Protein AF-A0A914Q3A1-F1 (afdb_monomer)

Foldseek 3Di:
DDDDDDDDDPPDPPPPPVVVVVVVLVPDDPVVSVVVVVVVVCVVDPPVVVVVVPDDCVPPDDLVNLLVVQADPDQDPVLVVVLVVDPSSVSNVVVVVPFDQQFWAWALVPLVVVDIDIDGDDPVCVVVCAQHQAFSHPPGGDRPAKDKDFDWDWDADPNDIDIDTGIGIHHPVVVCSNCVVVVVVVVVVVVVVVVVVVVVVVVVVVPPPDDDDDDYDDDDDDDDDDDDDDDDDDPPPPVVVVVVVVVVVVVVVVVVVVVVVVVVVVVVVVVVVVPDDDDDPPDFLFADAPALFFPVVLVVCLVVLVDQLQQAPHSPDPDDSNPGDGDRNRDHDFDDDDDPPDDDDSSGAHGLVNLVVNLVVLVVLCVVDPDLVCLLSSLVVSLRRLNVSVVSCVSRVDALQSLLVNLVSCLLSLLLVVLSCVQSVRPPDDPVVSVVSNCVSLVSNLVSLVVPHDHDLLVVLLSLLLVLVPPCSLVSLCVRPNDDPSSVVSVVLSCCVVVLVLQVLVVVLVPDPDRSSNSSNLQCLLVSLLVVVVVCCVVQVDPPREDALVVVCVSSVHPDSVSVVVSVCLNPDDVDDDDDDDPHPDDDPDDDDDDDDDDPSRND

InterPro domains:
  IPR005062 SAC3/GANP/THP3, conserved domain [PF03399] (292-567)
  IPR019129 Folate-sensitive fragile site protein Fra10Ac1 [PF09725] (62-180)
  IPR045107 SAC3/GANP/THP3 [PTHR12436] (186-569)

Mean predicted aligned error: 20.73 Å

Secondary structure (DSSP, 8-state):
---------------HHHHHHHHHHHTS-HHHHHHHHHHHHHHHSTTHHHHHHTS--TTPPPHHHHHHHH--SS--HHHHHHHTT-HHHHHHHHHHHTS--S-EEEE-TTGGGT--EEEEPPHHHHHHTBTTTB-SBTT----SS-EEEEEEEEEEETTEEEEEEEEEEE-HHHHHHHTHHHHHHHHHHHHHHHHHHHHHHHHHTTSSS-------------------------SSHHHHHHHHHHHHHHHHHHHHHHHHHHHHHHHHHHHHH-S--S------------SSS-HHHHHHHHHTT---GGGSS-TTS---GGG----GGG--PPP----TT----GGGS--HHHHHHHHHHHHHHHHH---HHHHHHHHHHHHHHHHHHHHHHHHHT--HHHHHHHHHHHHHHHHHHHHHHHHTT-TT--HHHHHHHHHHHHHHHHHHHHTT----HHHHHHHHHHTTT-TTHHHHHHHHH-SSHHHHHHHHHHHHHHTT-HHHHHHHHHH--SHHHHHHHHHHHHHHHHHHHHHHHHHS-STT----HHHHHHHTT-S-HHHHHHHHHHHH--SS---PPP-STT-------TT--SSTTS--

Radius of gyration: 36.75 Å; Cα contacts (8 Å, |Δi|>4): 523; chains: 1; bounding box: 149×79×86 Å

Structure (mmCIF, N/CA/C/O backbone):
data_AF-A0A914Q3A1-F1
#
_entry.id   AF-A0A914Q3A1-F1
#
loop_
_atom_site.group_PDB
_atom_site.id
_atom_site.type_symbol
_atom_site.label_atom_id
_atom_site.label_alt_id
_atom_site.label_comp_id
_atom_site.label_asym_id
_atom_site.label_entity_id
_atom_site.label_seq_id
_atom_site.pdbx_PDB_ins_code
_atom_site.Cartn_x
_atom_site.Cartn_y
_atom_site.Cartn_z
_atom_site.occupancy
_atom_site.B_iso_or_equiv
_atom_site.auth_seq_id
_atom_site.auth_comp_id
_atom_site.auth_asym_id
_atom_site.auth_atom_id
_atom_site.pdbx_PDB_model_num
ATOM 1 N N . MET A 1 1 ? -68.293 50.599 39.145 1.00 43.47 1 MET A N 1
ATOM 2 C CA . MET A 1 1 ? -67.361 50.371 40.270 1.00 43.47 1 MET A CA 1
ATOM 3 C C . MET A 1 1 ? -66.972 48.908 40.244 1.00 43.47 1 MET A C 1
ATOM 5 O O . MET A 1 1 ? -67.857 48.069 40.309 1.00 43.47 1 MET A O 1
ATOM 9 N N . GLY A 1 2 ? -65.690 48.624 40.034 1.00 33.44 2 GLY A N 1
ATOM 10 C CA . GLY A 1 2 ? -65.165 47.272 39.862 1.00 33.44 2 GLY A CA 1
ATOM 11 C C . GLY A 1 2 ? -63.733 47.344 39.350 1.00 33.44 2 GLY A C 1
ATOM 12 O O . GLY A 1 2 ? -63.515 47.445 38.147 1.00 33.44 2 GLY A O 1
ATOM 13 N N . ASP A 1 3 ? -62.791 47.368 40.291 1.00 38.88 3 ASP A N 1
ATOM 14 C CA . ASP A 1 3 ? -61.352 47.282 40.061 1.00 38.88 3 ASP A CA 1
ATOM 15 C C . ASP A 1 3 ? -60.973 45.977 39.352 1.00 38.88 3 ASP A C 1
ATOM 17 O O . ASP A 1 3 ? -61.382 44.887 39.752 1.00 38.88 3 ASP A O 1
ATOM 21 N N . GLY A 1 4 ? -60.134 46.094 38.323 1.00 34.41 4 GLY A N 1
ATOM 22 C CA . GLY A 1 4 ? -59.550 44.977 37.588 1.00 34.41 4 GLY A CA 1
ATOM 23 C C . GLY A 1 4 ? -58.063 45.215 37.355 1.00 34.41 4 GLY A C 1
ATOM 24 O O . GLY A 1 4 ? -57.661 45.803 36.356 1.00 34.41 4 GLY A O 1
ATOM 25 N N . HIS A 1 5 ? -57.251 44.760 38.305 1.00 42.06 5 HIS A N 1
ATOM 26 C CA . HIS A 1 5 ? -55.791 44.700 38.258 1.00 42.06 5 HIS A CA 1
ATOM 27 C C . HIS A 1 5 ? -55.273 44.092 36.935 1.00 42.06 5 HIS A C 1
ATOM 29 O O . HIS A 1 5 ? -55.399 42.889 36.714 1.00 42.06 5 HIS A O 1
ATOM 35 N N . LEU A 1 6 ? -54.574 44.876 36.108 1.00 35.66 6 LEU A N 1
ATOM 36 C CA . LEU A 1 6 ? -53.678 44.352 35.070 1.00 35.66 6 LEU A CA 1
ATOM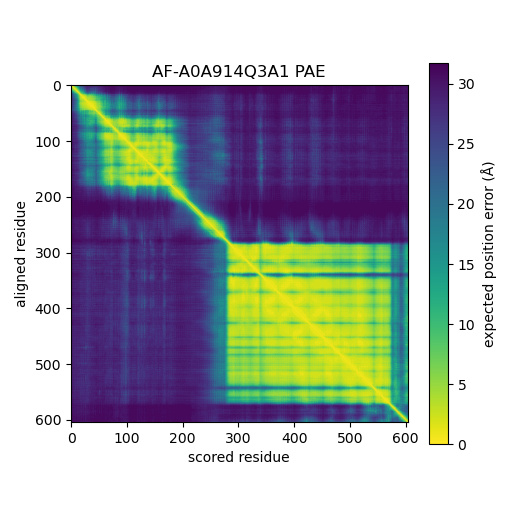 37 C C . LEU A 1 6 ? -52.241 44.769 35.392 1.00 35.66 6 LEU A C 1
ATOM 39 O O . LEU A 1 6 ? -51.850 45.933 35.322 1.00 35.66 6 LEU A O 1
ATOM 43 N N . LYS A 1 7 ? -51.480 43.771 35.847 1.00 38.12 7 LYS A N 1
ATOM 44 C CA . LYS A 1 7 ? -50.073 43.843 36.241 1.00 38.12 7 LYS A CA 1
ATOM 45 C C . LYS A 1 7 ? -49.191 44.300 35.075 1.00 38.12 7 LYS A C 1
ATOM 47 O O . LYS A 1 7 ? -49.320 43.814 33.955 1.00 38.12 7 LYS A O 1
ATOM 52 N N . LYS A 1 8 ? -48.225 45.166 35.396 1.00 38.22 8 LYS A N 1
ATOM 53 C CA . LYS A 1 8 ? -47.042 45.466 34.582 1.00 38.22 8 LYS A CA 1
ATOM 54 C C . LYS A 1 8 ? -46.328 44.166 34.189 1.00 38.22 8 LYS A C 1
ATOM 56 O O . LYS A 1 8 ? -45.854 43.447 35.066 1.00 38.22 8 LYS A O 1
ATOM 61 N N . TYR A 1 9 ? -46.179 43.918 32.892 1.00 32.47 9 TYR A N 1
ATOM 62 C CA . TYR A 1 9 ? -45.092 43.093 32.371 1.00 32.47 9 TYR A CA 1
ATOM 63 C C . TYR A 1 9 ? -44.013 44.030 31.830 1.00 32.47 9 TYR A C 1
ATOM 65 O O . TYR A 1 9 ? -44.089 44.520 30.707 1.00 32.47 9 TYR A O 1
ATOM 73 N N . GLU A 1 10 ? -43.001 44.295 32.653 1.00 38.09 10 GLU A N 1
ATOM 74 C CA . GLU A 1 10 ? -41.722 44.821 32.185 1.00 38.09 10 GLU A CA 1
ATOM 75 C C . GLU A 1 10 ? -41.011 43.725 31.381 1.00 38.09 10 GLU A C 1
ATOM 77 O O . GLU A 1 10 ? -40.329 42.858 31.932 1.00 38.09 10 GLU A O 1
ATOM 82 N N . THR A 1 11 ? -41.148 43.738 30.056 1.00 36.88 11 THR A N 1
ATOM 83 C CA . THR A 1 11 ? -40.244 42.972 29.196 1.00 36.88 11 THR A CA 1
ATOM 84 C C . THR A 1 11 ? -38.930 43.735 29.077 1.00 36.88 11 THR A C 1
ATOM 86 O O . THR A 1 11 ? -38.833 44.733 28.362 1.00 36.88 11 THR A O 1
ATOM 89 N N . LYS A 1 12 ? -37.908 43.266 29.801 1.00 35.94 12 LYS A N 1
ATOM 90 C CA . LYS A 1 12 ? -36.513 43.711 29.664 1.00 35.94 12 LYS A CA 1
ATOM 91 C C . LYS A 1 12 ? -36.110 43.716 28.176 1.00 35.94 12 LYS A C 1
ATOM 93 O O . LYS A 1 12 ? -36.376 42.722 27.497 1.00 35.94 12 LYS A O 1
ATOM 98 N N . PRO A 1 13 ? -35.428 44.755 27.658 1.00 38.06 13 PRO A N 1
ATOM 99 C CA . PRO A 1 13 ? -34.968 44.759 26.275 1.00 38.06 13 PRO A CA 1
ATOM 100 C C . PRO A 1 13 ? -33.954 43.629 26.084 1.00 38.06 13 PRO A C 1
ATOM 102 O O . PRO A 1 13 ? -32.871 43.612 26.676 1.00 38.06 13 PRO A O 1
ATOM 105 N N . THR A 1 14 ? -34.318 42.640 25.273 1.00 42.97 14 THR A N 1
ATOM 106 C CA . THR A 1 14 ? -33.457 41.509 24.937 1.00 42.97 14 THR A CA 1
ATOM 107 C C . THR A 1 14 ? -32.213 42.017 24.208 1.00 42.97 14 THR A C 1
ATOM 109 O O . THR A 1 14 ? -32.287 42.408 23.044 1.00 42.97 14 THR A O 1
ATOM 112 N N . LYS A 1 15 ? -31.043 41.956 24.859 1.00 48.72 15 LYS A N 1
ATOM 113 C CA . LYS A 1 15 ? -29.697 42.225 24.297 1.00 48.72 15 LYS A CA 1
ATOM 114 C C . LYS A 1 15 ? -29.268 41.222 23.195 1.00 48.72 15 LYS A C 1
ATOM 116 O O . LYS A 1 15 ? -28.083 40.956 23.012 1.00 48.72 15 LYS A O 1
ATOM 121 N N . HIS A 1 16 ? -30.211 40.614 22.479 1.00 52.38 16 HIS A N 1
ATOM 122 C CA . HIS A 1 16 ? -30.002 39.413 21.665 1.00 52.38 16 HIS A CA 1
ATOM 123 C C . HIS A 1 16 ? -29.732 39.601 20.150 1.00 52.38 16 HIS A C 1
ATOM 125 O O . HIS A 1 16 ? -29.133 38.686 19.576 1.00 52.38 16 HIS A O 1
ATOM 131 N N . PRO A 1 17 ? -30.073 40.722 19.471 1.00 54.22 17 PRO A N 1
ATOM 132 C CA . PRO A 1 17 ? -29.819 40.853 18.027 1.00 54.22 17 PRO A CA 1
ATOM 133 C C . PRO A 1 17 ? -28.328 41.002 17.684 1.00 54.22 17 PRO A C 1
ATOM 135 O O . PRO A 1 17 ? -27.802 40.293 16.826 1.00 54.22 17 PRO A O 1
ATOM 138 N N . LEU A 1 18 ? -27.614 41.875 18.406 1.00 54.44 18 LEU A N 1
ATOM 139 C CA . LEU A 1 18 ? -26.207 42.195 18.130 1.00 54.44 18 LEU A CA 1
ATOM 140 C C . LEU A 1 18 ? -25.260 41.035 18.463 1.00 54.44 18 LEU A C 1
ATOM 142 O O . LEU A 1 18 ? -24.288 40.805 17.746 1.00 54.44 18 LEU A O 1
ATOM 146 N N . ALA A 1 19 ? -25.560 40.258 19.509 1.00 56.94 19 ALA A N 1
ATOM 147 C CA . ALA A 1 19 ? -24.774 39.080 19.877 1.00 56.94 19 ALA A CA 1
ATOM 148 C C . ALA A 1 19 ? -24.863 37.974 18.810 1.00 56.94 19 ALA A C 1
ATOM 150 O O . ALA A 1 19 ? -23.860 37.334 18.491 1.00 56.94 19 ALA A O 1
ATOM 151 N N . ARG A 1 20 ? -26.048 37.787 18.211 1.00 60.09 20 ARG A N 1
ATOM 152 C CA . ARG A 1 20 ? -26.276 36.810 17.137 1.00 60.09 20 ARG A CA 1
ATOM 153 C C . ARG A 1 20 ? -25.586 37.229 15.839 1.00 60.09 20 ARG A C 1
ATOM 155 O O . ARG A 1 20 ? -24.950 36.395 15.202 1.00 60.09 20 ARG A O 1
ATOM 162 N N . LEU A 1 21 ? -25.637 38.520 15.502 1.00 62.09 21 LEU A N 1
ATOM 163 C CA . LEU A 1 21 ? -24.936 39.081 14.345 1.00 62.09 21 LEU A CA 1
ATOM 164 C C . LEU A 1 21 ? -23.410 38.973 14.505 1.00 62.09 21 LEU A C 1
ATOM 166 O O . LEU A 1 21 ? -22.713 38.547 13.590 1.00 62.09 21 LEU A O 1
ATOM 170 N N . LYS A 1 22 ? -22.890 39.271 15.703 1.00 67.06 22 LYS A N 1
ATOM 171 C CA . LYS A 1 22 ? -21.463 39.132 16.028 1.00 67.06 22 LYS A CA 1
ATOM 172 C C . LYS A 1 22 ? -20.993 37.680 15.919 1.00 67.06 22 LYS A C 1
ATOM 174 O O . LYS A 1 22 ? -19.943 37.437 15.334 1.00 67.06 22 LYS A O 1
ATOM 179 N N . LYS A 1 23 ? -21.783 36.718 16.411 1.00 72.12 23 LYS A N 1
ATOM 180 C CA . LYS A 1 23 ? -21.478 35.283 16.294 1.00 72.12 23 LYS A CA 1
ATOM 181 C C . LYS A 1 23 ? -21.524 34.799 14.837 1.00 72.12 23 LYS A C 1
ATOM 183 O O . LYS A 1 23 ? -20.673 34.013 14.441 1.00 72.12 23 LYS A O 1
ATOM 188 N N . HIS A 1 24 ? -22.459 35.314 14.032 1.00 74.25 24 HIS A N 1
ATOM 189 C CA . HIS A 1 24 ? -22.522 35.046 12.591 1.00 74.25 24 HIS A CA 1
ATOM 190 C C . HIS A 1 24 ? -21.274 35.565 11.860 1.00 74.25 24 HIS A C 1
ATOM 192 O O . HIS A 1 24 ? -20.628 34.802 11.152 1.00 74.25 24 HIS A O 1
ATOM 198 N N . TYR A 1 25 ? -20.863 36.815 12.106 1.00 74.25 25 TYR A N 1
ATOM 199 C CA . TYR A 1 25 ? -19.644 37.371 11.507 1.00 74.25 25 TYR A CA 1
ATOM 200 C C . TYR A 1 25 ? -18.358 36.696 11.995 1.00 74.25 25 TYR A C 1
ATOM 202 O O . TYR A 1 25 ? -17.392 36.613 11.245 1.00 74.25 25 TYR A O 1
ATOM 210 N N . GLN A 1 26 ? -18.312 36.210 13.236 1.00 75.94 26 GLN A N 1
ATOM 211 C CA . GLN A 1 26 ? -17.152 35.481 13.761 1.00 75.94 26 GLN A CA 1
ATOM 212 C C . GLN A 1 26 ? -16.950 34.109 13.102 1.00 75.94 26 GLN A C 1
ATOM 214 O O . GLN A 1 26 ? -15.820 33.637 13.069 1.00 75.94 26 GLN A O 1
ATOM 219 N N . GLY A 1 27 ? -18.011 33.493 12.568 1.00 75.56 27 GLY A N 1
ATOM 220 C CA . GLY A 1 27 ? -17.932 32.223 11.840 1.00 75.56 27 GLY A CA 1
ATOM 221 C C . GLY A 1 27 ? -17.561 32.353 10.359 1.00 75.56 27 GLY A C 1
ATOM 222 O O . GLY A 1 27 ? -17.416 31.337 9.688 1.00 75.56 27 GLY A O 1
ATOM 223 N N . LEU A 1 28 ? -17.428 33.576 9.837 1.00 77.19 28 LEU A N 1
ATOM 224 C CA . LEU A 1 28 ? -17.099 33.838 8.436 1.00 77.19 28 LEU A CA 1
ATOM 225 C C . LEU A 1 28 ? -15.613 34.160 8.268 1.00 77.19 28 LEU A C 1
ATOM 227 O O . LEU A 1 28 ? -15.014 34.836 9.108 1.00 77.19 28 LEU A O 1
ATOM 231 N N . ASP A 1 29 ? -15.045 33.730 7.139 1.00 75.31 29 ASP A N 1
ATOM 232 C CA . ASP A 1 29 ? -13.696 34.125 6.733 1.00 75.31 29 ASP A CA 1
ATOM 233 C C . ASP A 1 29 ? -13.568 35.659 6.643 1.00 75.31 29 ASP A C 1
ATOM 235 O O . ASP A 1 29 ? -14.538 36.364 6.341 1.00 75.31 29 ASP A O 1
ATOM 239 N N . ALA A 1 30 ? -12.365 36.179 6.899 1.00 69.38 30 ALA A N 1
ATOM 240 C CA . ALA A 1 30 ? -12.091 37.609 6.987 1.00 69.38 30 ALA A CA 1
ATOM 241 C C . ALA A 1 30 ? -12.551 38.380 5.739 1.00 69.38 30 ALA A C 1
ATOM 243 O O . ALA A 1 30 ? -13.141 39.456 5.877 1.00 69.38 30 ALA A O 1
ATOM 244 N N . PHE A 1 31 ? -12.351 37.815 4.542 1.00 66.25 31 PHE A N 1
ATOM 245 C CA . PHE A 1 31 ? -12.782 38.432 3.288 1.00 66.25 31 PHE A CA 1
ATOM 246 C C . PHE A 1 31 ? -14.310 38.451 3.163 1.00 66.25 31 PHE A C 1
ATOM 248 O O . PHE A 1 31 ? -14.911 39.479 2.844 1.00 66.25 31 PHE A O 1
ATOM 255 N N . THR A 1 32 ? -14.953 37.327 3.480 1.00 72.06 32 THR A N 1
ATOM 256 C CA . THR A 1 32 ? -16.413 37.176 3.396 1.00 72.06 32 THR A CA 1
ATOM 257 C C . THR A 1 32 ? -17.121 38.093 4.391 1.00 72.06 32 THR A C 1
ATOM 259 O O . THR A 1 32 ? -18.063 38.797 4.026 1.00 72.06 32 THR A O 1
ATOM 262 N N . ARG A 1 33 ? -16.608 38.165 5.624 1.00 81.44 33 ARG A N 1
ATOM 263 C CA . ARG A 1 33 ? -17.071 39.095 6.657 1.00 81.44 33 ARG A CA 1
ATOM 264 C C . ARG A 1 33 ? -16.954 40.545 6.195 1.00 81.44 33 ARG A C 1
ATOM 266 O O . ARG A 1 33 ? -17.921 41.292 6.305 1.00 81.44 33 ARG A O 1
ATOM 273 N N . HIS A 1 34 ? -15.799 40.941 5.658 1.00 77.12 34 HIS A N 1
ATOM 274 C CA . HIS A 1 34 ? -15.568 42.302 5.168 1.00 77.12 34 HIS A CA 1
ATOM 275 C C . HIS A 1 34 ? -16.537 42.680 4.039 1.00 77.12 34 HIS A C 1
ATOM 277 O O . HIS A 1 34 ? -17.195 43.716 4.115 1.00 77.12 34 HIS A O 1
ATOM 283 N N . LYS A 1 35 ? -16.699 41.802 3.042 1.00 78.00 35 LYS A N 1
ATOM 284 C CA . LYS A 1 35 ? -17.627 42.004 1.921 1.00 78.00 35 LYS A CA 1
ATOM 285 C C . LYS A 1 35 ? -19.067 42.202 2.398 1.00 78.00 35 LYS A C 1
ATOM 287 O O . LYS A 1 35 ? -19.763 43.098 1.931 1.00 78.00 35 LYS A O 1
ATOM 292 N N . GLN A 1 36 ? -19.507 41.387 3.351 1.00 78.94 36 GLN A N 1
ATOM 293 C CA . GLN A 1 36 ? -20.863 41.449 3.886 1.00 78.94 36 GLN A CA 1
ATOM 294 C C . GLN A 1 36 ? -21.086 42.711 4.739 1.00 78.94 36 GLN A C 1
ATOM 296 O O . GLN A 1 36 ? -22.148 43.323 4.657 1.00 78.94 36 GLN A O 1
ATOM 301 N N . MET A 1 37 ? -20.074 43.157 5.494 1.00 79.19 37 MET A N 1
ATOM 302 C CA . MET A 1 37 ? -20.122 44.424 6.234 1.00 79.19 37 MET A CA 1
ATOM 303 C C . MET A 1 37 ? -20.173 45.642 5.302 1.00 79.19 37 MET A C 1
ATOM 305 O O . MET A 1 37 ? -20.967 46.544 5.550 1.00 79.19 37 MET A O 1
ATOM 309 N N . ILE A 1 38 ? -19.389 45.651 4.218 1.00 74.81 38 ILE A N 1
ATOM 310 C CA . ILE A 1 38 ? -19.433 46.714 3.203 1.00 74.81 38 ILE A CA 1
ATOM 311 C C . ILE A 1 38 ? -20.793 46.752 2.500 1.00 74.81 38 ILE A C 1
ATOM 313 O O . ILE A 1 38 ? -21.393 47.817 2.387 1.00 74.81 38 ILE A O 1
ATOM 317 N N . ASN A 1 39 ? -21.319 45.596 2.087 1.00 75.94 39 ASN A N 1
ATOM 318 C CA . ASN A 1 39 ? -22.637 45.525 1.455 1.00 75.94 39 ASN A CA 1
ATOM 319 C C . ASN A 1 39 ? -23.739 46.046 2.384 1.00 75.94 39 ASN A C 1
ATOM 321 O O . ASN A 1 39 ? -24.592 46.816 1.955 1.00 75.94 39 ASN A O 1
ATOM 325 N N . ASN A 1 40 ? -23.694 45.681 3.667 1.00 77.06 40 ASN A N 1
ATOM 326 C CA . ASN A 1 40 ? -24.643 46.195 4.649 1.00 77.06 40 ASN A CA 1
ATOM 327 C C . ASN A 1 40 ? -24.485 47.705 4.857 1.00 77.06 40 ASN A C 1
ATOM 329 O O . ASN A 1 40 ? -25.485 48.411 4.928 1.00 77.06 40 ASN A O 1
ATOM 333 N N . TYR A 1 41 ? -23.256 48.222 4.895 1.00 74.81 41 TYR A N 1
ATOM 334 C CA . TYR A 1 41 ? -23.013 49.662 4.985 1.00 74.81 41 TYR A CA 1
ATOM 335 C C . TYR A 1 41 ? -23.638 50.423 3.805 1.00 74.81 41 TYR A C 1
ATOM 337 O O . TYR A 1 41 ? -24.315 51.426 4.022 1.00 74.81 41 TYR A O 1
ATOM 345 N N . PHE A 1 42 ? -23.498 49.910 2.579 1.00 74.94 42 PHE A N 1
ATOM 346 C CA . PHE A 1 42 ? -24.141 50.493 1.398 1.00 74.94 42 PHE A CA 1
ATOM 347 C C . PHE A 1 42 ? -25.671 50.419 1.438 1.00 74.94 42 PHE A C 1
ATOM 349 O O . PHE A 1 42 ? -26.333 51.365 1.021 1.00 74.94 42 PHE A O 1
ATOM 356 N N . LEU A 1 43 ? -26.235 49.327 1.961 1.00 74.38 43 LEU A N 1
ATOM 357 C CA . LEU A 1 43 ? -27.685 49.159 2.093 1.00 74.38 43 LEU A CA 1
ATOM 358 C C . LEU A 1 43 ? -28.302 50.103 3.137 1.00 74.38 43 LEU A C 1
ATOM 360 O O . LEU A 1 43 ? -29.401 50.605 2.922 1.00 74.38 43 LEU A O 1
ATOM 364 N N . TYR A 1 44 ? -27.616 50.347 4.259 1.00 73.50 44 TYR A N 1
ATOM 365 C CA . TYR A 1 44 ? -28.137 51.184 5.349 1.00 73.50 44 TYR A CA 1
ATOM 366 C C . TYR A 1 44 ? -27.899 52.687 5.154 1.00 73.50 44 TYR A C 1
ATOM 368 O O . TYR A 1 44 ? -28.633 53.486 5.734 1.00 73.50 44 TYR A O 1
ATOM 376 N N . TYR A 1 45 ? -26.908 53.083 4.348 1.00 71.31 45 TYR A N 1
ATOM 377 C CA . TYR A 1 45 ? -26.569 54.487 4.096 1.00 71.31 45 TYR A CA 1
ATOM 378 C C . TYR A 1 45 ? -26.605 54.809 2.590 1.00 71.31 45 TYR A C 1
ATOM 380 O O . TYR A 1 45 ? -25.576 54.725 1.909 1.00 71.31 45 TYR A O 1
ATOM 388 N N . PRO A 1 46 ? -27.770 55.214 2.051 1.00 60.62 46 PRO A N 1
ATOM 389 C CA . PRO A 1 46 ? -27.901 55.650 0.661 1.00 60.62 46 PRO A CA 1
ATOM 390 C C . PRO A 1 46 ? -26.953 56.827 0.368 1.00 60.62 46 PRO A C 1
ATOM 392 O O . PRO A 1 46 ? -26.929 57.801 1.116 1.00 60.62 46 PRO A O 1
ATOM 395 N N . GLY A 1 47 ? -26.139 56.727 -0.689 1.00 64.56 47 GLY A N 1
ATOM 396 C CA . GLY A 1 47 ? -25.105 57.720 -1.045 1.00 64.56 47 GLY A CA 1
ATOM 397 C C . GLY A 1 47 ? -23.687 57.398 -0.543 1.00 64.56 47 GLY A C 1
ATOM 398 O O . GLY A 1 47 ? -22.716 58.005 -0.989 1.00 64.56 47 GLY A O 1
ATOM 399 N N . ALA A 1 48 ? -23.513 56.378 0.306 1.00 62.31 48 ALA A N 1
ATOM 400 C CA . ALA A 1 48 ? -22.192 55.936 0.772 1.00 62.31 48 ALA A CA 1
ATOM 401 C C . ALA A 1 48 ? -21.246 55.466 -0.355 1.00 62.31 48 ALA A C 1
ATOM 403 O O . ALA A 1 48 ? -20.030 55.470 -0.175 1.00 62.31 48 ALA A O 1
ATOM 404 N N . HIS A 1 49 ? -21.781 55.084 -1.520 1.00 61.03 49 HIS A N 1
ATOM 405 C CA . HIS A 1 49 ? -20.991 54.698 -2.694 1.00 61.03 49 HIS A CA 1
ATOM 406 C C . HIS A 1 49 ? -20.093 55.821 -3.232 1.00 61.03 49 HIS A C 1
ATOM 408 O O . HIS A 1 49 ? -19.014 55.525 -3.743 1.00 61.03 49 HIS A O 1
ATOM 414 N N . GLU A 1 50 ? -20.507 57.085 -3.120 1.00 61.88 50 GLU A N 1
ATOM 415 C CA . GLU A 1 50 ? -19.740 58.220 -3.655 1.00 61.88 50 GLU A CA 1
ATOM 416 C C . GLU A 1 50 ? -18.474 58.468 -2.828 1.00 61.88 50 GLU A C 1
ATOM 418 O O . GLU A 1 50 ? -17.380 58.545 -3.382 1.00 61.88 50 GLU A O 1
ATOM 423 N N . LYS A 1 51 ? -18.579 58.382 -1.495 1.00 62.34 51 LYS A N 1
ATOM 424 C CA . LYS A 1 51 ? -17.437 58.509 -0.572 1.00 62.34 51 LYS A CA 1
ATOM 425 C C . LYS A 1 51 ? -16.367 57.425 -0.746 1.00 62.34 51 LYS A C 1
ATOM 427 O O . LYS A 1 51 ? -15.203 57.661 -0.446 1.00 62.34 51 LYS A O 1
ATOM 432 N N . PHE A 1 52 ? -16.739 56.230 -1.217 1.00 59.00 52 PHE A N 1
ATOM 433 C CA . PHE A 1 52 ? -15.771 55.167 -1.527 1.00 59.00 52 PHE A CA 1
ATOM 434 C C . PHE A 1 52 ? -15.125 55.327 -2.912 1.00 59.00 52 PHE A C 1
ATOM 436 O O . PHE A 1 52 ? -14.010 54.844 -3.103 1.00 59.00 52 PHE A O 1
ATOM 443 N N . LYS A 1 53 ? -15.788 56.000 -3.865 1.00 58.62 53 LYS A N 1
ATOM 444 C CA . LYS A 1 53 ? -15.215 56.330 -5.184 1.00 58.62 53 LYS A CA 1
ATOM 445 C C . LYS A 1 53 ? -14.185 57.458 -5.112 1.00 58.62 53 LYS A C 1
ATOM 447 O O . LYS A 1 53 ? -13.273 57.482 -5.927 1.00 58.62 53 LYS A O 1
ATOM 452 N N . GLU A 1 54 ? -14.311 58.348 -4.131 1.00 59.16 54 GLU A N 1
ATOM 453 C CA . GLU A 1 54 ? -13.377 59.455 -3.869 1.00 59.16 54 GLU A CA 1
ATOM 454 C C . GLU A 1 54 ? -12.082 59.021 -3.158 1.00 59.16 54 GLU A C 1
ATOM 456 O O . GLU A 1 54 ? -11.225 59.852 -2.855 1.00 59.16 54 GLU A O 1
ATOM 461 N N . ARG A 1 55 ? -11.904 57.721 -2.884 1.00 63.19 55 ARG A N 1
ATOM 462 C CA . ARG A 1 55 ? -10.649 57.206 -2.332 1.00 63.19 55 ARG A CA 1
ATOM 463 C C . ARG A 1 55 ? -9.525 57.387 -3.353 1.00 63.19 55 ARG A C 1
ATOM 465 O O . ARG A 1 55 ? -9.599 56.879 -4.469 1.00 63.19 55 ARG A O 1
ATOM 472 N N . ASP A 1 56 ? -8.448 58.036 -2.922 1.00 65.44 56 ASP A N 1
ATOM 473 C CA . ASP A 1 56 ? -7.205 58.122 -3.681 1.00 65.44 56 ASP A CA 1
ATOM 474 C C . ASP A 1 56 ? -6.596 56.719 -3.867 1.00 65.44 56 ASP A C 1
ATOM 476 O O . ASP A 1 56 ? -6.127 56.092 -2.916 1.00 65.44 56 ASP A O 1
ATOM 480 N N . THR A 1 57 ? -6.648 56.221 -5.103 1.00 67.81 57 THR A N 1
ATOM 481 C CA . THR A 1 57 ? -6.106 54.916 -5.517 1.00 67.81 57 THR A CA 1
ATOM 482 C C . THR A 1 57 ? -4.674 55.022 -6.048 1.00 67.81 57 THR A C 1
ATOM 484 O O . THR A 1 57 ? -4.075 54.011 -6.406 1.00 67.81 57 THR A O 1
ATOM 487 N N . SER A 1 58 ? -4.075 56.221 -6.072 1.00 70.38 58 SER A N 1
ATOM 488 C CA . SER A 1 58 ? -2.741 56.449 -6.653 1.00 70.38 58 SER A CA 1
ATOM 489 C C . SER A 1 58 ? -1.612 55.681 -5.953 1.00 70.38 58 SER A C 1
ATOM 491 O O . SER A 1 58 ? -0.561 55.450 -6.551 1.00 70.38 58 SER A O 1
ATOM 493 N N . LYS A 1 59 ? -1.825 55.267 -4.697 1.00 69.12 59 LYS A N 1
ATOM 494 C CA . LYS A 1 59 ? -0.874 54.491 -3.882 1.00 69.12 59 LYS A CA 1
ATOM 495 C C . LYS A 1 59 ? -1.255 53.018 -3.719 1.00 69.12 59 LYS A C 1
ATOM 497 O O . LYS A 1 59 ? -0.554 52.301 -3.003 1.00 69.12 59 LYS A O 1
ATOM 502 N N . ASP A 1 60 ? -2.344 52.564 -4.336 1.00 75.12 60 ASP A N 1
ATOM 503 C CA . ASP A 1 60 ? -2.767 51.171 -4.224 1.00 75.12 60 ASP A CA 1
ATOM 504 C C . ASP A 1 60 ? -1.798 50.279 -5.015 1.00 75.12 60 ASP A C 1
ATOM 506 O O . ASP A 1 60 ? -1.618 50.430 -6.223 1.00 75.12 60 ASP A O 1
ATOM 510 N N . LYS A 1 61 ? -1.146 49.350 -4.312 1.00 76.56 61 LYS A N 1
ATOM 511 C CA . LYS A 1 61 ? -0.283 48.337 -4.921 1.00 76.56 61 LYS A CA 1
ATOM 512 C C . LYS A 1 61 ? -1.094 47.077 -5.168 1.00 76.56 61 LYS A C 1
ATOM 514 O O . LYS A 1 61 ? -1.671 46.525 -4.232 1.00 76.56 61 LYS A O 1
ATOM 519 N N . ASN A 1 62 ? -1.105 46.601 -6.407 1.00 81.50 62 ASN A N 1
ATOM 520 C CA . ASN A 1 62 ? -1.697 45.308 -6.721 1.00 81.50 62 ASN A CA 1
ATOM 521 C C . ASN A 1 62 ? -0.702 44.179 -6.433 1.00 81.50 62 ASN A C 1
ATOM 523 O O . ASN A 1 62 ? 0.512 44.390 -6.438 1.00 81.50 62 ASN A O 1
ATOM 527 N N . ASP A 1 63 ? -1.203 42.951 -6.287 1.00 78.88 63 ASP A N 1
ATOM 528 C CA . ASP A 1 63 ? -0.369 41.753 -6.103 1.00 78.88 63 ASP A CA 1
ATOM 529 C C . ASP A 1 63 ? 0.736 41.641 -7.170 1.00 78.88 63 ASP A C 1
ATOM 531 O O . ASP A 1 63 ? 1.854 41.222 -6.881 1.00 78.88 63 ASP A O 1
ATOM 535 N N . TYR A 1 64 ? 0.448 42.068 -8.404 1.00 81.31 64 TYR A N 1
ATOM 536 C CA . TYR A 1 64 ? 1.430 42.120 -9.487 1.00 81.31 64 TYR A CA 1
ATOM 537 C C . TYR A 1 64 ? 2.586 43.091 -9.204 1.00 81.31 64 TYR A C 1
ATOM 539 O O . TYR A 1 64 ? 3.740 42.751 -9.463 1.00 81.31 64 TYR A O 1
ATOM 547 N N . ASP A 1 65 ? 2.301 44.275 -8.659 1.00 83.06 65 ASP A N 1
ATOM 548 C CA . ASP A 1 65 ? 3.319 45.278 -8.335 1.00 83.06 65 ASP A CA 1
ATOM 549 C C . ASP A 1 65 ? 4.201 44.800 -7.182 1.00 83.06 65 ASP A C 1
ATOM 551 O O . ASP A 1 65 ? 5.424 44.899 -7.259 1.00 83.06 65 ASP A O 1
ATOM 555 N N . ILE A 1 66 ? 3.589 44.172 -6.176 1.00 83.69 66 ILE A N 1
ATOM 556 C CA . ILE A 1 66 ? 4.280 43.576 -5.026 1.00 83.69 66 ILE A CA 1
ATOM 557 C C . ILE A 1 66 ? 5.219 42.454 -5.478 1.00 83.69 66 ILE A C 1
ATOM 559 O O . ILE A 1 66 ? 6.386 42.412 -5.075 1.00 83.69 66 ILE A O 1
ATOM 563 N N . ILE A 1 67 ? 4.740 41.568 -6.360 1.00 84.69 67 ILE A N 1
ATOM 564 C CA . ILE A 1 67 ? 5.560 40.504 -6.947 1.00 84.69 67 ILE A CA 1
ATOM 565 C C . ILE A 1 67 ? 6.683 41.111 -7.788 1.00 84.69 67 ILE A C 1
ATOM 567 O O . ILE A 1 67 ? 7.817 40.665 -7.673 1.00 84.69 67 ILE A O 1
ATOM 571 N N . ARG A 1 68 ? 6.417 42.135 -8.606 1.00 81.94 68 ARG A N 1
ATOM 572 C CA . ARG A 1 68 ? 7.439 42.775 -9.448 1.00 81.94 68 ARG A CA 1
ATOM 573 C C . ARG A 1 68 ? 8.538 43.444 -8.620 1.00 81.94 68 ARG A C 1
ATOM 575 O O . ARG A 1 68 ? 9.701 43.360 -9.004 1.00 81.94 68 ARG A O 1
ATOM 582 N N . GLU A 1 69 ? 8.193 44.083 -7.508 1.00 83.56 69 GLU A N 1
ATOM 583 C CA . GLU A 1 69 ? 9.155 44.737 -6.611 1.00 83.56 69 GLU A CA 1
ATOM 584 C C . GLU A 1 69 ? 10.034 43.727 -5.858 1.00 83.56 69 GLU A C 1
ATOM 586 O O . GLU A 1 69 ? 11.235 43.951 -5.719 1.00 83.56 69 GLU A O 1
ATOM 591 N N . ASN A 1 70 ? 9.457 42.600 -5.427 1.00 84.06 70 ASN A N 1
ATOM 592 C CA . ASN A 1 70 ? 10.124 41.611 -4.571 1.00 84.06 70 ASN A CA 1
ATOM 593 C C . ASN A 1 70 ? 10.568 40.337 -5.310 1.00 84.06 70 ASN A C 1
ATOM 595 O O . ASN A 1 70 ? 11.007 39.376 -4.672 1.00 84.06 70 ASN A O 1
ATOM 599 N N . HIS A 1 71 ? 10.423 40.272 -6.639 1.00 82.25 71 HIS A N 1
ATOM 600 C CA . HIS A 1 71 ? 10.853 39.093 -7.384 1.00 82.25 71 HIS A CA 1
ATOM 601 C C . HIS A 1 71 ? 12.375 38.952 -7.322 1.00 82.25 71 HIS A C 1
ATOM 603 O O . HIS A 1 71 ? 13.119 39.884 -7.617 1.00 82.25 71 HIS A O 1
ATOM 609 N N . LYS A 1 72 ? 12.822 37.737 -7.011 1.00 83.00 72 LYS A N 1
ATOM 610 C CA . LYS A 1 72 ? 14.211 37.310 -7.156 1.00 83.00 72 LYS A CA 1
ATOM 611 C C . LYS A 1 72 ? 14.275 36.193 -8.196 1.00 83.00 72 LYS A C 1
ATOM 613 O O . LYS A 1 72 ? 13.406 35.316 -8.233 1.00 83.00 72 LYS A O 1
ATOM 618 N N . PHE A 1 73 ? 15.272 36.246 -9.075 1.00 79.69 73 PHE A N 1
ATOM 619 C CA . PHE A 1 73 ? 15.510 35.262 -10.131 1.00 79.69 73 PHE A CA 1
ATOM 620 C C . PHE A 1 73 ? 15.882 33.895 -9.549 1.00 79.69 73 PHE A C 1
ATOM 622 O O . PHE A 1 73 ? 15.448 32.877 -10.086 1.00 79.69 73 PHE A O 1
ATOM 629 N N . LEU A 1 74 ? 16.637 33.880 -8.445 1.00 80.81 74 LEU A N 1
ATOM 630 C CA . LEU A 1 74 ? 16.907 32.717 -7.598 1.00 80.81 74 LEU A CA 1
ATOM 631 C C . LEU A 1 74 ? 16.789 33.137 -6.129 1.00 80.81 74 LEU A C 1
ATOM 633 O O . LEU A 1 74 ? 17.219 34.229 -5.772 1.00 80.81 74 LEU A O 1
ATOM 637 N N . TRP A 1 75 ? 16.215 32.269 -5.296 1.00 80.25 75 TRP A N 1
ATOM 638 C CA . TRP A 1 75 ? 16.104 32.477 -3.850 1.00 80.25 75 TRP A CA 1
ATOM 639 C C . TRP A 1 75 ? 17.164 31.633 -3.139 1.00 80.25 75 TRP A C 1
ATOM 641 O O . TRP A 1 75 ? 17.130 30.406 -3.261 1.00 80.25 75 TRP A O 1
ATOM 651 N N . ASN A 1 76 ? 18.083 32.269 -2.413 1.00 74.88 76 ASN A N 1
ATOM 652 C CA . ASN A 1 76 ? 19.099 31.586 -1.608 1.00 74.88 76 ASN A CA 1
ATOM 653 C C . ASN A 1 76 ? 18.607 31.342 -0.167 1.00 74.88 76 ASN A C 1
ATOM 655 O O . ASN A 1 76 ? 17.550 31.834 0.229 1.00 74.88 76 ASN A O 1
ATOM 659 N N . SER A 1 77 ? 19.372 30.586 0.631 1.00 65.31 77 SER A N 1
ATOM 660 C CA . SER A 1 77 ? 19.063 30.290 2.044 1.00 65.31 77 SER A CA 1
ATOM 661 C C . SER A 1 77 ? 18.771 31.545 2.866 1.00 65.31 77 SER A C 1
ATOM 663 O O . SER A 1 77 ? 17.820 31.572 3.641 1.00 65.31 77 SER A O 1
ATOM 665 N N . ASP A 1 78 ? 19.535 32.607 2.637 1.00 65.88 78 ASP A N 1
ATOM 666 C CA . ASP A 1 78 ? 19.432 33.842 3.413 1.00 65.88 78 ASP A CA 1
ATOM 667 C C . ASP A 1 78 ? 18.173 34.627 3.008 1.00 65.88 78 ASP A C 1
ATOM 669 O O . ASP A 1 78 ? 17.419 35.096 3.862 1.00 65.88 78 ASP A O 1
ATOM 673 N N . ASP A 1 79 ? 17.842 34.629 1.712 1.00 64.62 79 ASP A N 1
ATOM 674 C CA . ASP A 1 79 ? 16.617 35.232 1.173 1.00 64.62 79 ASP A CA 1
ATOM 675 C C . ASP A 1 79 ? 15.348 34.531 1.684 1.00 64.62 79 ASP A C 1
ATOM 677 O O . ASP A 1 79 ? 14.288 35.149 1.799 1.00 64.62 79 ASP A O 1
ATOM 681 N N . ILE A 1 80 ? 15.437 33.232 1.993 1.00 62.31 80 ILE A N 1
ATOM 682 C CA . ILE A 1 80 ? 14.337 32.456 2.577 1.00 62.31 80 ILE A CA 1
ATOM 683 C C . ILE A 1 80 ? 14.027 32.946 3.996 1.00 62.31 80 ILE A C 1
ATOM 685 O O . ILE A 1 80 ? 12.850 33.085 4.332 1.00 62.31 80 ILE A O 1
ATOM 689 N N . THR A 1 81 ? 15.050 33.272 4.790 1.00 64.56 81 THR A N 1
ATOM 690 C CA . THR A 1 81 ? 14.864 33.807 6.150 1.00 64.56 81 THR A CA 1
ATOM 691 C C . THR A 1 81 ? 14.294 35.229 6.148 1.00 64.56 81 THR A C 1
ATOM 693 O O . THR A 1 81 ? 13.507 35.592 7.022 1.00 64.56 81 THR A O 1
ATOM 696 N N . GLU A 1 82 ? 14.620 36.043 5.139 1.00 60.72 82 GLU A N 1
ATOM 697 C CA . GLU A 1 82 ? 14.002 37.360 4.940 1.00 60.72 82 GLU A CA 1
ATOM 698 C C . GLU A 1 82 ? 12.556 37.253 4.444 1.00 60.72 82 GLU A C 1
ATOM 700 O O . GLU A 1 82 ? 11.689 38.012 4.887 1.00 60.72 82 GLU A O 1
ATOM 705 N N . ALA A 1 83 ? 12.263 36.266 3.588 1.00 59.53 83 ALA A N 1
ATOM 706 C CA . ALA A 1 83 ? 10.901 35.977 3.149 1.00 59.53 83 ALA A CA 1
ATOM 707 C C . ALA A 1 83 ? 9.980 35.667 4.331 1.00 59.53 83 ALA A C 1
ATOM 709 O O . ALA A 1 83 ? 8.804 36.007 4.306 1.00 59.53 83 ALA A O 1
ATOM 710 N N . GLU A 1 84 ? 10.487 35.051 5.396 1.00 62.72 84 GLU A N 1
ATOM 711 C CA . GLU A 1 84 ? 9.688 34.759 6.587 1.00 62.72 84 GLU A CA 1
ATOM 712 C C . GLU A 1 84 ? 9.281 36.016 7.369 1.00 62.72 84 GLU A C 1
ATOM 714 O O . GLU A 1 84 ? 8.263 35.991 8.072 1.00 62.72 84 GLU A O 1
ATOM 719 N N . LYS A 1 85 ? 9.993 37.133 7.174 1.00 67.12 85 LYS A N 1
ATOM 720 C CA . LYS A 1 85 ? 9.781 38.397 7.889 1.00 67.12 85 LYS A CA 1
ATOM 721 C C . LYS A 1 85 ? 8.742 39.312 7.227 1.00 67.12 85 LYS A C 1
ATOM 723 O O . LYS A 1 85 ? 7.995 39.960 7.953 1.00 67.12 85 LYS A O 1
ATOM 728 N N . SER A 1 86 ? 8.630 39.344 5.891 1.00 81.12 86 SER A N 1
ATOM 729 C CA . SER A 1 86 ? 7.695 40.240 5.172 1.00 81.12 86 SER A CA 1
ATOM 730 C C . SER A 1 86 ? 6.630 39.491 4.364 1.00 81.12 86 SER A C 1
ATOM 732 O O . SER A 1 86 ? 6.933 38.539 3.649 1.00 81.12 86 SER A O 1
ATOM 734 N N . TRP A 1 87 ? 5.369 39.935 4.440 1.00 81.69 87 TRP A N 1
ATOM 735 C CA . TRP A 1 87 ? 4.261 39.346 3.673 1.00 81.69 87 TRP A CA 1
ATOM 736 C C . TRP A 1 87 ? 4.474 39.459 2.153 1.00 81.69 87 TRP A C 1
ATOM 738 O O . TRP A 1 87 ? 4.254 38.479 1.439 1.00 81.69 87 TRP A O 1
ATOM 748 N N . ASP A 1 88 ? 4.999 40.592 1.680 1.00 81.50 88 ASP A N 1
ATOM 749 C CA . ASP A 1 88 ? 5.289 40.851 0.262 1.00 81.50 88 ASP A CA 1
ATOM 750 C C . ASP A 1 88 ? 6.288 39.833 -0.310 1.00 81.50 88 ASP A C 1
ATOM 752 O O . ASP A 1 88 ? 6.095 39.254 -1.384 1.00 81.50 88 ASP A O 1
ATOM 756 N N . ALA A 1 89 ? 7.333 39.538 0.467 1.00 80.25 89 ALA A N 1
ATOM 757 C CA . ALA A 1 89 ? 8.345 38.553 0.114 1.00 80.25 89 ALA A CA 1
ATOM 758 C C . ALA A 1 89 ? 7.789 37.114 0.153 1.00 80.25 89 ALA A C 1
ATOM 760 O O . ALA A 1 89 ? 8.133 36.302 -0.709 1.00 80.25 89 ALA A O 1
ATOM 761 N N . LYS A 1 90 ? 6.861 36.793 1.074 1.00 83.44 90 LYS A N 1
ATOM 762 C CA . LYS A 1 90 ? 6.140 35.498 1.072 1.00 83.44 90 LYS A CA 1
ATOM 763 C C . LYS A 1 90 ? 5.300 35.321 -0.185 1.00 83.44 90 LYS A C 1
ATOM 765 O O . LYS A 1 90 ? 5.267 34.220 -0.737 1.00 83.44 90 LYS A O 1
ATOM 770 N N . LEU A 1 91 ? 4.611 36.374 -0.627 1.00 83.69 91 LEU A N 1
ATOM 771 C CA . LEU A 1 91 ? 3.795 36.338 -1.838 1.00 83.69 91 LEU A CA 1
ATOM 772 C C . LEU A 1 91 ? 4.666 36.092 -3.078 1.00 83.69 91 LEU A C 1
ATOM 774 O O . LEU A 1 91 ? 4.374 35.183 -3.860 1.00 83.69 91 LEU A O 1
ATOM 778 N N . ALA A 1 92 ? 5.775 36.826 -3.209 1.00 83.56 92 ALA A N 1
ATOM 779 C CA . ALA A 1 92 ? 6.733 36.648 -4.298 1.00 83.56 92 ALA A CA 1
ATOM 780 C C . ALA A 1 92 ? 7.360 35.240 -4.303 1.00 83.56 92 ALA A C 1
ATOM 782 O O . ALA A 1 92 ? 7.440 34.609 -5.360 1.00 83.56 92 ALA A O 1
ATOM 783 N N . LYS A 1 93 ? 7.722 34.696 -3.132 1.00 84.38 93 LYS A N 1
ATOM 784 C CA . LYS A 1 93 ? 8.245 33.326 -2.993 1.00 84.38 93 LYS A CA 1
ATOM 785 C C . LYS A 1 93 ? 7.217 32.271 -3.406 1.00 84.38 93 LYS A C 1
ATOM 787 O O . LYS A 1 93 ? 7.519 31.399 -4.215 1.00 84.38 93 LYS A O 1
ATOM 792 N N . ARG A 1 94 ? 5.969 32.386 -2.940 1.00 84.06 94 ARG A N 1
ATOM 793 C CA . ARG A 1 94 ? 4.880 31.475 -3.343 1.00 84.06 94 ARG A CA 1
ATOM 794 C C . ARG A 1 94 ? 4.639 31.488 -4.850 1.00 84.06 94 ARG A C 1
ATOM 796 O O . ARG A 1 94 ? 4.307 30.452 -5.419 1.00 84.06 94 ARG A O 1
ATOM 803 N N . TYR A 1 95 ? 4.768 32.648 -5.492 1.00 81.06 95 TYR A N 1
ATOM 804 C CA . TYR A 1 95 ? 4.688 32.740 -6.947 1.00 81.06 95 TYR A CA 1
ATOM 805 C C . TYR A 1 95 ? 5.900 32.076 -7.615 1.00 81.06 95 TYR A C 1
ATOM 807 O O . TYR A 1 95 ? 5.731 31.284 -8.540 1.00 81.06 95 TYR A O 1
ATOM 815 N N . TYR A 1 96 ? 7.107 32.328 -7.104 1.00 83.38 96 TYR A N 1
ATOM 816 C CA . TYR A 1 96 ? 8.342 31.707 -7.581 1.00 83.38 96 TYR A CA 1
ATOM 817 C C . TYR A 1 96 ? 8.301 30.173 -7.513 1.00 83.38 96 TYR A C 1
ATOM 819 O O . TYR A 1 96 ? 8.705 29.513 -8.473 1.00 83.38 96 TYR A O 1
ATOM 827 N N . ASP A 1 97 ? 7.781 29.591 -6.432 1.00 82.31 97 ASP A N 1
ATOM 828 C CA . ASP A 1 97 ? 7.688 28.135 -6.238 1.00 82.31 97 ASP A CA 1
ATOM 829 C C . ASP A 1 97 ? 6.743 27.456 -7.242 1.00 82.31 97 ASP A C 1
ATOM 831 O O . ASP A 1 97 ? 6.941 26.295 -7.591 1.00 82.31 97 ASP A O 1
ATOM 835 N N . LYS A 1 98 ? 5.764 28.194 -7.782 1.00 83.12 98 LYS A N 1
ATOM 836 C CA . LYS A 1 98 ? 4.860 27.710 -8.840 1.00 83.12 98 LYS A CA 1
ATOM 837 C C . LYS A 1 98 ? 5.486 27.727 -10.241 1.00 83.12 98 LYS A C 1
ATOM 839 O O . LYS A 1 98 ? 4.902 27.169 -11.169 1.00 83.12 98 LYS A O 1
ATOM 844 N N . LEU A 1 99 ? 6.633 28.387 -10.435 1.00 81.56 99 LEU A N 1
ATOM 845 C CA . LEU A 1 99 ? 7.286 28.487 -11.744 1.00 81.56 99 LEU A CA 1
ATOM 846 C C . LEU A 1 99 ? 8.081 27.219 -12.083 1.00 81.56 99 LEU A C 1
ATOM 848 O O . LEU A 1 99 ? 8.901 26.743 -11.297 1.00 81.56 99 LEU A O 1
ATOM 852 N N . PHE A 1 100 ? 7.924 26.738 -13.317 1.00 79.56 100 PHE A N 1
ATOM 853 C CA . PHE A 1 100 ? 8.701 25.626 -13.868 1.00 79.56 100 PHE A CA 1
ATOM 854 C C . PHE A 1 100 ? 10.072 26.107 -14.372 1.00 79.56 100 PHE A C 1
ATOM 856 O O . PHE A 1 100 ? 10.187 26.648 -15.474 1.00 79.56 100 PHE A O 1
ATOM 863 N N . LYS A 1 101 ? 11.121 25.881 -13.571 1.00 84.12 101 LYS A N 1
ATOM 864 C CA . LYS A 1 101 ? 12.480 26.437 -13.771 1.00 84.12 101 LYS A CA 1
ATOM 865 C C . LYS A 1 101 ? 13.517 25.427 -14.288 1.00 84.12 101 LYS A C 1
ATOM 867 O O . LYS A 1 101 ? 14.712 25.683 -14.242 1.00 84.12 101 LYS A O 1
ATOM 872 N N . GLU A 1 102 ? 13.086 24.266 -14.776 1.00 83.00 102 GLU A N 1
ATOM 873 C CA . GLU A 1 102 ? 14.018 23.220 -15.230 1.00 83.00 102 GLU A CA 1
ATOM 874 C C . GLU A 1 102 ? 14.723 23.561 -16.546 1.00 83.00 102 GLU A C 1
ATOM 876 O O . GLU A 1 102 ? 15.907 23.283 -16.689 1.00 83.00 102 GLU A O 1
ATOM 881 N N . TYR A 1 103 ? 14.006 24.171 -17.495 1.00 88.75 103 TYR A N 1
ATOM 882 C CA . TYR A 1 103 ? 14.515 24.513 -18.824 1.00 88.75 103 TYR A CA 1
ATOM 883 C C . TYR A 1 103 ? 14.127 25.947 -19.184 1.00 88.75 103 TYR A C 1
ATOM 885 O O . TYR A 1 103 ? 12.977 26.351 -18.968 1.00 88.75 103 TYR A O 1
ATOM 893 N N . CYS A 1 104 ? 15.066 26.701 -19.757 1.00 90.19 104 CYS A N 1
ATOM 894 C CA . CYS A 1 104 ? 14.829 28.041 -20.288 1.00 90.19 104 CYS A CA 1
ATOM 895 C C . CYS A 1 104 ? 14.545 28.014 -21.800 1.00 90.19 104 CYS A C 1
ATOM 897 O O . CYS A 1 104 ? 14.759 27.012 -22.485 1.00 90.19 104 CYS A O 1
ATOM 899 N N . ILE A 1 105 ? 14.034 29.130 -22.318 1.00 92.56 105 ILE A N 1
ATOM 900 C CA . ILE A 1 105 ? 13.958 29.405 -23.754 1.00 92.56 105 ILE A CA 1
ATOM 901 C C . ILE A 1 105 ? 14.991 30.466 -24.090 1.00 92.56 105 ILE A C 1
ATOM 903 O O . ILE A 1 105 ? 15.116 31.466 -23.379 1.00 92.56 105 ILE A O 1
ATOM 907 N N . ALA A 1 106 ? 15.700 30.241 -25.188 1.00 93.12 106 ALA A N 1
ATOM 908 C CA . ALA A 1 106 ? 16.650 31.171 -25.758 1.00 93.12 106 ALA A CA 1
ATOM 909 C C . ALA A 1 106 ? 16.078 31.853 -27.004 1.00 93.12 106 ALA A C 1
ATOM 911 O O . ALA A 1 106 ? 15.256 31.294 -27.730 1.00 93.12 106 ALA A O 1
ATOM 912 N N . ASP A 1 107 ? 16.529 33.079 -27.226 1.00 92.75 107 ASP A N 1
ATOM 913 C CA . ASP A 1 107 ? 16.426 33.787 -28.492 1.00 92.75 107 ASP A CA 1
ATOM 914 C C . ASP A 1 107 ? 17.844 33.911 -29.055 1.00 92.75 107 ASP A C 1
ATOM 916 O O . ASP A 1 107 ? 18.677 34.690 -28.571 1.00 92.75 107 ASP A O 1
ATOM 920 N N . LEU A 1 108 ? 18.133 33.070 -30.044 1.00 90.50 108 LEU A N 1
ATOM 921 C CA . LEU A 1 108 ? 19.418 33.001 -30.723 1.00 90.50 108 LEU A CA 1
ATOM 922 C C . LEU A 1 108 ? 19.459 33.916 -31.948 1.00 90.50 108 LEU A C 1
ATOM 924 O O . LEU A 1 108 ? 20.404 33.805 -32.712 1.00 90.50 108 LEU A O 1
ATOM 928 N N . THR A 1 109 ? 18.510 34.833 -32.166 1.00 88.56 109 THR A N 1
ATOM 929 C CA . THR A 1 109 ? 18.474 35.682 -33.378 1.00 88.56 109 THR A CA 1
ATOM 930 C C . THR A 1 109 ? 19.771 36.479 -33.592 1.00 88.56 109 THR A C 1
ATOM 932 O O . THR A 1 109 ? 20.237 36.619 -34.720 1.00 88.56 109 THR A O 1
ATOM 935 N N . PHE A 1 110 ? 20.418 36.937 -32.514 1.00 87.12 110 PHE A N 1
ATOM 936 C CA . PHE A 1 110 ? 21.659 37.726 -32.565 1.00 87.12 110 PHE A CA 1
ATOM 937 C C . PHE A 1 110 ? 22.924 36.936 -32.184 1.00 87.12 110 PHE A C 1
ATOM 939 O O . PHE A 1 110 ? 23.922 37.527 -31.750 1.00 87.12 110 PHE A O 1
ATOM 946 N N . TYR A 1 111 ? 22.919 35.613 -32.388 1.00 85.50 111 TYR A N 1
ATOM 947 C CA . TYR A 1 111 ? 24.047 34.733 -32.051 1.00 85.50 111 TYR A CA 1
ATOM 948 C C . TYR A 1 111 ? 25.379 35.170 -32.691 1.00 85.50 111 TYR A C 1
ATOM 950 O O . TYR A 1 111 ? 26.440 35.063 -32.073 1.00 85.50 111 TYR A O 1
ATOM 958 N N . GLU A 1 112 ? 25.343 35.754 -33.892 1.00 82.56 112 GLU A N 1
ATOM 959 C CA . GLU A 1 112 ? 26.537 36.249 -34.590 1.00 82.56 112 GLU A CA 1
ATOM 960 C C . GLU A 1 112 ? 27.225 37.409 -33.863 1.00 82.56 112 GLU A C 1
ATOM 962 O O . GLU A 1 112 ? 28.451 37.524 -33.893 1.00 82.56 112 GLU A O 1
ATOM 967 N N . LYS A 1 113 ? 26.455 38.227 -33.138 1.00 83.56 113 LYS A N 1
ATOM 968 C CA . LYS A 1 113 ? 26.964 39.316 -32.291 1.00 83.56 113 LYS A CA 1
ATOM 969 C C . LYS A 1 113 ? 27.305 38.840 -30.873 1.00 83.56 113 LYS A C 1
ATOM 971 O O . LYS A 1 113 ? 27.569 39.669 -30.007 1.00 83.56 113 LYS A O 1
ATOM 976 N N . ASN A 1 114 ? 27.296 37.522 -30.635 1.00 81.31 114 ASN A N 1
ATOM 977 C CA . ASN A 1 114 ? 27.479 36.889 -29.327 1.00 81.31 114 ASN A CA 1
ATOM 978 C C . ASN A 1 114 ? 26.468 37.378 -28.272 1.00 81.31 114 ASN A C 1
ATOM 980 O O . ASN A 1 114 ? 26.788 37.466 -27.087 1.00 81.31 114 ASN A O 1
ATOM 984 N N . LYS A 1 115 ? 25.257 37.740 -28.712 1.00 85.06 115 LYS A N 1
ATOM 985 C CA . LYS A 1 115 ? 24.160 38.170 -27.844 1.00 85.06 115 LYS A CA 1
ATOM 986 C C . LYS A 1 115 ? 23.072 37.106 -27.883 1.00 85.06 115 LYS A C 1
ATOM 988 O O . LYS A 1 115 ? 22.466 36.888 -28.928 1.00 85.06 115 LYS A O 1
ATOM 993 N N . VAL A 1 116 ? 22.848 36.458 -26.745 1.00 88.06 116 VAL A N 1
ATOM 994 C CA . VAL A 1 116 ? 21.800 35.452 -26.555 1.00 88.06 116 VAL A CA 1
ATOM 995 C C . VAL A 1 116 ? 20.916 35.929 -25.416 1.00 88.06 116 VAL A C 1
ATOM 997 O O . VAL A 1 116 ? 21.421 36.222 -24.332 1.00 88.06 116 VAL A O 1
ATOM 1000 N N . ALA A 1 117 ? 19.614 36.038 -25.666 1.00 89.00 117 ALA A N 1
ATOM 1001 C CA . ALA A 1 117 ? 18.646 36.343 -24.621 1.00 89.00 117 ALA A CA 1
ATOM 1002 C C . ALA A 1 117 ? 18.016 35.041 -24.132 1.00 89.00 117 ALA A C 1
ATOM 1004 O O . ALA A 1 117 ? 17.742 34.149 -24.930 1.00 89.00 117 ALA A O 1
ATOM 1005 N N . MET A 1 118 ? 17.797 34.927 -22.827 1.00 89.31 118 MET A N 1
ATOM 1006 C CA . MET A 1 118 ? 17.191 33.749 -22.214 1.00 89.31 118 MET A CA 1
ATOM 1007 C C . MET A 1 118 ? 16.105 34.184 -21.238 1.00 89.31 118 MET A C 1
ATOM 1009 O O . MET A 1 118 ? 16.233 35.218 -20.582 1.00 89.31 118 MET A O 1
ATOM 1013 N N . ARG A 1 119 ? 15.036 33.394 -21.146 1.00 89.38 119 ARG A N 1
ATOM 1014 C CA . ARG A 1 119 ? 13.986 33.561 -20.136 1.00 89.38 119 ARG A CA 1
ATOM 1015 C C . ARG A 1 119 ? 13.401 32.221 -19.716 1.00 89.38 119 ARG A C 1
ATOM 1017 O O . ARG A 1 119 ? 13.489 31.237 -20.451 1.00 89.38 119 ARG A O 1
ATOM 1024 N N . TRP A 1 120 ? 12.742 32.200 -18.561 1.00 89.06 120 TRP A N 1
ATOM 1025 C CA . TRP A 1 120 ? 11.909 31.067 -18.175 1.00 89.06 120 TRP A CA 1
ATOM 1026 C C . TRP A 1 120 ? 10.707 30.905 -19.113 1.00 89.06 120 TRP A C 1
ATOM 1028 O O . TRP A 1 120 ? 10.252 31.852 -19.771 1.00 89.06 120 TRP A O 1
ATOM 1038 N N . ARG A 1 121 ? 10.221 29.666 -19.196 1.00 89.19 121 ARG A N 1
ATOM 1039 C CA . ARG A 1 121 ? 9.082 29.287 -20.034 1.00 89.19 121 ARG A CA 1
ATOM 1040 C C . ARG A 1 121 ? 7.793 29.881 -19.472 1.00 89.19 121 ARG A C 1
ATOM 1042 O O . ARG A 1 121 ? 7.597 29.898 -18.260 1.00 89.19 121 ARG A O 1
ATOM 1049 N N . ILE A 1 122 ? 6.906 30.333 -20.354 1.00 87.38 122 ILE A N 1
ATOM 1050 C CA . ILE A 1 122 ? 5.539 30.710 -19.964 1.00 87.38 122 ILE A CA 1
ATOM 1051 C C . ILE A 1 122 ? 4.621 29.486 -19.970 1.00 87.38 122 ILE A C 1
ATOM 1053 O O . ILE A 1 122 ? 4.915 28.473 -20.600 1.00 87.38 122 ILE A O 1
ATOM 1057 N N . GLU A 1 123 ? 3.461 29.591 -19.324 1.00 84.81 123 GLU A N 1
ATOM 1058 C CA . GLU A 1 123 ? 2.502 28.488 -19.171 1.00 84.81 123 GLU A CA 1
ATOM 1059 C C . GLU A 1 123 ? 2.160 27.778 -20.496 1.00 84.81 123 GLU A C 1
ATOM 1061 O O . GLU A 1 123 ? 2.174 26.549 -20.569 1.00 84.81 123 GLU A O 1
ATOM 1066 N N . ARG A 1 124 ? 1.910 28.536 -21.575 1.00 89.19 124 ARG A N 1
ATOM 1067 C CA . ARG A 1 124 ? 1.606 27.975 -22.907 1.00 89.19 124 ARG A CA 1
ATOM 1068 C C . ARG A 1 124 ? 2.769 27.149 -23.475 1.00 89.19 124 ARG A C 1
ATOM 1070 O O . ARG A 1 124 ? 2.547 26.135 -24.135 1.00 89.19 124 ARG A O 1
ATOM 1077 N N . GLU A 1 125 ? 4.006 27.562 -23.210 1.00 90.31 125 GLU A N 1
ATOM 1078 C CA . GLU A 1 125 ? 5.228 26.880 -23.657 1.00 90.31 125 GLU A CA 1
ATOM 1079 C C . GLU A 1 125 ? 5.488 25.612 -22.839 1.00 90.31 125 GLU A C 1
ATOM 1081 O O . GLU A 1 125 ? 5.872 24.590 -23.400 1.00 90.31 125 GLU A O 1
ATOM 1086 N N . VAL A 1 126 ? 5.211 25.649 -21.531 1.00 86.31 126 VAL A N 1
ATOM 1087 C CA . VAL A 1 126 ? 5.291 24.465 -20.663 1.00 86.31 126 VAL A CA 1
ATOM 1088 C C . VAL A 1 126 ? 4.257 23.422 -21.093 1.00 86.31 126 VAL A C 1
ATOM 1090 O O . VAL A 1 126 ? 4.617 22.269 -21.309 1.00 86.31 126 VAL A O 1
ATOM 1093 N N . LYS A 1 127 ? 2.998 23.828 -21.318 1.00 83.75 127 LYS A N 1
ATOM 1094 C CA . LYS A 1 127 ? 1.922 22.922 -21.766 1.00 83.75 127 LYS A CA 1
ATOM 1095 C C . LYS A 1 127 ? 2.189 22.291 -23.135 1.00 83.75 127 LYS A C 1
ATOM 1097 O O . LYS A 1 127 ? 1.792 21.154 -23.357 1.00 83.75 127 LYS A O 1
ATOM 1102 N N . SER A 1 128 ? 2.841 23.015 -24.043 1.00 85.44 128 SER A N 1
ATOM 1103 C CA . SER A 1 128 ? 3.208 22.505 -25.375 1.00 85.44 128 SER A CA 1
ATOM 1104 C C . SER A 1 128 ? 4.521 21.715 -25.393 1.00 85.44 128 SER A C 1
ATOM 1106 O O . SER A 1 128 ? 4.846 21.108 -26.408 1.00 85.44 128 SER A O 1
ATOM 1108 N N . GLY A 1 129 ? 5.289 21.706 -24.297 1.00 86.44 129 GLY A N 1
ATOM 1109 C CA . GLY A 1 129 ? 6.583 21.024 -24.229 1.00 86.44 129 GLY A CA 1
ATOM 1110 C C . GLY A 1 129 ? 7.739 21.779 -24.897 1.00 86.44 129 GLY A C 1
ATOM 1111 O O . GLY A 1 129 ? 8.798 21.191 -25.141 1.00 86.44 129 GLY A O 1
ATOM 1112 N N . LYS A 1 130 ? 7.590 23.077 -25.188 1.00 88.06 130 LYS A N 1
ATOM 1113 C CA . LYS A 1 130 ? 8.657 23.900 -25.778 1.00 88.06 130 LYS A CA 1
ATOM 1114 C C . LYS A 1 130 ? 9.828 24.062 -24.809 1.00 88.06 130 LYS A C 1
ATOM 1116 O O . LYS A 1 130 ? 9.633 24.282 -23.616 1.00 88.06 130 LYS A O 1
ATOM 1121 N N . GLY A 1 131 ? 11.052 23.892 -25.306 1.00 85.81 131 GLY A N 1
ATOM 1122 C CA . GLY A 1 131 ? 12.275 23.853 -24.499 1.00 85.81 131 GLY A CA 1
ATOM 1123 C C . GLY A 1 131 ? 12.569 22.520 -23.805 1.00 85.81 131 GLY A C 1
ATOM 1124 O O . GLY A 1 131 ? 13.639 22.397 -23.222 1.00 85.81 131 GLY A O 1
ATOM 1125 N N . GLN A 1 132 ? 11.676 21.523 -23.887 1.00 85.75 132 GLN A N 1
ATOM 1126 C CA . GLN A 1 132 ? 11.882 20.187 -23.307 1.00 85.75 132 GLN A CA 1
ATOM 1127 C C . GLN A 1 132 ? 11.700 19.066 -24.334 1.00 85.75 132 GLN A C 1
ATOM 1129 O O . GLN A 1 132 ? 12.602 18.254 -24.488 1.00 85.75 132 GLN A O 1
ATOM 1134 N N . PHE A 1 133 ? 10.578 19.023 -25.050 1.00 86.75 133 PHE A N 1
ATOM 1135 C CA . PHE A 1 133 ? 10.327 18.070 -26.144 1.00 86.75 133 PHE A CA 1
ATOM 1136 C C . PHE A 1 133 ? 10.446 18.719 -27.526 1.00 86.75 133 PHE A C 1
ATOM 1138 O O . PHE A 1 133 ? 10.655 18.033 -28.518 1.00 86.75 133 PHE A O 1
ATOM 1145 N N . ILE A 1 134 ? 10.354 20.048 -27.577 1.00 89.44 134 ILE A N 1
ATOM 1146 C CA . ILE A 1 134 ? 10.577 20.872 -28.767 1.00 89.44 134 ILE A CA 1
ATOM 1147 C C . ILE A 1 134 ? 11.764 21.794 -28.478 1.00 89.44 134 ILE A C 1
ATOM 1149 O O . ILE A 1 134 ? 11.971 22.200 -27.332 1.00 89.44 134 ILE A O 1
ATOM 1153 N N . CYS A 1 135 ? 12.551 22.127 -29.500 1.00 93.25 135 CYS A N 1
ATOM 1154 C CA . CYS A 1 135 ? 13.716 23.003 -29.399 1.00 93.25 135 CYS A CA 1
ATOM 1155 C C . CYS A 1 135 ? 13.402 24.276 -28.594 1.00 93.25 135 CYS A C 1
ATOM 1157 O O . CYS A 1 135 ? 12.450 24.996 -28.879 1.00 93.25 135 CYS A O 1
ATOM 1159 N N . GLY A 1 136 ? 14.246 24.586 -27.613 1.00 90.38 136 GLY A N 1
ATOM 1160 C CA . GLY A 1 136 ? 14.140 25.758 -26.743 1.00 90.38 136 GLY A CA 1
ATOM 1161 C C . GLY A 1 136 ? 14.537 27.073 -27.397 1.00 90.38 136 GLY A C 1
ATOM 1162 O O . GLY A 1 136 ? 14.746 28.050 -26.693 1.00 90.38 136 GLY A O 1
ATOM 1163 N N . GLU A 1 137 ? 14.639 27.109 -28.725 1.00 93.56 137 GLU A N 1
ATOM 1164 C CA . GLU A 1 137 ? 14.825 28.354 -29.461 1.00 93.56 137 GLU A CA 1
ATOM 1165 C C . GLU A 1 137 ? 13.449 28.954 -29.753 1.00 93.56 137 GLU A C 1
ATOM 1167 O O . GLU A 1 137 ? 12.559 28.267 -30.260 1.00 93.56 137 GLU A O 1
ATOM 1172 N N . LYS A 1 138 ? 13.271 30.243 -29.459 1.00 90.50 138 LYS A N 1
ATOM 1173 C CA . LYS A 1 138 ? 11.985 30.946 -29.550 1.00 90.50 138 LYS A CA 1
ATOM 1174 C C . LYS A 1 138 ? 11.290 30.757 -30.902 1.00 90.50 138 LYS A C 1
ATOM 1176 O O . LYS A 1 138 ? 10.072 30.583 -30.927 1.00 90.50 138 LYS A O 1
ATOM 1181 N N . HIS A 1 139 ? 12.048 30.724 -31.996 1.00 88.88 139 HIS A N 1
ATOM 1182 C CA . HIS A 1 139 ? 11.535 30.606 -33.367 1.00 88.88 139 HIS A CA 1
ATOM 1183 C C . HIS A 1 139 ? 11.717 29.212 -34.000 1.00 88.88 139 HIS A C 1
ATOM 1185 O O . HIS A 1 139 ? 11.595 29.074 -35.213 1.00 88.88 139 HIS A O 1
ATOM 1191 N N . CYS A 1 140 ? 12.032 28.175 -33.214 1.00 89.88 140 CYS A N 1
ATOM 1192 C CA . CYS A 1 140 ? 12.254 26.819 -33.722 1.00 89.88 140 CYS A CA 1
ATOM 1193 C C . CYS A 1 140 ? 11.186 25.841 -33.218 1.00 89.88 140 CYS A C 1
ATOM 1195 O O . CYS A 1 140 ? 10.811 25.872 -32.048 1.00 89.88 140 CYS A O 1
ATOM 1197 N N . GLU A 1 141 ? 10.756 24.930 -34.094 1.00 90.31 141 GLU A N 1
ATOM 1198 C CA . GLU A 1 141 ? 9.722 23.921 -33.805 1.00 90.31 141 GLU A CA 1
ATOM 1199 C C . GLU A 1 141 ? 10.219 22.478 -33.998 1.00 90.31 141 GLU A C 1
ATOM 1201 O O . GLU A 1 141 ? 9.438 21.534 -34.001 1.00 90.31 141 GLU A O 1
ATOM 1206 N N . LYS A 1 142 ? 11.535 22.275 -34.144 1.00 90.12 142 LYS A N 1
ATOM 1207 C CA . LYS A 1 142 ? 12.118 20.930 -34.281 1.00 90.12 142 LYS A CA 1
ATOM 1208 C C . LYS A 1 142 ? 12.024 20.151 -32.967 1.00 90.12 142 LYS A C 1
ATOM 1210 O O . LYS A 1 142 ? 12.378 20.679 -31.915 1.00 90.12 142 LYS A O 1
ATOM 1215 N N . ASP A 1 143 ? 11.650 18.883 -33.056 1.00 88.00 143 ASP A N 1
ATOM 1216 C CA . ASP A 1 143 ? 11.412 17.959 -31.937 1.00 88.00 143 ASP A CA 1
ATOM 1217 C C . ASP A 1 143 ? 12.399 16.770 -31.892 1.00 88.00 143 ASP A C 1
ATOM 1219 O O . ASP A 1 143 ? 12.558 16.114 -30.864 1.00 88.00 143 ASP A O 1
ATOM 1223 N N . LYS A 1 144 ? 13.124 16.501 -32.986 1.00 84.94 144 LYS A N 1
ATOM 1224 C CA . LYS A 1 144 ? 14.087 15.388 -33.087 1.00 84.94 144 LYS A CA 1
ATOM 1225 C C . LYS A 1 144 ? 15.526 15.801 -32.758 1.00 84.94 144 LYS A C 1
ATOM 1227 O O . LYS A 1 144 ? 15.998 16.854 -33.189 1.00 84.94 144 LYS A O 1
ATOM 1232 N N . GLY A 1 145 ? 16.248 14.915 -32.061 1.00 82.50 145 GLY A N 1
ATOM 1233 C CA . GLY A 1 145 ? 17.696 15.033 -31.821 1.00 82.50 145 GLY A CA 1
ATOM 1234 C C . GLY A 1 145 ? 18.094 16.186 -30.896 1.00 82.50 145 GLY A C 1
ATOM 1235 O O . GLY A 1 145 ? 19.099 16.844 -31.142 1.00 82.50 145 GLY A O 1
ATOM 1236 N N . LEU A 1 146 ? 17.277 16.482 -29.882 1.00 91.19 146 LEU A N 1
ATOM 1237 C CA . LEU A 1 146 ? 17.510 17.587 -28.953 1.00 91.19 146 LEU A CA 1
ATOM 1238 C C . LEU A 1 146 ? 18.596 17.255 -27.919 1.00 91.19 146 LEU A C 1
ATOM 1240 O O . LEU A 1 146 ? 18.492 16.255 -27.207 1.00 91.19 146 LEU A O 1
ATOM 1244 N N . GLU A 1 147 ? 19.566 18.149 -27.769 1.00 86.75 147 GLU A N 1
ATOM 1245 C CA . GLU A 1 147 ? 20.655 18.081 -26.792 1.00 86.75 147 GLU A CA 1
ATOM 1246 C C . GLU A 1 147 ? 20.455 19.115 -25.682 1.00 86.75 147 GLU A C 1
ATOM 1248 O O . GLU A 1 147 ? 19.936 20.207 -25.928 1.00 86.75 147 GLU A O 1
ATOM 1253 N N . SER A 1 148 ? 20.883 18.781 -24.466 1.00 90.31 148 SER A N 1
ATOM 1254 C CA . SER A 1 148 ? 20.820 19.675 -23.307 1.00 90.31 148 SER A CA 1
ATOM 1255 C C . SER A 1 148 ? 22.160 20.376 -23.095 1.00 90.31 148 SER A C 1
ATOM 1257 O O . SER A 1 148 ? 23.207 19.733 -23.075 1.00 90.31 148 SER A O 1
ATOM 1259 N N . TRP A 1 149 ? 22.111 21.690 -22.900 1.00 87.69 149 TRP A N 1
ATOM 1260 C CA . TRP A 1 149 ? 23.256 22.559 -22.657 1.00 87.69 149 TRP A CA 1
ATOM 1261 C C . TRP A 1 149 ? 23.103 23.258 -21.315 1.00 87.69 149 TRP A C 1
ATOM 1263 O O . TRP A 1 149 ? 22.027 23.762 -20.994 1.00 87.69 149 TRP A O 1
ATOM 1273 N N . GLU A 1 150 ? 24.193 23.343 -20.566 1.00 89.44 150 GLU A N 1
ATOM 1274 C CA . GLU A 1 150 ? 24.286 24.188 -19.381 1.00 89.44 150 GLU A CA 1
ATOM 1275 C C . GLU A 1 150 ? 24.985 25.489 -19.770 1.00 89.44 150 GLU A C 1
ATOM 1277 O O . GLU A 1 150 ? 26.144 25.497 -20.189 1.00 89.44 150 GLU A O 1
ATOM 1282 N N . VAL A 1 151 ? 24.243 26.593 -19.707 1.00 86.19 151 VAL A N 1
ATOM 1283 C CA . VAL A 1 151 ? 24.699 27.906 -20.163 1.00 86.19 151 VAL A CA 1
ATOM 1284 C C . VAL A 1 151 ? 24.789 28.838 -18.966 1.00 86.19 151 VAL A C 1
ATOM 1286 O O . VAL A 1 151 ? 23.874 28.911 -18.149 1.00 86.19 151 VAL A O 1
ATOM 1289 N N . ASN A 1 152 ? 25.894 29.575 -18.867 1.00 87.44 152 ASN A N 1
ATOM 1290 C CA . ASN A 1 152 ? 26.028 30.615 -17.857 1.00 87.44 152 ASN A CA 1
ATOM 1291 C C . ASN A 1 152 ? 25.143 31.815 -18.227 1.00 87.44 152 ASN A C 1
ATOM 1293 O O . ASN A 1 152 ? 25.343 32.447 -19.267 1.00 87.44 152 ASN A O 1
ATOM 1297 N N . PHE A 1 153 ? 24.173 32.128 -17.376 1.00 87.38 153 PHE A N 1
ATOM 1298 C CA . PHE A 1 153 ? 23.261 33.250 -17.523 1.00 87.38 153 PHE A CA 1
ATOM 1299 C C . PHE A 1 153 ? 23.635 34.351 -16.536 1.00 87.38 153 PHE A C 1
ATOM 1301 O O . PHE A 1 153 ? 23.475 34.209 -15.326 1.00 87.38 153 PHE A O 1
ATOM 1308 N N . THR A 1 154 ? 24.145 35.462 -17.062 1.00 85.62 154 THR A N 1
ATOM 1309 C CA . THR A 1 154 ? 24.453 36.656 -16.271 1.00 85.62 154 THR A CA 1
ATOM 1310 C C . THR A 1 154 ? 23.270 37.613 -16.306 1.00 85.62 154 THR A C 1
ATOM 1312 O O . THR A 1 154 ? 22.829 38.012 -17.384 1.00 85.62 154 THR A O 1
ATOM 1315 N N . TYR A 1 155 ? 22.786 38.018 -15.136 1.00 84.75 155 TYR A N 1
ATOM 1316 C CA . TYR A 1 155 ? 21.655 38.927 -14.981 1.00 84.75 155 TYR A CA 1
ATOM 1317 C C . TYR A 1 155 ? 21.969 40.026 -13.966 1.00 84.75 155 TYR A C 1
ATOM 1319 O O . TYR A 1 155 ? 22.923 39.931 -13.193 1.00 84.75 155 TYR A O 1
ATOM 1327 N N . LYS A 1 156 ? 21.196 41.114 -14.015 1.00 84.06 156 LYS A N 1
ATOM 1328 C CA . LYS A 1 156 ? 21.249 42.177 -13.012 1.00 84.06 156 LYS A CA 1
ATOM 1329 C C . LYS A 1 156 ? 20.008 42.092 -12.142 1.00 84.06 156 LYS A C 1
ATOM 1331 O O . LYS A 1 156 ? 18.904 42.092 -12.676 1.00 84.06 156 LYS A O 1
ATOM 1336 N N . GLU A 1 157 ? 20.198 42.060 -10.837 1.00 83.81 157 GLU A N 1
ATOM 1337 C CA . GLU A 1 157 ? 19.127 42.002 -9.848 1.00 83.81 157 GLU A CA 1
ATOM 1338 C C . GLU A 1 157 ? 19.446 43.016 -8.753 1.00 83.81 157 GLU A C 1
ATOM 1340 O O . GLU A 1 157 ? 20.565 43.037 -8.250 1.00 83.81 157 GLU A O 1
ATOM 1345 N N . HIS A 1 158 ? 18.507 43.921 -8.464 1.00 77.81 158 HIS A N 1
ATOM 1346 C CA . HIS A 1 158 ? 18.692 45.030 -7.514 1.00 77.81 158 HIS A CA 1
ATOM 1347 C C . HIS A 1 158 ? 20.005 45.830 -7.696 1.00 77.81 158 HIS A C 1
ATOM 1349 O O . HIS A 1 158 ? 20.594 46.312 -6.740 1.00 77.81 158 HIS A O 1
ATOM 1355 N N . GLY A 1 159 ? 20.471 45.989 -8.942 1.00 77.94 159 GLY A N 1
ATOM 1356 C CA . GLY A 1 159 ? 21.697 46.733 -9.272 1.00 77.94 159 GLY A CA 1
ATOM 1357 C C . GLY A 1 159 ? 22.985 45.900 -9.266 1.00 77.94 159 GLY A C 1
ATOM 1358 O O . GLY A 1 159 ? 23.977 46.319 -9.867 1.00 77.94 159 GLY A O 1
ATOM 1359 N N . GLU A 1 160 ? 22.958 44.689 -8.712 1.00 82.12 160 GLU A N 1
ATOM 1360 C CA . GLU A 1 160 ? 24.102 43.779 -8.651 1.00 82.12 160 GLU A CA 1
ATOM 1361 C C . GLU A 1 160 ? 24.132 42.821 -9.845 1.00 82.12 160 GLU A C 1
ATOM 1363 O O . GLU A 1 160 ? 23.097 42.373 -10.340 1.00 82.12 160 GLU A O 1
ATOM 1368 N N . LYS A 1 161 ? 25.334 42.488 -10.332 1.00 85.81 161 LYS A N 1
ATOM 1369 C CA . LYS A 1 161 ? 25.514 41.483 -11.390 1.00 85.81 161 LYS A CA 1
ATOM 1370 C C . LYS A 1 161 ? 25.632 40.101 -10.756 1.00 85.81 161 LYS A C 1
ATOM 1372 O O . LYS A 1 161 ? 26.620 39.827 -10.083 1.00 85.81 161 LYS A O 1
ATOM 1377 N N . LYS A 1 162 ? 24.674 39.224 -11.040 1.00 85.75 162 LYS A N 1
ATOM 1378 C CA . LYS A 1 162 ? 24.661 37.824 -10.602 1.00 85.75 162 LYS A CA 1
ATOM 1379 C C . LYS A 1 162 ? 24.785 36.890 -11.806 1.00 85.75 162 LYS A C 1
ATOM 1381 O O . LYS A 1 162 ? 24.510 37.274 -12.946 1.00 85.75 162 LYS A O 1
ATOM 1386 N N . SER A 1 163 ? 25.228 35.661 -11.569 1.00 86.88 163 SER A N 1
ATOM 1387 C CA . SER A 1 163 ? 25.338 34.630 -12.603 1.00 86.88 163 SER A CA 1
ATOM 1388 C C . SER A 1 163 ? 24.785 33.305 -12.108 1.00 86.88 163 SER A C 1
ATOM 1390 O O . SER A 1 163 ? 25.080 32.903 -10.987 1.00 86.88 163 SER A O 1
ATOM 1392 N N . ALA A 1 164 ? 24.025 32.624 -12.958 1.00 86.38 164 ALA A N 1
ATOM 1393 C CA . ALA A 1 164 ? 23.442 31.325 -12.668 1.00 86.38 164 ALA A CA 1
ATOM 1394 C C . ALA A 1 164 ? 23.602 30.384 -13.861 1.00 86.38 164 ALA A C 1
ATOM 1396 O O . ALA A 1 164 ? 23.509 30.803 -15.015 1.00 86.38 164 ALA A O 1
ATOM 1397 N N . LEU A 1 165 ? 23.804 29.100 -13.587 1.00 88.56 165 LEU A N 1
ATOM 1398 C CA . LEU A 1 165 ? 23.820 28.075 -14.621 1.00 88.56 165 LEU A CA 1
ATOM 1399 C C . LEU A 1 165 ? 22.376 27.681 -14.956 1.00 88.56 165 LEU A C 1
ATOM 1401 O O . LEU A 1 165 ? 21.640 27.221 -14.085 1.00 88.56 165 LEU A O 1
ATOM 1405 N N . VAL A 1 166 ? 21.962 27.867 -16.209 1.00 88.75 166 VAL A N 1
ATOM 1406 C CA . VAL A 1 166 ? 20.616 27.512 -16.685 1.00 88.75 166 VAL A CA 1
ATOM 1407 C C . VAL A 1 166 ? 20.691 26.415 -17.738 1.00 88.75 166 VAL A C 1
ATOM 1409 O O . VAL A 1 166 ? 21.634 26.357 -18.529 1.00 88.75 166 VAL A O 1
ATOM 1412 N N . LYS A 1 167 ? 19.681 25.544 -17.767 1.00 91.75 167 LYS A N 1
ATOM 1413 C CA . LYS A 1 167 ? 19.600 24.445 -18.733 1.00 91.75 167 LYS A CA 1
ATOM 1414 C C . LYS A 1 167 ? 18.780 24.860 -19.952 1.00 91.75 167 LYS A C 1
ATOM 1416 O O . LYS A 1 167 ? 17.653 25.337 -19.819 1.00 91.75 167 LYS A O 1
ATOM 1421 N N . LEU A 1 168 ? 19.327 24.634 -21.141 1.00 90.88 168 LEU A N 1
ATOM 1422 C CA . LEU A 1 168 ? 18.711 24.949 -22.427 1.00 90.88 168 LEU A CA 1
ATOM 1423 C C . LEU A 1 168 ? 18.758 23.721 -23.337 1.00 90.88 168 LEU A C 1
ATOM 1425 O O . LEU A 1 168 ? 19.823 23.142 -23.537 1.00 90.88 168 LEU A O 1
ATOM 1429 N N . ARG A 1 169 ? 17.626 23.334 -23.930 1.00 92.38 169 ARG A N 1
ATOM 1430 C CA . ARG A 1 169 ? 17.559 22.167 -24.820 1.00 92.38 169 ARG A CA 1
ATOM 1431 C C . ARG A 1 169 ? 17.412 22.591 -26.278 1.00 92.38 169 ARG A C 1
ATOM 1433 O O . ARG A 1 169 ? 16.443 23.265 -26.616 1.00 92.38 169 ARG A O 1
ATOM 1440 N N . LEU A 1 170 ? 18.339 22.216 -27.157 1.00 92.25 170 LEU A N 1
ATOM 1441 C CA . LEU A 1 170 ? 18.387 22.687 -28.549 1.00 92.25 170 LEU A CA 1
ATOM 1442 C C . LEU A 1 170 ? 18.545 21.540 -29.548 1.00 92.25 170 LEU A C 1
ATOM 1444 O O . LEU A 1 170 ? 19.176 20.529 -29.268 1.00 92.25 170 LEU A O 1
ATOM 1448 N N . CYS A 1 171 ? 17.993 21.718 -30.748 1.00 92.06 171 CYS A N 1
ATOM 1449 C CA . CYS A 1 171 ? 18.270 20.838 -31.885 1.00 92.06 171 CYS A CA 1
ATOM 1450 C C . CYS A 1 171 ? 19.688 21.078 -32.440 1.00 92.06 171 CYS A C 1
ATOM 1452 O O . CYS A 1 171 ? 20.231 22.168 -32.234 1.00 92.06 171 CYS A O 1
ATOM 1454 N N . PRO A 1 172 ? 20.256 20.162 -33.248 1.00 89.00 172 PRO A N 1
ATOM 1455 C CA . PRO A 1 172 ? 21.647 20.260 -33.701 1.00 89.00 172 PRO A CA 1
ATOM 1456 C C . PRO A 1 172 ? 21.957 21.566 -34.451 1.00 89.00 172 PRO A C 1
ATOM 1458 O O . PRO A 1 172 ? 23.023 22.159 -34.286 1.00 89.00 172 PRO A O 1
ATOM 1461 N N . THR A 1 173 ? 20.991 22.087 -35.220 1.00 88.69 173 THR A N 1
ATOM 1462 C CA . THR A 1 173 ? 21.145 23.371 -35.922 1.00 88.69 173 THR A CA 1
ATOM 1463 C C . THR A 1 173 ? 21.203 24.570 -34.976 1.00 88.69 173 THR A C 1
ATOM 1465 O O . THR A 1 173 ? 21.921 25.527 -35.250 1.00 88.69 173 THR A O 1
ATOM 1468 N N . CYS A 1 174 ? 20.465 24.540 -33.864 1.00 90.25 174 CYS A N 1
ATOM 1469 C CA . CYS A 1 174 ? 20.495 25.612 -32.867 1.00 90.25 174 CYS A CA 1
ATOM 1470 C C . CYS A 1 174 ? 21.671 25.447 -31.892 1.00 90.25 174 CYS A C 1
ATOM 1472 O O . CYS A 1 174 ? 22.268 26.451 -31.511 1.00 90.25 174 CYS A O 1
ATOM 1474 N N . SER A 1 175 ? 22.081 24.213 -31.576 1.00 89.19 175 SER A N 1
ATOM 1475 C CA . SER A 1 175 ? 23.315 23.916 -30.833 1.00 89.19 175 SER A CA 1
ATOM 1476 C C . SER A 1 175 ? 24.549 24.520 -31.520 1.00 89.19 175 SER A C 1
ATOM 1478 O O . SER A 1 175 ? 25.418 25.096 -30.861 1.00 89.19 175 SER A O 1
ATOM 1480 N N . ALA A 1 176 ? 24.609 24.458 -32.857 1.00 85.38 176 ALA A N 1
ATOM 1481 C CA . ALA A 1 176 ? 25.676 25.085 -33.639 1.00 85.38 176 ALA A CA 1
ATOM 1482 C C . ALA A 1 176 ? 25.658 26.624 -33.545 1.00 85.38 176 ALA A C 1
ATOM 1484 O O . ALA A 1 176 ? 26.715 27.246 -33.447 1.00 85.38 176 ALA A O 1
ATOM 1485 N N . LYS A 1 177 ? 24.468 27.244 -33.521 1.00 86.75 177 LYS A N 1
ATOM 1486 C CA . LYS A 1 177 ? 24.311 28.701 -33.344 1.00 86.75 177 LYS A CA 1
ATOM 1487 C C . LYS A 1 177 ? 24.750 29.157 -31.954 1.00 86.75 177 LYS A C 1
ATOM 1489 O O . LYS A 1 177 ? 25.463 30.150 -31.843 1.00 86.75 177 LYS A O 1
ATOM 1494 N N . LEU A 1 178 ? 24.397 28.400 -30.912 1.00 86.19 178 LEU A N 1
ATOM 1495 C CA . LEU A 1 178 ? 24.836 28.664 -29.539 1.00 86.19 178 LEU A CA 1
ATOM 1496 C C . LEU A 1 178 ? 26.374 28.630 -29.421 1.00 86.19 178 LEU A C 1
ATOM 1498 O O . LEU A 1 178 ? 26.971 29.477 -28.763 1.00 86.19 178 LEU A O 1
ATOM 1502 N N . ASN A 1 179 ? 27.029 27.699 -30.124 1.00 82.25 179 ASN A N 1
ATOM 1503 C CA . ASN A 1 179 ? 28.485 27.510 -30.111 1.00 82.25 179 ASN A CA 1
ATOM 1504 C C . ASN A 1 179 ? 29.247 28.246 -31.233 1.00 82.25 179 ASN A C 1
ATOM 1506 O O . ASN A 1 179 ? 30.442 28.019 -31.440 1.00 82.25 179 ASN A O 1
ATOM 1510 N N . TYR A 1 180 ? 28.600 29.163 -31.951 1.00 79.69 180 TYR A N 1
ATOM 1511 C CA . TYR A 1 180 ? 29.161 29.803 -33.146 1.00 79.69 180 TYR A CA 1
ATOM 1512 C C . TYR A 1 180 ? 30.539 30.460 -32.911 1.00 79.69 180 TYR A C 1
ATOM 1514 O O . TYR A 1 180 ? 31.492 30.251 -33.669 1.00 79.69 180 TYR A O 1
ATOM 1522 N N . HIS A 1 181 ? 30.698 31.203 -31.812 1.00 71.00 181 HIS A N 1
ATOM 1523 C CA . HIS A 1 181 ? 31.962 31.877 -31.478 1.00 71.00 181 HIS A CA 1
ATOM 1524 C C . HIS A 1 181 ? 33.014 30.952 -30.854 1.00 71.00 181 HIS A C 1
ATOM 1526 O O . HIS A 1 181 ? 34.212 31.169 -31.061 1.00 71.00 181 HIS A O 1
ATOM 1532 N N . SER A 1 182 ? 32.609 29.911 -30.117 1.00 63.44 182 SER A N 1
ATOM 1533 C CA . SER A 1 182 ? 33.542 28.940 -29.527 1.00 63.44 182 SER A CA 1
ATOM 1534 C C . SER A 1 182 ? 34.195 28.084 -30.618 1.00 63.44 182 SER A C 1
ATOM 1536 O O . SER A 1 182 ? 35.415 27.890 -30.602 1.00 63.44 182 SER A O 1
ATOM 1538 N N . MET A 1 183 ? 33.428 27.695 -31.642 1.00 56.38 183 MET A N 1
ATOM 1539 C CA . MET A 1 183 ? 33.940 27.016 -32.835 1.00 56.38 183 MET A CA 1
ATOM 1540 C C . MET A 1 183 ? 34.848 27.934 -33.672 1.00 56.38 183 MET A C 1
ATOM 1542 O O . MET A 1 183 ? 35.959 27.533 -34.019 1.00 56.38 183 MET A O 1
ATOM 1546 N N . LYS A 1 184 ? 34.480 29.207 -33.897 1.00 59.19 184 LYS A N 1
ATOM 1547 C CA . LYS A 1 184 ? 35.329 30.188 -34.615 1.00 59.19 184 LYS A CA 1
ATOM 1548 C C . LYS A 1 184 ? 36.654 30.486 -33.885 1.00 59.19 184 LYS A C 1
ATOM 1550 O O . LYS A 1 184 ? 37.707 30.635 -34.518 1.00 59.19 184 LYS A O 1
ATOM 1555 N N . LYS A 1 185 ? 36.651 30.510 -32.544 1.00 57.22 185 LYS A N 1
ATOM 1556 C CA . LYS A 1 185 ? 37.870 30.618 -31.713 1.00 57.22 185 LYS A CA 1
ATOM 1557 C C . LYS A 1 185 ? 38.737 29.352 -31.758 1.00 57.22 185 LYS A C 1
ATOM 1559 O O . LYS A 1 185 ? 39.961 29.473 -31.735 1.00 57.22 185 LYS A O 1
ATOM 1564 N N . ARG A 1 186 ? 38.149 28.151 -31.843 1.00 58.25 186 ARG A N 1
ATOM 1565 C CA . ARG A 1 186 ? 38.900 26.887 -32.005 1.00 58.25 186 ARG A CA 1
ATOM 1566 C C . ARG A 1 186 ? 39.560 26.797 -33.381 1.00 58.25 186 ARG A C 1
ATOM 1568 O O . ARG A 1 186 ? 40.773 26.624 -33.439 1.00 58.25 186 ARG A O 1
ATOM 1575 N N . VAL A 1 187 ? 38.817 27.074 -34.453 1.00 57.56 187 VAL A N 1
ATOM 1576 C CA . VAL A 1 187 ? 39.333 27.068 -35.835 1.00 57.56 187 VAL A CA 1
ATOM 1577 C C . VAL A 1 187 ? 40.432 28.122 -36.041 1.00 57.56 187 VAL A C 1
ATOM 1579 O O . VAL A 1 187 ? 41.438 27.859 -36.697 1.00 57.56 187 VAL A O 1
ATOM 1582 N N . SER A 1 188 ? 40.312 29.312 -35.440 1.00 53.88 188 SER A N 1
ATOM 1583 C CA . SER A 1 188 ? 41.383 30.327 -35.500 1.00 53.88 188 SER A CA 1
ATOM 1584 C C . SER A 1 188 ? 42.624 29.956 -34.673 1.00 53.88 188 SER A C 1
ATOM 1586 O O . SER A 1 188 ? 43.745 30.246 -35.099 1.00 53.88 188 SER A O 1
ATOM 1588 N N . LYS A 1 189 ? 42.466 29.280 -33.524 1.00 58.00 189 LYS A N 1
ATOM 1589 C CA . LYS A 1 189 ? 43.589 28.727 -32.742 1.00 58.00 189 LYS A CA 1
ATOM 1590 C C . LYS A 1 189 ? 44.285 27.570 -33.464 1.00 58.00 189 LYS A C 1
ATOM 1592 O O . LYS A 1 189 ? 45.509 27.489 -33.397 1.00 58.00 189 LYS A O 1
ATOM 1597 N N . GLU A 1 190 ? 43.546 26.718 -34.172 1.00 61.53 190 GLU A N 1
ATOM 1598 C CA . GLU A 1 190 ? 44.104 25.640 -35.000 1.00 61.53 190 GLU A CA 1
ATOM 1599 C C . GLU A 1 190 ? 44.872 26.192 -36.199 1.00 61.53 190 GLU A C 1
ATOM 1601 O O . GLU A 1 190 ? 46.041 25.848 -36.357 1.00 61.53 190 GLU A O 1
ATOM 1606 N N . LYS A 1 191 ? 44.315 27.166 -36.934 1.00 62.31 191 LYS A N 1
ATOM 1607 C CA . LYS A 1 191 ? 45.045 27.871 -38.006 1.00 62.31 191 LYS A CA 1
ATOM 1608 C C . LYS A 1 191 ? 46.319 28.565 -37.497 1.00 62.31 191 LYS A C 1
ATOM 1610 O O . LYS A 1 191 ? 47.346 28.519 -38.170 1.00 62.31 191 LYS A O 1
ATOM 1615 N N . LYS A 1 192 ? 46.304 29.151 -36.287 1.00 60.22 192 LYS A N 1
ATOM 1616 C CA . LYS A 1 192 ? 47.509 29.717 -35.634 1.00 60.22 192 LYS A CA 1
ATOM 1617 C C . LYS A 1 192 ? 48.517 28.652 -35.179 1.00 60.22 192 LYS A C 1
ATOM 1619 O O . LYS A 1 192 ? 49.719 28.907 -35.197 1.00 60.22 192 LYS A O 1
ATOM 1624 N N . LYS A 1 193 ? 48.070 27.469 -34.743 1.00 60.97 193 LYS A N 1
ATOM 1625 C CA . LYS A 1 193 ? 48.962 26.339 -34.420 1.00 60.97 193 LYS A CA 1
ATOM 1626 C C . LYS A 1 193 ? 49.587 25.750 -35.683 1.00 60.97 193 LYS A C 1
ATOM 1628 O O . LYS A 1 193 ? 50.762 25.388 -35.663 1.00 60.97 193 LYS A O 1
ATOM 1633 N N . GLU A 1 194 ? 48.834 25.695 -36.773 1.00 62.00 194 GLU A N 1
ATOM 1634 C CA . GLU A 1 194 ? 49.301 25.188 -38.058 1.00 62.00 194 GLU A CA 1
ATOM 1635 C C . GLU A 1 194 ? 50.289 26.152 -38.731 1.00 62.00 194 GLU A C 1
ATOM 1637 O O . GLU A 1 194 ? 51.343 25.715 -39.196 1.00 62.00 194 GLU A O 1
ATOM 1642 N N . SER A 1 195 ? 50.050 27.469 -38.666 1.00 58.00 195 SER A N 1
ATOM 1643 C CA . SER A 1 195 ? 51.023 28.471 -39.123 1.00 58.00 195 SER A CA 1
ATOM 1644 C C . SER A 1 195 ? 52.317 28.459 -38.294 1.00 58.00 195 SER A C 1
ATOM 1646 O O . SER A 1 195 ? 53.407 28.506 -38.862 1.00 58.00 195 SER A O 1
ATOM 1648 N N . ARG A 1 196 ? 52.229 28.276 -36.965 1.00 64.06 196 ARG A N 1
ATOM 1649 C CA . ARG A 1 196 ? 53.400 28.096 -36.079 1.00 64.06 196 ARG A CA 1
ATOM 1650 C C . ARG A 1 196 ? 54.166 26.795 -36.353 1.00 64.06 196 ARG A C 1
ATOM 1652 O O . ARG A 1 196 ? 55.392 26.794 -36.277 1.00 64.06 196 ARG A O 1
ATOM 1659 N N . LYS A 1 197 ? 53.481 25.699 -36.710 1.00 61.19 197 LYS A N 1
ATOM 1660 C CA . LYS A 1 197 ? 54.125 24.444 -37.152 1.00 61.19 197 LYS A CA 1
ATOM 1661 C C . LYS A 1 197 ? 54.839 24.610 -38.498 1.00 61.19 197 LYS A C 1
ATOM 1663 O O . LYS A 1 197 ? 55.936 24.079 -38.656 1.00 61.19 197 LYS A O 1
ATOM 1668 N N . ARG A 1 198 ? 54.272 25.377 -39.438 1.00 63.78 198 ARG A N 1
ATOM 1669 C CA . ARG A 1 198 ? 54.930 25.708 -40.717 1.00 63.78 198 ARG A CA 1
ATOM 1670 C C . ARG A 1 198 ? 56.168 26.596 -40.516 1.00 63.78 198 ARG A C 1
ATOM 1672 O O . ARG A 1 198 ? 57.194 26.319 -41.126 1.00 63.78 198 ARG A O 1
ATOM 1679 N N . GLN A 1 199 ? 56.120 27.562 -39.592 1.00 58.47 199 GLN A N 1
ATOM 1680 C CA . GLN A 1 199 ? 57.278 28.398 -39.226 1.00 58.47 199 GLN A CA 1
ATOM 1681 C C . GLN A 1 199 ? 58.374 27.652 -38.436 1.00 58.47 199 GLN A C 1
ATOM 1683 O O . GLN A 1 199 ? 59.552 27.974 -38.571 1.00 58.47 199 GLN A O 1
ATOM 1688 N N . LYS A 1 200 ? 58.029 26.637 -37.626 1.00 56.41 200 LYS A N 1
ATOM 1689 C CA . LYS A 1 200 ? 59.032 25.761 -36.986 1.00 56.41 200 LYS A CA 1
ATOM 1690 C C . LYS A 1 200 ? 59.727 24.845 -37.999 1.00 56.41 200 LYS A C 1
ATOM 1692 O O . LYS A 1 200 ? 60.947 24.744 -37.964 1.00 56.41 200 LYS A O 1
ATOM 1697 N N . LYS A 1 201 ? 58.989 24.287 -38.970 1.00 53.41 201 LYS A N 1
ATOM 1698 C CA . LYS A 1 201 ? 59.571 23.489 -40.067 1.00 53.41 201 LYS A CA 1
ATOM 1699 C C . LYS A 1 201 ? 60.481 24.295 -41.002 1.00 53.41 201 LYS A C 1
ATOM 1701 O O . LYS A 1 201 ? 61.406 23.721 -41.569 1.00 53.41 201 LYS A O 1
ATOM 1706 N N . SER A 1 202 ? 60.254 25.603 -41.166 1.00 51.16 202 SER A N 1
ATOM 1707 C CA . SER A 1 202 ? 61.172 26.466 -41.922 1.00 51.16 202 SER A CA 1
ATOM 1708 C C . SER A 1 202 ? 62.432 26.836 -41.127 1.00 51.16 202 SER A C 1
ATOM 1710 O O . SER A 1 202 ? 63.490 26.957 -41.731 1.00 51.16 202 SER A O 1
ATOM 1712 N N . LYS A 1 203 ? 62.355 26.946 -39.787 1.00 49.38 203 LYS A N 1
ATOM 1713 C CA . LYS A 1 203 ? 63.520 27.205 -38.912 1.00 49.38 203 LYS A CA 1
ATOM 1714 C C . LYS A 1 203 ? 64.397 25.970 -38.650 1.00 49.38 203 LYS A C 1
ATOM 1716 O O . LYS A 1 203 ? 65.605 26.117 -38.516 1.00 49.38 203 LYS A O 1
ATOM 1721 N N . GLU A 1 204 ? 63.834 24.760 -38.650 1.00 47.62 204 GLU A N 1
ATOM 1722 C CA . GLU A 1 204 ? 64.610 23.505 -38.547 1.00 47.62 204 GLU A CA 1
ATOM 1723 C C . GLU A 1 204 ? 65.364 23.145 -39.839 1.00 47.62 204 GLU A C 1
ATOM 1725 O O . GLU A 1 204 ? 66.357 22.422 -39.792 1.00 47.62 204 GLU A O 1
ATOM 1730 N N . LYS A 1 205 ? 64.944 23.675 -40.999 1.00 43.25 205 LYS A N 1
ATOM 1731 C CA . LYS A 1 205 ? 65.716 23.554 -42.249 1.00 43.25 205 LYS A CA 1
ATOM 1732 C C . LYS A 1 205 ? 66.893 24.534 -42.332 1.00 43.25 205 LYS A C 1
ATOM 1734 O O . LYS A 1 205 ? 67.808 24.275 -43.104 1.00 43.25 205 LYS A O 1
ATOM 1739 N N . SER A 1 206 ? 66.908 25.607 -41.534 1.00 42.97 206 SER A N 1
ATOM 1740 C CA . SER A 1 206 ? 68.020 26.571 -41.485 1.00 42.97 206 SER A CA 1
ATOM 1741 C C . SER A 1 206 ? 69.055 26.289 -40.387 1.00 42.97 206 SER A C 1
ATOM 1743 O O . SER A 1 206 ? 70.151 26.828 -40.459 1.00 42.97 206 SER A O 1
ATOM 1745 N N . SER A 1 207 ? 68.760 25.443 -39.391 1.00 42.00 207 SER A N 1
ATOM 1746 C CA . SER A 1 207 ? 69.669 25.150 -38.263 1.00 42.00 207 SER A CA 1
ATOM 1747 C C . SER A 1 207 ? 70.468 23.842 -38.393 1.00 42.00 207 SER A C 1
ATOM 1749 O O . SER A 1 207 ? 71.130 23.424 -37.448 1.00 42.00 207 SER A O 1
ATOM 1751 N N . LYS A 1 208 ? 70.465 23.204 -39.573 1.00 38.22 208 LYS A N 1
ATOM 1752 C CA . LYS A 1 208 ? 71.281 22.012 -39.892 1.00 38.22 208 LYS A CA 1
ATOM 1753 C C . LYS A 1 208 ? 72.649 22.358 -40.510 1.00 38.22 208 LYS A C 1
ATOM 1755 O O . LYS A 1 208 ? 73.182 21.589 -41.304 1.00 38.22 208 LYS A O 1
ATOM 1760 N N . LYS A 1 209 ? 73.208 23.525 -40.165 1.00 35.09 209 LYS A N 1
ATOM 1761 C CA . LYS A 1 209 ? 74.536 23.985 -40.609 1.00 35.09 209 LYS A CA 1
ATOM 1762 C C . LYS A 1 209 ? 75.290 24.735 -39.501 1.00 35.09 209 LYS A C 1
ATOM 1764 O O . LYS A 1 209 ? 75.778 25.826 -39.744 1.00 35.09 209 LYS A O 1
ATOM 1769 N N . SER A 1 210 ? 75.350 24.169 -38.295 1.00 35.03 210 SER A N 1
ATOM 1770 C CA . SER A 1 210 ? 76.357 24.512 -37.270 1.00 35.03 210 SER A CA 1
ATOM 1771 C C . SER A 1 210 ? 76.113 23.722 -35.979 1.00 35.03 210 SER A C 1
ATOM 1773 O O . SER A 1 210 ? 75.364 24.143 -35.104 1.00 35.03 210 SER A O 1
ATOM 1775 N N . LYS A 1 211 ? 76.743 22.552 -35.857 1.00 31.05 211 LYS A N 1
ATOM 1776 C CA . LYS A 1 211 ? 77.031 21.914 -34.566 1.00 31.05 211 LYS A CA 1
ATOM 1777 C C . LYS A 1 211 ? 78.362 21.175 -34.682 1.00 31.05 211 LYS A C 1
ATOM 1779 O O . LYS A 1 211 ? 78.446 20.185 -35.404 1.00 31.05 211 LYS A O 1
ATOM 1784 N N . LYS A 1 212 ? 79.361 21.690 -33.974 1.00 27.06 212 LYS A N 1
ATOM 1785 C CA . LYS A 1 212 ? 80.531 20.985 -33.453 1.00 27.06 212 LYS A CA 1
ATOM 1786 C C . LYS A 1 212 ? 80.728 21.489 -32.016 1.00 27.06 212 LYS A C 1
ATOM 1788 O O . LYS A 1 212 ? 80.546 22.688 -31.812 1.00 27.06 212 LYS A O 1
ATOM 1793 N N . GLU A 1 213 ? 81.064 20.545 -31.132 1.00 26.19 213 GLU A N 1
ATOM 1794 C CA . GLU A 1 213 ? 81.657 20.707 -29.785 1.00 26.19 213 GLU A CA 1
ATOM 1795 C C . GLU A 1 213 ? 80.687 21.181 -28.664 1.00 26.19 213 GLU A C 1
ATOM 1797 O O . GLU A 1 213 ? 79.869 22.067 -28.898 1.00 26.19 213 GLU A O 1
ATOM 1802 N N . ASP A 1 214 ? 80.621 20.639 -27.435 1.00 26.47 214 ASP A N 1
ATOM 1803 C CA . ASP A 1 214 ? 81.297 19.527 -26.732 1.00 26.47 214 ASP A CA 1
ATOM 1804 C C . ASP A 1 214 ? 80.477 19.090 -25.477 1.00 26.47 214 ASP A C 1
ATOM 1806 O O . ASP A 1 214 ? 79.448 19.688 -25.149 1.00 26.47 214 ASP A O 1
ATOM 1810 N N . GLU A 1 215 ? 80.945 18.002 -24.854 1.00 25.88 215 GLU A N 1
ATOM 1811 C CA . GLU A 1 215 ? 80.496 17.156 -23.722 1.00 25.88 215 GLU A CA 1
ATOM 1812 C C . GLU A 1 215 ? 80.333 17.838 -22.329 1.00 25.88 215 GLU A C 1
ATOM 1814 O O . GLU A 1 215 ? 80.963 18.851 -22.057 1.00 25.88 215 GLU A O 1
ATOM 1819 N N . GLU A 1 216 ? 79.397 17.362 -21.474 1.00 25.39 216 GLU A N 1
ATOM 1820 C CA . GLU A 1 216 ? 79.603 16.777 -20.103 1.00 25.39 216 GLU A CA 1
ATOM 1821 C C . GLU A 1 216 ? 79.518 17.838 -18.968 1.00 25.39 216 GLU A C 1
ATOM 1823 O O . GLU A 1 216 ? 79.761 19.004 -19.226 1.00 25.39 216 GLU A O 1
ATOM 1828 N N . SER A 1 217 ? 79.146 17.643 -17.691 1.00 25.59 217 SER A N 1
ATOM 1829 C CA . SER A 1 217 ? 78.681 16.563 -16.798 1.00 25.59 217 SER A CA 1
ATOM 1830 C C . SER A 1 217 ? 78.089 17.225 -15.499 1.00 25.59 217 SER A C 1
ATOM 1832 O O . SER A 1 217 ? 77.908 18.438 -15.461 1.00 25.59 217 SER A O 1
ATOM 1834 N N . SER A 1 218 ? 77.725 16.417 -14.486 1.00 26.28 218 SER A N 1
ATOM 1835 C CA . SER A 1 218 ? 77.118 16.633 -13.130 1.00 26.28 218 SER A CA 1
ATOM 1836 C C . SER A 1 218 ? 77.633 17.814 -12.248 1.00 26.28 218 SER A C 1
ATOM 1838 O O . SER A 1 218 ? 78.663 18.375 -12.576 1.00 26.28 218 SER A O 1
ATOM 1840 N N . SER A 1 219 ? 77.048 18.267 -11.112 1.00 27.05 219 SER A N 1
ATOM 1841 C CA . SER A 1 219 ? 76.543 17.581 -9.891 1.00 27.05 219 SER A CA 1
ATOM 1842 C C . SER A 1 219 ? 75.967 18.572 -8.823 1.00 27.05 219 SER A C 1
ATOM 1844 O O . SER A 1 219 ? 76.374 19.728 -8.830 1.00 27.05 219 SER A O 1
ATOM 1846 N N . SER A 1 220 ? 75.127 18.057 -7.886 1.00 26.78 220 SER A N 1
ATOM 1847 C CA . SER A 1 220 ? 75.003 18.316 -6.402 1.00 26.78 220 SER A CA 1
ATOM 1848 C C . SER A 1 220 ? 74.818 19.745 -5.823 1.00 26.78 220 SER A C 1
ATOM 1850 O O . SER A 1 220 ? 75.402 20.675 -6.351 1.00 26.78 220 SER A O 1
ATOM 1852 N N . ASP A 1 221 ? 74.215 20.041 -4.657 1.00 25.66 221 ASP A N 1
ATOM 1853 C CA . ASP A 1 221 ? 73.325 19.437 -3.629 1.00 25.66 221 ASP A CA 1
ATOM 1854 C C . ASP A 1 221 ? 73.118 20.524 -2.510 1.00 25.66 221 ASP A C 1
ATOM 1856 O O . ASP A 1 221 ? 73.820 21.534 -2.559 1.00 25.66 221 ASP A O 1
ATOM 1860 N N . SER A 1 222 ? 72.254 20.254 -1.509 1.00 27.61 222 SER A N 1
ATOM 1861 C CA . SER A 1 222 ? 72.047 20.884 -0.166 1.00 27.61 222 SER A CA 1
ATOM 1862 C C . SER A 1 222 ? 70.948 21.957 0.015 1.00 27.61 222 SER A C 1
ATOM 1864 O O . SER A 1 222 ? 70.705 22.771 -0.871 1.00 27.61 222 SER A O 1
ATOM 1866 N N . SER A 1 223 ? 70.306 22.135 1.182 1.00 26.48 223 SER A N 1
ATOM 1867 C CA . SER A 1 223 ? 69.615 21.291 2.191 1.00 26.48 223 SER A CA 1
ATOM 1868 C C . SER A 1 223 ? 68.984 22.263 3.229 1.00 26.48 223 SER A C 1
ATOM 1870 O O . SER A 1 223 ? 69.505 23.364 3.381 1.00 26.48 223 SER A O 1
ATOM 1872 N N . ASP A 1 224 ? 67.860 21.903 3.877 1.00 25.69 224 ASP A N 1
ATOM 1873 C CA . ASP A 1 224 ? 67.584 22.045 5.339 1.00 25.69 224 ASP A CA 1
ATOM 1874 C C . ASP A 1 224 ? 66.117 22.366 5.746 1.00 25.69 224 ASP A C 1
ATOM 1876 O O . ASP A 1 224 ? 65.529 23.379 5.373 1.00 25.69 224 ASP A O 1
ATOM 1880 N N . GLU A 1 225 ? 65.556 21.377 6.463 1.00 25.41 225 GLU A N 1
ATOM 1881 C CA . GLU A 1 225 ? 64.734 21.325 7.700 1.00 25.41 225 GLU A CA 1
ATOM 1882 C C . GLU A 1 225 ? 63.766 22.468 8.106 1.00 25.41 225 GLU A C 1
ATOM 1884 O O . GLU A 1 225 ? 64.162 23.621 8.210 1.00 25.41 225 GLU A O 1
ATOM 1889 N N . ASP A 1 226 ? 62.496 22.135 8.435 1.00 23.98 226 ASP A N 1
ATOM 1890 C CA . ASP A 1 226 ? 62.042 21.927 9.838 1.00 23.98 226 ASP A CA 1
ATOM 1891 C C . ASP A 1 226 ? 60.583 21.375 9.953 1.00 23.98 226 ASP A C 1
ATOM 1893 O O . ASP A 1 226 ? 59.731 21.626 9.097 1.00 23.98 226 ASP A O 1
ATOM 1897 N N . LYS A 1 227 ? 60.292 20.606 11.018 1.00 26.14 227 LYS A N 1
ATOM 1898 C CA . LYS A 1 227 ? 58.966 20.109 11.486 1.00 26.14 227 LYS A CA 1
ATOM 1899 C C . LY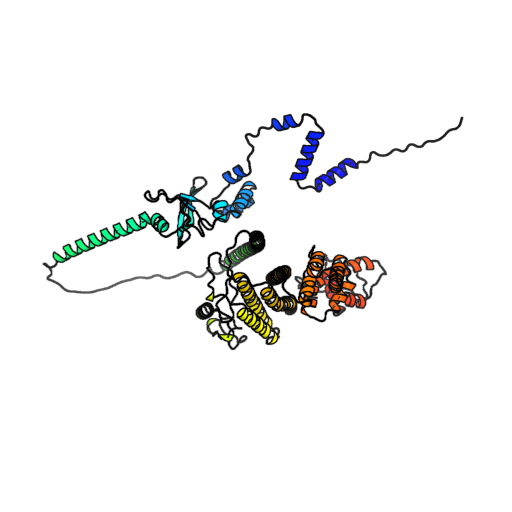S A 1 227 ? 58.817 20.582 12.948 1.00 26.14 227 LYS A C 1
ATOM 1901 O O . LYS A 1 227 ? 59.794 20.514 13.667 1.00 26.14 227 LYS A O 1
ATOM 1906 N N . THR A 1 228 ? 57.689 21.059 13.478 1.00 24.55 228 THR A N 1
ATOM 1907 C CA . THR A 1 228 ? 56.491 20.321 13.953 1.00 24.55 228 THR A CA 1
ATOM 1908 C C . THR A 1 228 ? 55.626 21.296 14.770 1.00 24.55 228 THR A C 1
ATOM 1910 O O . THR A 1 228 ? 56.215 22.074 15.507 1.00 24.55 228 THR A O 1
ATOM 1913 N N . GLU A 1 229 ? 54.287 21.187 14.726 1.00 24.06 229 GLU A N 1
ATOM 1914 C CA . GLU A 1 229 ? 53.347 21.247 15.880 1.00 24.06 229 GLU A CA 1
ATOM 1915 C C . GLU A 1 229 ? 51.883 21.303 15.381 1.00 24.06 229 GLU A C 1
ATOM 1917 O O . GLU A 1 229 ? 51.377 22.365 15.049 1.00 24.06 229 GLU A O 1
ATOM 1922 N N . GLU A 1 230 ? 51.185 20.159 15.324 1.00 26.17 230 GLU A N 1
ATOM 1923 C CA . GLU A 1 230 ? 49.715 20.094 15.185 1.00 26.17 230 GLU A CA 1
ATOM 1924 C C . GLU A 1 230 ? 49.183 18.847 15.912 1.00 26.17 230 GLU A C 1
ATOM 1926 O O . GLU A 1 230 ? 49.230 17.738 15.377 1.00 26.17 230 GLU A O 1
ATOM 1931 N N . LYS A 1 231 ? 48.692 19.026 17.143 1.00 29.66 231 LYS A N 1
ATOM 1932 C CA . LYS A 1 231 ? 47.733 18.139 17.822 1.00 29.66 231 LYS A CA 1
ATOM 1933 C C . LYS A 1 231 ? 47.003 18.945 18.892 1.00 29.66 231 LYS A C 1
ATOM 1935 O O . LYS A 1 231 ? 47.581 19.154 19.946 1.00 29.66 231 LYS A O 1
ATOM 1940 N N . GLU A 1 232 ? 45.780 19.377 18.586 1.00 30.00 232 GLU A N 1
ATOM 1941 C CA . GLU A 1 232 ? 44.650 19.646 19.500 1.00 30.00 232 GLU A CA 1
ATOM 1942 C C . GLU A 1 232 ? 43.600 20.481 18.743 1.00 30.00 232 GLU A C 1
ATOM 1944 O O . GLU A 1 232 ? 43.607 21.696 18.843 1.00 30.00 232 GLU A O 1
ATOM 1949 N N . ASP A 1 233 ? 42.740 19.843 17.933 1.00 27.86 233 ASP A N 1
ATOM 1950 C CA . ASP A 1 233 ? 41.454 20.413 17.470 1.00 27.86 233 ASP A CA 1
ATOM 1951 C C . ASP A 1 233 ? 40.660 19.368 16.648 1.00 27.86 233 ASP A C 1
ATOM 1953 O O . ASP A 1 233 ? 40.474 19.499 15.440 1.00 27.86 233 ASP A O 1
ATOM 1957 N N . GLU A 1 234 ? 40.184 18.286 17.282 1.00 29.80 234 GLU A N 1
ATOM 1958 C CA . GLU A 1 234 ? 39.306 17.301 16.606 1.00 29.80 234 GLU A CA 1
ATOM 1959 C C . GLU A 1 234 ? 37.907 17.115 17.226 1.00 29.80 234 GLU A C 1
ATOM 1961 O O . GLU A 1 234 ? 37.057 16.504 16.589 1.00 29.80 234 GLU A O 1
ATOM 1966 N N . ASP A 1 235 ? 37.559 17.744 18.356 1.00 30.36 235 ASP A N 1
ATOM 1967 C CA . ASP A 1 235 ? 36.290 17.437 19.059 1.00 30.36 235 ASP A CA 1
ATOM 1968 C C . ASP A 1 235 ? 35.152 18.478 18.941 1.00 30.36 235 ASP A C 1
ATOM 1970 O O . ASP A 1 235 ? 34.158 18.418 19.665 1.00 30.36 235 ASP A O 1
ATOM 1974 N N . LYS A 1 236 ? 35.218 19.431 17.998 1.00 30.81 236 LYS A N 1
ATOM 1975 C CA . LYS A 1 236 ? 34.109 20.394 17.760 1.00 30.81 236 LYS A CA 1
ATOM 1976 C C . LYS A 1 236 ? 33.375 20.236 16.427 1.00 30.81 236 LYS A C 1
ATOM 1978 O O . LYS A 1 236 ? 32.256 20.731 16.297 1.00 30.81 236 LYS A O 1
ATOM 1983 N N . ASN A 1 237 ? 33.931 19.498 15.466 1.00 34.25 237 ASN A N 1
ATOM 1984 C CA . ASN A 1 237 ? 33.424 19.474 14.088 1.00 34.25 237 ASN A CA 1
ATOM 1985 C C . ASN A 1 237 ? 32.348 18.397 13.812 1.00 34.25 237 ASN A C 1
ATOM 1987 O O . ASN A 1 237 ? 31.656 18.455 12.799 1.00 34.25 237 ASN A O 1
ATOM 1991 N N . GLU A 1 238 ? 32.134 17.436 14.719 1.00 31.64 238 GLU A N 1
ATOM 1992 C CA . GLU A 1 238 ? 31.108 16.388 14.543 1.00 31.64 238 GLU A CA 1
ATOM 1993 C C . GLU A 1 238 ? 29.679 16.850 14.888 1.00 31.64 238 GLU A C 1
ATOM 1995 O O . GLU A 1 238 ? 28.690 16.314 14.373 1.00 31.64 238 GLU A O 1
ATOM 2000 N N . SER A 1 239 ? 29.539 17.887 15.720 1.00 35.94 239 SER A N 1
ATOM 2001 C CA . SER A 1 239 ? 28.229 18.357 16.193 1.00 35.94 239 SER A CA 1
ATOM 2002 C C . SER A 1 239 ? 27.487 19.244 15.177 1.00 35.94 239 SER A C 1
ATOM 2004 O O . SER A 1 239 ? 26.259 19.157 15.072 1.00 35.94 239 SER A O 1
ATOM 2006 N N . GLU A 1 240 ? 28.205 20.014 14.351 1.00 37.00 240 GLU A N 1
ATOM 2007 C CA . GLU A 1 240 ? 27.619 20.884 13.316 1.00 37.00 240 GLU A CA 1
ATOM 2008 C C . GLU A 1 240 ? 27.210 20.117 12.044 1.00 37.00 240 GLU A C 1
ATOM 2010 O O . GLU A 1 240 ? 26.189 20.428 11.421 1.00 37.00 240 GLU A O 1
ATOM 2015 N N . ILE A 1 241 ? 27.942 19.054 11.689 1.00 36.94 241 ILE A N 1
ATOM 2016 C CA . ILE A 1 241 ? 27.642 18.196 10.526 1.00 36.94 241 ILE A CA 1
ATOM 2017 C C . ILE A 1 241 ? 26.346 17.394 10.760 1.00 36.94 241 ILE A C 1
ATOM 2019 O O . ILE A 1 241 ? 25.529 17.227 9.851 1.00 36.94 241 ILE A O 1
ATOM 2023 N N . SER A 1 242 ? 26.097 16.970 12.003 1.00 39.25 242 SER A N 1
ATOM 2024 C CA . SER A 1 242 ? 24.887 16.234 12.402 1.00 39.25 242 SER A CA 1
ATOM 2025 C C . SER A 1 242 ? 23.624 17.113 12.433 1.00 39.25 242 SER A C 1
ATOM 2027 O O . SER A 1 242 ? 22.520 16.645 12.133 1.00 39.25 242 SER A O 1
ATOM 2029 N N . GLN A 1 243 ? 23.766 18.408 12.741 1.00 42.41 243 GLN A N 1
ATOM 2030 C CA . GLN A 1 243 ? 22.651 19.361 12.745 1.00 42.41 243 GLN A CA 1
ATOM 2031 C C . GLN A 1 243 ? 22.245 19.781 11.324 1.00 42.41 243 GLN A C 1
ATOM 2033 O O . GLN A 1 243 ? 21.057 19.726 11.002 1.00 42.41 243 GLN A O 1
ATOM 2038 N N . LYS A 1 244 ? 23.209 20.067 10.434 1.00 39.06 244 LYS A N 1
ATOM 2039 C CA . LYS A 1 244 ? 22.935 20.334 9.006 1.00 39.06 244 LYS A CA 1
ATOM 2040 C C . LYS A 1 244 ? 22.263 19.151 8.301 1.00 39.06 244 LYS A C 1
ATOM 2042 O O . LYS A 1 244 ? 21.277 19.347 7.593 1.00 39.06 244 LYS A O 1
ATOM 2047 N N . ALA A 1 245 ? 22.700 17.919 8.575 1.00 40.09 245 ALA A N 1
ATOM 2048 C CA . ALA A 1 245 ? 22.085 16.715 8.009 1.00 40.09 245 ALA A CA 1
ATOM 2049 C C . ALA A 1 245 ? 20.630 16.489 8.481 1.00 40.09 245 ALA A C 1
ATOM 2051 O O . ALA A 1 245 ? 19.800 15.959 7.737 1.00 40.09 245 ALA A O 1
ATOM 2052 N N . ARG A 1 246 ? 20.283 16.905 9.710 1.00 42.28 246 ARG A N 1
ATOM 2053 C CA . ARG A 1 246 ? 18.909 16.825 10.247 1.00 42.28 246 ARG A CA 1
ATOM 2054 C C . ARG A 1 246 ? 17.983 17.898 9.667 1.00 42.28 246 ARG A C 1
ATOM 2056 O O . ARG A 1 246 ? 16.800 17.611 9.470 1.00 42.28 246 ARG A O 1
ATOM 2063 N N . GLU A 1 247 ? 18.505 19.086 9.375 1.00 42.25 247 GLU A N 1
ATOM 2064 C CA . GLU A 1 247 ? 17.772 20.179 8.721 1.00 42.25 247 GLU A CA 1
ATOM 2065 C C . GLU A 1 247 ? 17.456 19.822 7.253 1.00 42.25 247 GLU A C 1
ATOM 2067 O O . GLU A 1 247 ? 16.304 19.889 6.819 1.00 42.25 247 GLU A O 1
ATOM 2072 N N . GLU A 1 248 ? 18.445 19.298 6.517 1.00 41.94 248 GLU A N 1
ATOM 2073 C CA . GLU A 1 248 ? 18.290 18.820 5.133 1.00 41.94 248 GLU A CA 1
ATOM 2074 C C . GLU A 1 248 ? 17.315 17.632 5.029 1.00 41.94 248 GLU A C 1
ATOM 2076 O O . GLU A 1 248 ? 16.496 17.562 4.106 1.00 41.94 248 GLU A O 1
ATOM 2081 N N . ALA A 1 249 ? 17.313 16.732 6.019 1.00 42.34 249 ALA A N 1
ATOM 2082 C CA . ALA A 1 249 ? 16.363 15.623 6.092 1.00 42.34 249 ALA A CA 1
ATOM 2083 C C . ALA A 1 249 ? 14.917 16.077 6.367 1.00 42.34 249 ALA A C 1
ATOM 2085 O O . ALA A 1 249 ? 13.979 15.431 5.893 1.00 42.34 249 ALA A O 1
ATOM 2086 N N . LYS A 1 250 ? 14.704 17.180 7.102 1.00 42.97 250 LYS A N 1
ATOM 2087 C CA . LYS A 1 250 ? 13.368 17.771 7.312 1.00 42.97 250 LYS A CA 1
ATOM 2088 C C . LYS A 1 250 ? 12.841 18.422 6.032 1.00 42.97 250 LYS A C 1
ATOM 2090 O O . LYS A 1 250 ? 11.709 18.134 5.643 1.00 42.97 250 LYS A O 1
ATOM 2095 N N . ILE A 1 251 ? 13.684 19.185 5.334 1.00 44.47 251 ILE A N 1
ATOM 2096 C CA . ILE A 1 251 ? 13.355 19.832 4.052 1.00 44.47 251 ILE A CA 1
ATOM 2097 C C . ILE A 1 251 ? 13.019 18.779 2.978 1.00 44.47 251 ILE A C 1
ATOM 2099 O O . ILE A 1 251 ? 12.021 18.905 2.266 1.00 44.47 251 ILE A O 1
ATOM 2103 N N . ALA A 1 252 ? 13.766 17.670 2.921 1.00 39.38 252 ALA A N 1
ATOM 2104 C CA . ALA A 1 252 ? 13.478 16.549 2.020 1.00 39.38 252 ALA A CA 1
ATOM 2105 C C . ALA A 1 252 ? 12.150 15.828 2.343 1.00 39.38 252 ALA A C 1
ATOM 2107 O O . ALA A 1 252 ? 11.452 15.347 1.445 1.00 39.38 252 ALA A O 1
ATOM 2108 N N . LYS A 1 253 ? 11.765 15.771 3.625 1.00 39.53 253 LYS A N 1
ATOM 2109 C CA . LYS A 1 253 ? 10.517 15.141 4.092 1.00 39.53 253 LYS A CA 1
ATOM 2110 C C . LYS A 1 253 ? 9.285 15.980 3.748 1.00 39.53 253 LYS A C 1
ATOM 2112 O O . LYS A 1 253 ? 8.232 15.423 3.439 1.00 39.53 253 LYS A O 1
ATOM 2117 N N . GLU A 1 254 ? 9.429 17.301 3.759 1.00 38.66 254 GLU A N 1
ATOM 2118 C CA . GLU A 1 254 ? 8.381 18.261 3.402 1.00 38.66 254 GLU A CA 1
ATOM 2119 C C . GLU A 1 254 ? 8.200 18.355 1.875 1.00 38.66 254 GLU A C 1
ATOM 2121 O O . GLU A 1 254 ? 7.070 18.294 1.380 1.00 38.66 254 GLU A O 1
ATOM 2126 N N . ALA A 1 255 ? 9.303 18.304 1.118 1.00 36.56 255 ALA A N 1
ATOM 2127 C CA . ALA A 1 255 ? 9.297 18.164 -0.341 1.00 36.56 255 ALA A CA 1
ATOM 2128 C C . ALA A 1 255 ? 8.641 16.845 -0.811 1.00 36.56 255 ALA A C 1
ATOM 2130 O O . ALA A 1 255 ? 7.872 16.832 -1.772 1.00 36.56 255 ALA A O 1
ATOM 2131 N N . SER A 1 256 ? 8.850 15.732 -0.093 1.00 36.41 256 SER A N 1
ATOM 2132 C CA . SER A 1 256 ? 8.202 14.441 -0.392 1.00 36.41 256 SER A CA 1
ATOM 2133 C C . SER A 1 256 ? 6.687 14.431 -0.120 1.00 36.41 256 SER A C 1
ATOM 2135 O O . SER A 1 256 ? 5.965 13.614 -0.699 1.00 36.41 256 SER A O 1
ATOM 2137 N N . LYS A 1 257 ? 6.194 15.329 0.744 1.00 43.84 257 LYS A N 1
ATOM 2138 C CA . LYS A 1 257 ? 4.769 15.482 1.084 1.00 43.84 257 LYS A CA 1
ATOM 2139 C C . LYS A 1 257 ? 4.026 16.354 0.062 1.00 43.84 257 LYS A C 1
ATOM 2141 O O . LYS A 1 257 ? 2.871 16.083 -0.243 1.00 43.84 257 LYS A O 1
ATOM 2146 N N . GLN A 1 258 ? 4.699 17.350 -0.521 1.00 38.81 258 GLN A N 1
ATOM 2147 C CA . GLN A 1 258 ? 4.170 18.122 -1.655 1.00 38.81 258 GLN A CA 1
ATOM 2148 C C . GLN A 1 258 ? 4.199 17.317 -2.966 1.00 38.81 258 GLN A C 1
ATOM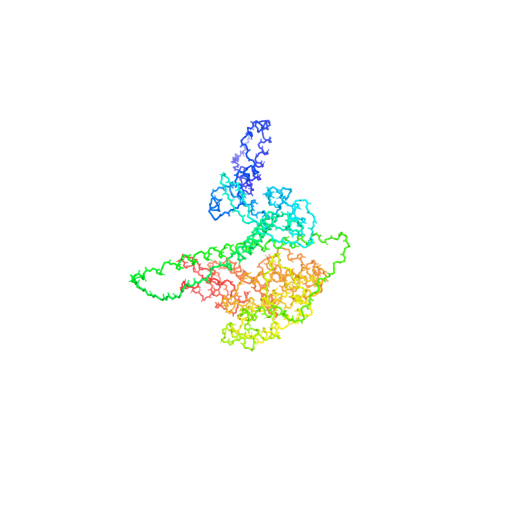 2150 O O . GLN A 1 258 ? 3.252 17.376 -3.746 1.00 38.81 258 GLN A O 1
ATOM 2155 N N . MET A 1 259 ? 5.231 16.495 -3.185 1.00 33.72 259 MET A N 1
ATOM 2156 C CA . MET A 1 259 ? 5.393 15.709 -4.417 1.00 33.72 259 MET A CA 1
ATOM 2157 C C . MET A 1 259 ? 4.343 14.593 -4.588 1.00 33.72 259 MET A C 1
ATOM 2159 O O . MET A 1 259 ? 3.961 14.283 -5.712 1.00 33.72 259 MET A O 1
ATOM 2163 N N . THR A 1 260 ? 3.823 14.033 -3.492 1.00 41.34 260 THR A N 1
ATOM 2164 C CA . THR A 1 260 ? 2.759 13.006 -3.505 1.00 41.34 260 THR A CA 1
ATOM 2165 C C . THR A 1 260 ? 1.375 13.593 -3.811 1.00 41.34 260 THR A C 1
ATOM 2167 O O . THR A 1 260 ? 0.616 12.995 -4.570 1.00 41.34 260 THR A O 1
ATOM 2170 N N . SER A 1 261 ? 1.080 14.806 -3.329 1.00 40.28 261 SER A N 1
ATOM 2171 C CA . SER A 1 261 ? -0.145 15.545 -3.682 1.00 40.28 261 SER A CA 1
ATOM 2172 C C . SER A 1 261 ? -0.156 15.982 -5.155 1.00 40.28 261 SER A C 1
ATOM 2174 O O . SER A 1 261 ? -1.183 15.889 -5.823 1.00 40.28 261 SER A O 1
ATOM 2176 N N . ILE A 1 262 ? 1.001 16.397 -5.685 1.00 41.44 262 ILE A N 1
ATOM 2177 C CA . ILE A 1 262 ? 1.160 16.824 -7.086 1.00 41.44 262 ILE A CA 1
ATOM 2178 C C . ILE A 1 262 ? 1.117 15.624 -8.046 1.00 41.44 262 ILE A C 1
ATOM 2180 O O . ILE A 1 262 ? 0.583 15.739 -9.145 1.00 41.44 262 ILE A O 1
ATOM 2184 N N . GLN A 1 263 ? 1.625 14.452 -7.643 1.00 39.94 263 GLN A N 1
ATOM 2185 C CA . GLN A 1 263 ? 1.495 13.222 -8.434 1.00 39.94 263 GLN A CA 1
ATOM 2186 C C . GLN A 1 263 ? 0.035 12.769 -8.567 1.00 39.94 263 GLN A C 1
ATOM 2188 O O . GLN A 1 263 ? -0.361 12.350 -9.652 1.00 39.94 263 GLN A O 1
ATOM 2193 N N . HIS A 1 264 ? -0.772 12.908 -7.513 1.00 42.16 264 HIS A N 1
ATOM 2194 C CA . HIS A 1 264 ? -2.196 12.570 -7.549 1.00 42.16 264 HIS A CA 1
ATOM 2195 C C . HIS A 1 264 ? -3.000 13.533 -8.450 1.00 42.16 264 HIS A C 1
ATOM 2197 O O . HIS A 1 264 ? -3.771 13.084 -9.295 1.00 42.16 264 HIS A O 1
ATOM 2203 N N . GLU A 1 265 ? -2.750 14.849 -8.373 1.00 42.91 265 GLU A N 1
ATOM 2204 C CA . GLU A 1 265 ? -3.359 15.833 -9.290 1.00 42.91 265 GLU A CA 1
ATOM 2205 C C . GLU A 1 265 ? -2.901 15.654 -10.749 1.00 42.91 265 GLU A C 1
ATOM 2207 O O . GLU A 1 265 ? -3.687 15.826 -11.680 1.00 42.91 265 GLU A O 1
ATOM 2212 N N . PHE A 1 266 ? -1.644 15.265 -10.978 1.00 41.91 266 PHE A N 1
ATOM 2213 C CA . PHE A 1 266 ? -1.118 15.005 -12.319 1.00 41.91 266 PHE A CA 1
ATOM 2214 C C . PHE A 1 266 ? -1.762 13.766 -12.969 1.00 41.91 266 PHE A C 1
ATOM 2216 O O . PHE A 1 266 ? -2.065 13.796 -14.164 1.00 41.91 266 PHE A O 1
ATOM 2223 N N . TYR A 1 267 ? -2.033 12.709 -12.194 1.00 44.72 267 TYR A N 1
ATOM 2224 C CA . TYR A 1 267 ? -2.741 11.512 -12.671 1.00 44.72 267 TYR A CA 1
ATOM 2225 C C . TYR A 1 267 ? -4.227 11.777 -12.961 1.00 44.72 267 TYR A C 1
ATOM 2227 O O . TYR A 1 267 ? -4.721 11.374 -14.015 1.00 44.72 267 TYR A O 1
ATOM 2235 N N . GLU A 1 268 ? -4.914 12.544 -12.110 1.00 45.66 268 GLU A N 1
ATOM 2236 C CA . GLU A 1 268 ? -6.293 13.016 -12.339 1.00 45.66 268 GLU A CA 1
ATOM 2237 C C . GLU A 1 268 ? -6.425 13.839 -13.637 1.00 45.66 268 GLU A C 1
ATOM 2239 O O . GLU A 1 268 ? -7.359 13.651 -14.421 1.00 45.66 268 GLU A O 1
ATOM 2244 N N . ILE A 1 269 ? -5.465 14.732 -13.912 1.00 46.00 269 ILE A N 1
ATOM 2245 C CA . ILE A 1 269 ? -5.468 15.593 -15.107 1.00 46.00 269 ILE A CA 1
ATOM 2246 C C . ILE A 1 269 ? -5.191 14.797 -16.392 1.00 46.00 269 ILE A C 1
ATOM 2248 O O . ILE A 1 269 ? -5.751 15.124 -17.443 1.00 46.00 269 ILE A O 1
ATOM 2252 N N . ILE A 1 270 ? -4.350 13.761 -16.331 1.00 42.53 270 ILE A N 1
ATOM 2253 C CA . ILE A 1 270 ? -4.105 12.854 -17.462 1.00 42.53 270 ILE A CA 1
ATOM 2254 C C . ILE A 1 270 ? -5.358 12.022 -17.756 1.00 42.53 270 ILE A C 1
ATOM 2256 O O . ILE A 1 270 ? -5.784 11.961 -18.910 1.00 42.53 270 ILE A O 1
ATOM 2260 N N . ASN A 1 271 ? -5.999 11.473 -16.722 1.00 43.94 271 ASN A N 1
ATOM 2261 C CA . ASN A 1 271 ? -7.205 10.659 -16.872 1.00 43.94 271 ASN A CA 1
ATOM 2262 C C . ASN A 1 271 ? -8.402 11.481 -17.395 1.00 43.94 271 ASN A C 1
ATOM 2264 O O . ASN A 1 271 ? -9.146 10.998 -18.246 1.00 43.94 271 ASN A O 1
ATOM 2268 N N . LYS A 1 272 ? -8.540 12.761 -17.006 1.00 42.78 272 LYS A N 1
ATOM 2269 C CA . LYS A 1 272 ? -9.572 13.673 -17.551 1.00 42.78 272 LYS A CA 1
ATOM 2270 C C . LYS A 1 272 ? -9.322 14.145 -18.990 1.00 42.78 272 LYS A C 1
ATOM 2272 O O . LYS A 1 272 ? -10.274 14.521 -19.669 1.00 42.78 272 LYS A O 1
ATOM 2277 N N . LYS A 1 273 ? -8.075 14.146 -19.479 1.00 42.72 273 LYS A N 1
ATOM 2278 C CA . LYS A 1 273 ? -7.721 14.591 -20.847 1.00 42.72 273 LYS A CA 1
ATOM 2279 C C . LYS A 1 273 ? -7.701 13.474 -21.895 1.00 42.72 273 LYS A C 1
ATOM 2281 O O . LYS A 1 273 ? -7.491 13.769 -23.069 1.00 42.72 273 LYS A O 1
ATOM 2286 N N . LEU A 1 274 ? -7.925 12.224 -21.489 1.00 37.72 274 LEU A N 1
ATOM 2287 C CA . LEU A 1 274 ? -7.978 11.050 -22.370 1.00 37.72 274 LEU A CA 1
ATOM 2288 C C . LEU A 1 274 ? -9.410 10.582 -22.700 1.00 37.72 274 LEU A C 1
ATOM 2290 O O . LEU A 1 274 ? -9.576 9.525 -23.306 1.00 37.72 274 LEU A O 1
ATOM 2294 N N . ALA A 1 275 ? -10.442 11.378 -22.394 1.00 33.25 275 ALA A N 1
ATOM 2295 C CA . ALA A 1 275 ? -11.750 11.201 -23.029 1.00 33.25 275 ALA A CA 1
ATOM 2296 C C . ALA A 1 275 ? -11.635 11.497 -24.544 1.00 33.25 275 ALA A C 1
ATOM 2298 O O . ALA A 1 275 ? -10.935 12.436 -24.937 1.00 33.25 275 ALA A O 1
ATOM 2299 N N . PRO A 1 276 ? -12.242 10.679 -25.420 1.00 40.91 276 PRO A N 1
ATOM 2300 C CA . PRO A 1 276 ? -11.720 10.463 -26.759 1.00 40.91 276 PRO A CA 1
ATOM 2301 C C . PRO A 1 276 ? -12.119 11.582 -27.723 1.00 40.91 276 PRO A C 1
ATOM 2303 O O . PRO A 1 276 ? -13.287 11.751 -28.060 1.00 40.91 276 PRO A O 1
ATOM 2306 N N . SER A 1 277 ? -11.122 12.261 -28.283 1.00 35.81 277 SER A N 1
ATOM 2307 C CA . SER A 1 277 ? -11.254 12.891 -29.595 1.00 35.81 277 SER A CA 1
ATOM 2308 C C . SER A 1 277 ? -10.020 12.568 -30.439 1.00 35.81 277 SER A C 1
ATOM 2310 O O . SER A 1 277 ? -8.923 13.051 -30.163 1.00 35.81 277 SER A O 1
ATOM 2312 N N . ASN A 1 278 ? -10.250 11.759 -31.477 1.00 35.31 278 ASN A N 1
ATOM 2313 C CA . ASN A 1 278 ? -9.363 11.373 -32.581 1.00 35.31 278 ASN A CA 1
ATOM 2314 C C . ASN A 1 278 ? -8.316 10.266 -32.347 1.00 35.31 278 ASN A C 1
ATOM 2316 O O . ASN A 1 278 ? -7.143 10.489 -32.063 1.00 35.31 278 ASN A O 1
ATOM 2320 N N . SER A 1 279 ? -8.785 9.043 -32.615 1.00 42.31 279 SER A N 1
ATOM 2321 C CA . SER A 1 279 ? -8.122 7.940 -33.330 1.00 42.31 279 SER A CA 1
ATOM 2322 C C . SER A 1 279 ? -6.659 8.145 -33.774 1.00 42.31 279 SER A C 1
ATOM 2324 O O . SER A 1 279 ? -6.355 8.352 -34.950 1.00 42.31 279 SER A O 1
ATOM 2326 N N . ARG A 1 280 ? -5.722 7.921 -32.855 1.00 38.78 280 ARG A N 1
ATOM 2327 C CA . ARG A 1 280 ? -4.486 7.187 -33.154 1.00 38.78 280 ARG A CA 1
ATOM 2328 C C . ARG A 1 280 ? -4.478 5.988 -32.222 1.00 38.78 280 ARG A C 1
ATOM 2330 O O . ARG A 1 280 ? -4.585 6.160 -31.014 1.00 38.78 280 ARG A O 1
ATOM 2337 N N . LYS A 1 281 ? -4.428 4.777 -32.779 1.00 39.53 281 LYS A N 1
ATOM 2338 C CA . LYS A 1 281 ? -4.339 3.532 -32.006 1.00 39.53 281 LYS A CA 1
ATOM 2339 C C . LYS A 1 281 ? -3.096 3.619 -31.107 1.00 39.53 281 LYS A C 1
ATOM 2341 O O . LYS A 1 281 ? -1.985 3.446 -31.599 1.00 39.53 281 LYS A O 1
ATOM 2346 N N . ASN A 1 282 ? -3.274 3.941 -29.825 1.00 44.28 282 ASN A N 1
ATOM 2347 C CA . ASN A 1 282 ? -2.221 3.836 -28.820 1.00 44.28 282 ASN A CA 1
ATOM 2348 C C . ASN A 1 282 ? -1.931 2.345 -28.653 1.00 44.28 282 ASN A C 1
ATOM 2350 O O . ASN A 1 282 ? -2.707 1.619 -28.038 1.00 44.28 282 ASN A O 1
ATOM 2354 N N . ILE A 1 283 ? -0.856 1.869 -29.277 1.00 53.50 283 ILE A N 1
ATOM 2355 C CA . ILE A 1 283 ? -0.388 0.500 -29.077 1.00 53.50 283 ILE A CA 1
ATOM 2356 C C . ILE A 1 283 ? 0.164 0.448 -27.644 1.00 53.50 283 ILE A C 1
ATOM 2358 O O . ILE A 1 283 ? 1.069 1.230 -27.339 1.00 53.50 283 ILE A O 1
ATOM 2362 N N . PRO A 1 284 ? -0.362 -0.419 -26.761 1.00 61.56 284 PRO A N 1
ATOM 2363 C CA . PRO A 1 284 ? 0.115 -0.510 -25.387 1.00 61.56 284 PRO A 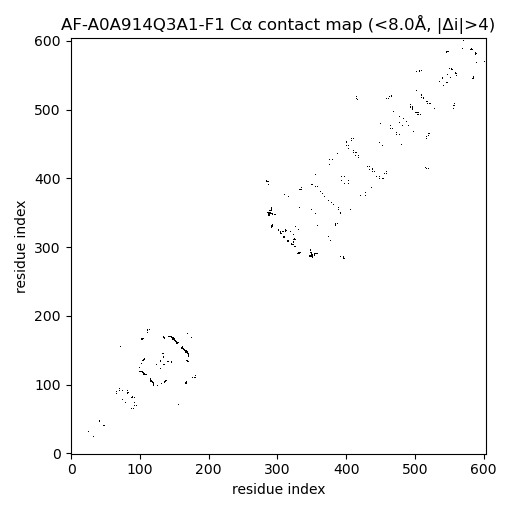CA 1
ATOM 2364 C C . PRO A 1 284 ? 1.606 -0.865 -25.376 1.00 61.56 284 PRO A C 1
ATOM 2366 O O . PRO A 1 284 ? 2.053 -1.774 -26.085 1.00 61.56 284 PRO A O 1
ATOM 2369 N N . LEU A 1 285 ? 2.393 -0.119 -24.598 1.00 77.12 285 LEU A N 1
ATOM 2370 C CA . LEU A 1 285 ? 3.827 -0.357 -24.453 1.00 77.12 285 LEU A CA 1
ATOM 2371 C C . LEU A 1 285 ? 4.023 -1.706 -23.759 1.00 77.12 285 LEU A C 1
ATOM 2373 O O . LEU A 1 285 ? 3.753 -1.838 -22.572 1.00 77.12 285 LEU A O 1
ATOM 2377 N N . LYS A 1 286 ? 4.502 -2.716 -24.489 1.00 86.19 286 LYS A N 1
ATOM 2378 C CA . LYS A 1 286 ? 4.788 -4.040 -23.925 1.00 86.19 286 LYS A CA 1
ATOM 2379 C C . LYS A 1 286 ? 6.257 -4.140 -23.519 1.00 86.19 286 LYS A C 1
ATOM 2381 O O . LYS A 1 286 ? 7.149 -3.956 -24.351 1.00 86.19 286 LYS A O 1
ATOM 2386 N N . GLY A 1 287 ? 6.502 -4.452 -22.248 1.00 90.00 287 GLY A N 1
ATOM 2387 C CA . GLY A 1 287 ? 7.832 -4.738 -21.721 1.00 90.00 287 GLY A CA 1
ATOM 2388 C C . GLY A 1 287 ? 8.491 -5.922 -22.434 1.00 90.00 287 GLY A C 1
ATOM 2389 O O . GLY A 1 287 ? 7.822 -6.829 -22.931 1.00 90.00 287 GLY A O 1
ATOM 2390 N N . LYS A 1 288 ? 9.822 -5.911 -22.512 1.00 93.56 288 LYS A N 1
ATOM 2391 C CA . LYS A 1 288 ? 10.633 -6.930 -23.203 1.00 93.56 288 LYS A CA 1
ATOM 2392 C C . LYS A 1 288 ? 11.586 -7.680 -22.268 1.00 93.56 288 LYS A C 1
ATOM 2394 O O . LYS A 1 288 ? 12.313 -8.564 -22.725 1.00 93.56 288 LYS A O 1
ATOM 2399 N N . CYS A 1 289 ? 11.613 -7.352 -20.975 1.00 94.75 289 CYS A N 1
ATOM 2400 C CA . CYS A 1 289 ? 12.459 -8.039 -20.003 1.00 94.75 289 CYS A CA 1
ATOM 2401 C C . CYS A 1 289 ? 11.915 -9.442 -19.699 1.00 94.75 289 CYS A C 1
ATOM 2403 O O . CYS A 1 289 ? 10.953 -9.583 -18.956 1.00 94.75 289 CYS A O 1
ATOM 2405 N N . LYS A 1 290 ? 12.547 -10.488 -20.243 1.00 93.81 290 LYS A N 1
ATOM 2406 C CA . LYS A 1 290 ? 12.112 -11.889 -20.066 1.00 93.81 290 LYS A CA 1
ATOM 2407 C C . LYS A 1 290 ? 12.403 -12.490 -18.680 1.00 93.81 290 LYS A C 1
ATOM 2409 O O . LYS A 1 290 ? 11.951 -13.591 -18.403 1.00 93.81 290 LYS A O 1
ATOM 2414 N N . GLY A 1 291 ? 13.203 -11.822 -17.849 1.00 94.62 291 GLY A N 1
ATOM 2415 C CA . GLY A 1 291 ? 13.532 -12.272 -16.491 1.00 94.62 291 GLY A CA 1
ATOM 2416 C C . GLY A 1 291 ? 12.936 -11.355 -15.425 1.00 94.62 291 GLY A C 1
ATOM 2417 O O . GLY A 1 291 ? 12.570 -10.219 -15.726 1.00 94.62 291 GLY A O 1
ATOM 2418 N N . MET A 1 292 ? 12.909 -11.808 -14.167 1.00 97.00 292 MET A N 1
ATOM 2419 C CA . MET A 1 292 ? 12.438 -10.996 -13.031 1.00 97.00 292 MET A CA 1
ATOM 2420 C C . MET A 1 292 ? 13.290 -9.731 -12.791 1.00 97.00 292 MET A C 1
ATOM 2422 O O . MET A 1 292 ? 12.851 -8.811 -12.101 1.00 97.00 292 MET A O 1
ATOM 2426 N N . CYS A 1 293 ? 14.485 -9.655 -13.386 1.00 96.88 293 CYS A N 1
ATOM 2427 C CA . CYS A 1 293 ? 15.364 -8.487 -13.423 1.00 96.88 293 CYS A CA 1
ATOM 2428 C C . CYS A 1 293 ? 16.059 -8.394 -14.794 1.00 96.88 293 CYS A C 1
ATOM 2430 O O . CYS A 1 293 ? 16.364 -9.420 -15.414 1.00 96.88 293 CYS A O 1
ATOM 2432 N N . SER A 1 294 ? 16.325 -7.177 -15.280 1.00 95.00 294 SER A N 1
ATOM 2433 C CA . SER A 1 294 ? 16.983 -6.991 -16.577 1.00 95.00 294 SER A CA 1
ATOM 2434 C C . SER A 1 294 ? 18.476 -7.307 -16.489 1.00 95.00 294 SER A C 1
ATOM 2436 O O . SER A 1 294 ? 19.133 -7.056 -15.479 1.00 95.00 294 SER A O 1
ATOM 2438 N N . LYS A 1 295 ? 19.069 -7.811 -17.580 1.00 94.38 295 LYS A N 1
ATOM 2439 C CA . LYS A 1 295 ? 20.521 -8.081 -17.628 1.00 94.38 295 LYS A CA 1
ATOM 2440 C C . LYS A 1 295 ? 21.350 -6.824 -17.344 1.00 94.38 295 LYS A C 1
ATOM 2442 O O . LYS A 1 295 ? 22.425 -6.916 -16.755 1.00 94.38 295 LYS A O 1
ATOM 2447 N N . ARG A 1 296 ? 20.860 -5.652 -17.768 1.00 91.88 296 ARG A N 1
ATOM 2448 C CA . ARG A 1 296 ? 21.533 -4.367 -17.533 1.00 91.88 296 ARG A CA 1
ATOM 2449 C C . ARG A 1 296 ? 21.562 -4.044 -16.045 1.00 91.88 296 ARG A C 1
ATOM 2451 O O . ARG A 1 296 ? 22.619 -3.691 -15.530 1.00 91.88 296 ARG A O 1
ATOM 2458 N N . GLU A 1 297 ? 20.433 -4.218 -15.366 1.00 93.56 297 GLU A N 1
ATOM 2459 C CA . GLU A 1 297 ? 20.324 -3.992 -13.930 1.00 93.56 297 GLU A CA 1
ATOM 2460 C C . GLU A 1 297 ? 21.151 -5.001 -13.125 1.00 93.56 297 GLU A C 1
ATOM 2462 O O . GLU A 1 297 ? 21.909 -4.588 -12.251 1.00 93.56 297 GLU A O 1
ATOM 2467 N N . ILE A 1 298 ? 21.107 -6.295 -13.469 1.00 93.94 298 ILE A N 1
ATOM 2468 C CA . ILE A 1 298 ? 21.937 -7.324 -12.819 1.00 93.94 298 ILE A CA 1
ATOM 2469 C C . ILE A 1 298 ? 23.420 -6.949 -12.908 1.00 93.94 298 ILE A C 1
ATOM 2471 O O . ILE A 1 298 ? 24.126 -6.950 -11.898 1.00 93.94 298 ILE A O 1
ATOM 2475 N N . ASN A 1 299 ? 23.892 -6.570 -14.098 1.00 94.00 299 ASN A N 1
ATOM 2476 C CA . ASN A 1 299 ? 25.279 -6.158 -14.304 1.00 94.00 299 ASN A CA 1
ATOM 2477 C C . ASN A 1 299 ? 25.625 -4.892 -13.511 1.00 94.00 299 ASN A C 1
ATOM 2479 O O . ASN A 1 299 ? 26.701 -4.813 -12.921 1.00 94.00 299 ASN A O 1
ATOM 2483 N N . PHE A 1 300 ? 24.723 -3.908 -13.479 1.00 92.12 300 PHE A N 1
ATOM 2484 C CA . PHE A 1 300 ? 24.913 -2.676 -12.719 1.00 92.12 300 PHE A CA 1
ATOM 2485 C C . PHE A 1 300 ? 25.013 -2.953 -11.214 1.00 92.12 300 PHE A C 1
ATOM 2487 O O . PHE A 1 300 ? 25.967 -2.511 -10.574 1.00 92.12 300 PHE A O 1
ATOM 2494 N N . ARG A 1 301 ? 24.080 -3.725 -10.649 1.00 93.81 301 ARG A N 1
ATOM 2495 C CA . ARG A 1 301 ? 24.044 -4.023 -9.210 1.00 93.81 301 ARG A CA 1
ATOM 2496 C C . ARG A 1 301 ? 25.208 -4.922 -8.787 1.00 93.81 301 ARG A C 1
ATOM 2498 O O . ARG A 1 301 ? 25.763 -4.716 -7.712 1.00 93.81 301 ARG A O 1
ATOM 2505 N N . SER A 1 302 ? 25.654 -5.829 -9.659 1.00 93.31 302 SER A N 1
ATOM 2506 C CA . SER A 1 302 ? 26.845 -6.661 -9.422 1.00 93.31 302 SER A CA 1
ATOM 2507 C C . SER A 1 302 ? 28.130 -5.831 -9.381 1.00 93.31 302 SER A C 1
ATOM 2509 O O . SER A 1 302 ? 28.935 -5.993 -8.470 1.00 93.31 302 SER A O 1
ATOM 2511 N N . LYS A 1 303 ? 28.306 -4.903 -10.334 1.00 93.31 303 LYS A N 1
ATOM 2512 C CA . LYS A 1 303 ? 29.492 -4.030 -10.406 1.00 93.31 303 LYS A CA 1
ATOM 2513 C C . LYS A 1 303 ? 29.586 -3.038 -9.247 1.00 93.31 303 LYS A C 1
ATOM 2515 O O . LYS A 1 303 ? 30.687 -2.704 -8.838 1.00 93.31 303 LYS A O 1
ATOM 2520 N N . ASN A 1 304 ? 28.448 -2.569 -8.737 1.00 90.75 304 ASN A N 1
ATOM 2521 C CA . ASN A 1 304 ? 28.391 -1.562 -7.672 1.00 90.75 304 ASN A CA 1
ATOM 2522 C C . ASN A 1 304 ? 28.178 -2.165 -6.270 1.00 90.75 304 ASN A C 1
ATOM 2524 O O . ASN A 1 304 ? 27.908 -1.425 -5.329 1.00 90.75 304 ASN A O 1
ATOM 2528 N N . HIS A 1 305 ? 28.261 -3.492 -6.114 1.00 91.38 305 HIS A N 1
ATOM 2529 C CA . HIS A 1 305 ? 28.043 -4.185 -4.834 1.00 91.38 305 HIS A CA 1
ATOM 2530 C C . HIS A 1 305 ? 26.673 -3.884 -4.183 1.00 91.38 305 HIS A C 1
ATOM 2532 O O . HIS A 1 305 ? 26.549 -3.761 -2.963 1.00 91.38 305 HIS A O 1
ATOM 2538 N N . LEU A 1 306 ? 25.626 -3.786 -5.011 1.00 92.69 306 LEU A N 1
ATOM 2539 C CA . LEU A 1 306 ? 24.237 -3.492 -4.621 1.00 92.69 306 LEU A CA 1
ATOM 2540 C C . LEU A 1 306 ? 23.337 -4.744 -4.622 1.00 92.69 306 LEU A C 1
ATOM 2542 O O . LEU A 1 306 ? 22.113 -4.644 -4.713 1.00 92.69 306 LEU A O 1
ATOM 2546 N N . ILE A 1 307 ? 23.929 -5.938 -4.543 1.00 94.88 307 ILE A N 1
ATOM 2547 C CA . ILE A 1 307 ? 23.176 -7.196 -4.474 1.00 94.88 307 ILE A CA 1
ATOM 2548 C C . ILE A 1 307 ? 22.527 -7.333 -3.091 1.00 94.88 307 ILE A C 1
ATOM 2550 O O . ILE A 1 307 ? 23.187 -7.244 -2.044 1.00 94.88 307 ILE A O 1
ATOM 2554 N N . HIS A 1 308 ? 21.211 -7.537 -3.086 1.00 94.88 308 HIS A N 1
ATOM 2555 C CA . HIS A 1 308 ? 20.448 -7.719 -1.860 1.00 94.88 308 HIS A CA 1
ATOM 2556 C C . HIS A 1 308 ? 20.708 -9.128 -1.297 1.00 94.88 308 HIS A C 1
ATOM 2558 O O . HIS A 1 308 ? 20.860 -10.060 -2.086 1.00 94.88 308 HIS A O 1
ATOM 2564 N N . PRO A 1 309 ? 20.740 -9.349 0.034 1.00 94.62 309 PRO A N 1
ATOM 2565 C CA . PRO A 1 309 ? 20.975 -10.686 0.588 1.00 94.62 309 PRO A CA 1
ATOM 2566 C C . PRO A 1 309 ? 20.014 -11.753 0.036 1.00 94.62 309 PRO A C 1
ATOM 2568 O O . PRO A 1 309 ? 20.450 -12.840 -0.337 1.00 94.62 309 PRO A O 1
ATOM 2571 N N . MET A 1 310 ? 18.734 -11.404 -0.140 1.00 95.75 310 MET A N 1
ATOM 2572 C CA . MET A 1 310 ? 17.697 -12.282 -0.720 1.00 95.75 310 MET A CA 1
ATOM 2573 C C . MET A 1 310 ? 17.974 -12.738 -2.163 1.00 95.75 310 MET A C 1
ATOM 2575 O O . MET A 1 310 ? 17.368 -13.694 -2.635 1.00 95.75 310 MET A O 1
ATOM 2579 N N . GLU A 1 311 ? 18.909 -12.094 -2.858 1.00 96.31 311 GLU A N 1
ATOM 2580 C CA . GLU A 1 311 ? 19.295 -12.418 -4.234 1.00 96.31 311 GLU A CA 1
ATOM 2581 C C . GLU A 1 311 ? 20.576 -13.266 -4.290 1.00 96.31 311 GLU A C 1
ATOM 2583 O O . GLU A 1 311 ? 21.162 -13.458 -5.355 1.00 96.31 311 GLU A O 1
ATOM 2588 N N . THR A 1 312 ? 21.029 -13.774 -3.140 1.00 94.62 312 THR A N 1
ATOM 2589 C CA . THR A 1 312 ? 22.220 -14.622 -3.005 1.00 94.62 312 THR A CA 1
ATOM 2590 C C . THR A 1 312 ? 21.852 -16.076 -2.678 1.00 94.62 312 THR A C 1
ATOM 2592 O O . THR A 1 312 ? 20.688 -16.435 -2.460 1.00 94.62 312 THR A O 1
ATOM 2595 N N . SER A 1 313 ? 22.849 -16.963 -2.661 1.00 91.56 313 SER A N 1
ATOM 2596 C CA . SER A 1 313 ? 22.667 -18.354 -2.226 1.00 91.56 313 SER A CA 1
ATOM 2597 C C . SER A 1 313 ? 22.334 -18.461 -0.737 1.00 91.56 313 SER A C 1
ATOM 2599 O O . SER A 1 313 ? 21.580 -19.351 -0.360 1.00 91.56 313 SER A O 1
ATOM 2601 N N . THR A 1 314 ? 22.846 -17.544 0.087 1.00 90.25 314 THR A N 1
ATOM 2602 C CA . THR A 1 314 ? 22.780 -17.586 1.555 1.00 90.25 314 THR A CA 1
ATOM 2603 C C . THR A 1 314 ? 22.247 -16.257 2.126 1.00 90.25 314 THR A C 1
ATOM 2605 O O . THR A 1 314 ? 23.020 -15.444 2.632 1.00 90.25 314 THR A O 1
ATOM 2608 N N . PRO A 1 315 ? 20.917 -16.015 2.085 1.00 88.38 315 PRO A N 1
ATOM 2609 C CA . PRO A 1 315 ? 20.317 -14.705 2.375 1.00 88.38 315 PRO A CA 1
ATOM 2610 C C . PRO A 1 315 ? 20.541 -14.133 3.773 1.00 88.38 315 PRO A C 1
ATOM 2612 O O . PRO A 1 315 ? 20.474 -12.921 3.952 1.00 88.38 315 PRO A O 1
ATOM 2615 N N . PHE A 1 316 ? 20.804 -14.988 4.758 1.00 91.62 316 PHE A N 1
ATOM 2616 C CA . PHE A 1 316 ? 20.976 -14.586 6.158 1.00 91.62 316 PHE A CA 1
ATOM 2617 C C . PHE A 1 316 ? 22.407 -14.775 6.665 1.00 91.62 316 PHE A C 1
ATOM 2619 O O . PHE A 1 316 ? 22.665 -14.588 7.851 1.00 91.62 316 PHE A O 1
ATOM 2626 N N . ALA A 1 317 ? 23.345 -15.150 5.790 1.00 88.31 317 ALA A N 1
ATOM 2627 C CA . ALA A 1 317 ? 24.745 -15.222 6.176 1.00 88.31 317 ALA A CA 1
ATOM 2628 C C . ALA A 1 317 ? 25.316 -13.808 6.353 1.00 88.31 317 ALA A C 1
ATOM 2630 O O . ALA A 1 317 ? 25.043 -12.899 5.562 1.00 88.31 317 ALA A O 1
ATOM 2631 N N . SER A 1 318 ? 26.135 -13.636 7.389 1.00 85.31 318 SER A N 1
ATOM 2632 C CA . SER A 1 318 ? 26.865 -12.392 7.626 1.00 85.31 318 SER A CA 1
ATOM 2633 C C . SER A 1 318 ? 27.962 -12.251 6.569 1.00 85.31 318 SER A C 1
ATOM 2635 O O . SER A 1 318 ? 29.034 -12.834 6.687 1.00 85.31 318 SER A O 1
ATOM 2637 N N . MET A 1 319 ? 27.653 -11.536 5.487 1.00 86.25 319 MET A N 1
ATOM 2638 C CA . MET A 1 319 ? 28.563 -11.292 4.364 1.00 86.25 319 MET A CA 1
ATOM 2639 C C . MET A 1 319 ? 28.634 -9.801 4.058 1.00 86.25 319 MET A C 1
ATOM 2641 O O . MET A 1 319 ? 27.603 -9.105 4.022 1.00 86.25 319 MET A O 1
ATOM 2645 N N . LYS A 1 320 ? 29.846 -9.315 3.764 1.00 87.50 320 LYS A N 1
ATOM 2646 C CA . LYS A 1 320 ? 30.047 -7.933 3.312 1.00 87.50 320 LYS A CA 1
ATOM 2647 C C . LYS A 1 320 ? 29.371 -7.735 1.957 1.00 87.50 320 LYS A C 1
ATOM 2649 O O . LYS A 1 320 ? 29.247 -8.663 1.161 1.00 87.50 320 LYS A O 1
ATOM 2654 N N . ARG A 1 321 ? 28.942 -6.504 1.654 1.00 88.25 321 ARG A N 1
ATOM 2655 C CA . ARG A 1 321 ? 28.288 -6.186 0.366 1.00 88.25 321 ARG A CA 1
ATOM 2656 C C . ARG A 1 321 ? 29.153 -6.561 -0.846 1.00 88.25 321 ARG A C 1
ATOM 2658 O O . ARG A 1 321 ? 28.608 -7.019 -1.844 1.00 88.25 321 ARG A O 1
ATOM 2665 N N . SER A 1 322 ? 30.474 -6.423 -0.734 1.00 87.12 322 SER A N 1
ATOM 2666 C CA . SER A 1 322 ? 31.445 -6.763 -1.782 1.00 87.12 322 SER A CA 1
ATOM 2667 C C . SER A 1 322 ? 31.533 -8.260 -2.101 1.00 87.12 322 SER A C 1
ATOM 2669 O O . SER A 1 322 ? 31.885 -8.620 -3.220 1.00 87.12 322 SER A O 1
ATOM 2671 N N . GLU A 1 323 ? 31.188 -9.129 -1.150 1.00 89.75 323 GLU A N 1
ATOM 2672 C CA . GLU A 1 323 ? 31.290 -10.592 -1.278 1.00 89.75 323 GLU A CA 1
ATOM 2673 C C . GLU A 1 323 ? 30.026 -11.223 -1.882 1.00 89.75 323 GLU A C 1
ATOM 2675 O O . GLU A 1 323 ? 30.032 -12.386 -2.293 1.00 89.75 323 GLU A O 1
ATOM 2680 N N . ARG A 1 324 ? 28.924 -10.466 -1.954 1.00 92.06 324 ARG A N 1
ATOM 2681 C CA . ARG A 1 324 ? 27.625 -10.972 -2.407 1.00 92.06 324 ARG A CA 1
ATOM 2682 C C . ARG A 1 324 ? 27.641 -11.248 -3.904 1.00 92.06 324 ARG A C 1
ATOM 2684 O O . ARG A 1 324 ? 27.709 -10.331 -4.721 1.00 92.06 324 ARG A O 1
ATOM 2691 N N . LYS A 1 325 ? 27.508 -12.527 -4.256 1.00 92.00 325 LYS A N 1
ATOM 2692 C CA . LYS A 1 325 ? 27.391 -12.982 -5.645 1.00 92.00 325 LYS A CA 1
ATOM 2693 C C . LYS A 1 325 ? 25.917 -13.103 -6.051 1.00 92.00 325 LYS A C 1
ATOM 2695 O O . LYS A 1 325 ? 25.140 -13.697 -5.299 1.00 92.00 325 LYS A O 1
ATOM 2700 N N . PRO A 1 326 ? 25.524 -12.569 -7.222 1.00 93.81 326 PRO A N 1
ATOM 2701 C CA . PRO A 1 326 ? 24.144 -12.629 -7.690 1.00 93.81 326 PRO A CA 1
ATOM 2702 C C . PRO A 1 326 ? 23.748 -14.063 -8.057 1.00 93.81 326 PRO A C 1
ATOM 2704 O O . PRO A 1 326 ? 24.465 -14.751 -8.784 1.00 93.81 326 PRO A O 1
ATOM 2707 N N . GLN A 1 327 ? 22.567 -14.492 -7.620 1.00 95.00 327 GLN A N 1
ATOM 2708 C CA . GLN A 1 327 ? 21.894 -15.682 -8.136 1.00 95.00 327 GLN A CA 1
ATOM 2709 C C . GLN A 1 327 ? 20.860 -15.243 -9.169 1.00 95.00 327 GLN A C 1
ATOM 2711 O O . GLN A 1 327 ? 19.837 -14.668 -8.813 1.00 95.00 327 GLN A O 1
ATOM 2716 N N . ILE A 1 328 ? 21.117 -15.504 -10.456 1.00 92.56 328 ILE A N 1
ATOM 2717 C CA . ILE A 1 328 ? 20.324 -14.949 -11.574 1.00 92.56 328 ILE A CA 1
ATOM 2718 C C . ILE A 1 328 ? 18.820 -15.226 -11.412 1.00 92.56 328 ILE A C 1
ATOM 2720 O O . ILE A 1 328 ? 18.013 -14.329 -11.628 1.00 92.56 328 ILE A O 1
ATOM 2724 N N . HIS A 1 329 ? 18.448 -16.434 -10.985 1.00 93.31 329 HIS A N 1
ATOM 2725 C CA . HIS A 1 329 ? 17.051 -16.837 -10.784 1.00 93.31 329 HIS A CA 1
ATOM 2726 C C . HIS A 1 329 ? 16.385 -16.201 -9.550 1.00 93.31 329 HIS A C 1
ATOM 2728 O O . HIS A 1 329 ? 15.176 -16.315 -9.404 1.00 93.31 329 HIS A O 1
ATOM 2734 N N . LYS A 1 330 ? 17.148 -15.539 -8.672 1.00 95.69 330 LYS A N 1
ATOM 2735 C CA . LYS A 1 330 ? 16.646 -14.807 -7.497 1.00 95.69 330 LYS A CA 1
ATOM 2736 C C . LYS A 1 330 ? 16.684 -13.290 -7.676 1.00 95.69 330 LYS A C 1
ATOM 2738 O O . LYS A 1 330 ? 16.153 -12.571 -6.837 1.00 95.69 330 LYS A O 1
ATOM 2743 N N . MET A 1 331 ? 17.336 -12.797 -8.732 1.00 97.06 331 MET A N 1
ATOM 2744 C CA . MET A 1 331 ? 17.436 -11.368 -9.021 1.00 97.06 331 MET A CA 1
ATOM 2745 C C . MET A 1 331 ? 16.076 -10.822 -9.443 1.00 97.06 331 MET A C 1
ATOM 2747 O O . MET A 1 331 ? 15.494 -11.287 -10.424 1.00 97.06 331 MET A O 1
ATOM 2751 N N . ILE A 1 332 ? 15.608 -9.783 -8.753 1.00 98.00 332 ILE A N 1
ATOM 2752 C CA . ILE A 1 332 ? 14.351 -9.100 -9.069 1.00 98.00 332 ILE A CA 1
ATOM 2753 C C . ILE A 1 332 ? 14.627 -7.612 -9.198 1.00 98.00 332 ILE A C 1
ATOM 2755 O O . ILE A 1 332 ? 15.404 -7.060 -8.417 1.00 98.00 332 ILE A O 1
ATOM 2759 N N . LYS A 1 333 ? 13.986 -6.985 -10.187 1.00 96.69 333 LYS A N 1
ATOM 2760 C CA . LYS A 1 333 ? 14.068 -5.548 -10.430 1.00 96.69 333 LYS A CA 1
ATOM 2761 C C . LYS A 1 333 ? 13.770 -4.759 -9.157 1.00 96.69 333 LYS A C 1
ATOM 2763 O O . LYS A 1 333 ? 12.680 -4.877 -8.599 1.00 96.69 333 LYS A O 1
ATOM 2768 N N . GLU A 1 334 ? 14.741 -3.965 -8.735 1.00 95.31 334 GLU A N 1
ATOM 2769 C CA . GLU A 1 334 ? 14.659 -3.050 -7.600 1.00 95.31 334 GLU A CA 1
ATOM 2770 C C . GLU A 1 334 ? 13.864 -1.796 -7.969 1.00 95.31 334 GLU A C 1
ATOM 2772 O O . GLU A 1 334 ? 13.904 -1.326 -9.114 1.00 95.31 334 GLU A O 1
ATOM 2777 N N . TYR A 1 335 ? 13.116 -1.247 -7.010 1.00 94.00 335 TYR A N 1
ATOM 2778 C CA . TYR A 1 335 ? 12.383 -0.016 -7.258 1.00 94.00 335 TYR A CA 1
ATOM 2779 C C . TYR A 1 335 ? 13.358 1.139 -7.495 1.00 94.00 335 TYR A C 1
ATOM 2781 O O . TYR A 1 335 ? 14.242 1.439 -6.695 1.00 94.00 335 TYR A O 1
ATOM 2789 N N . SER A 1 336 ? 13.163 1.837 -8.610 1.00 86.19 336 SER A N 1
ATOM 2790 C CA . SER A 1 336 ? 13.914 3.040 -8.940 1.00 86.19 336 SER A CA 1
ATOM 2791 C C . SER A 1 336 ? 12.946 4.201 -9.041 1.00 86.19 336 SER A C 1
ATOM 2793 O O . SER A 1 336 ? 11.973 4.144 -9.791 1.00 86.19 336 SER A O 1
ATOM 2795 N N . ARG A 1 337 ? 13.203 5.281 -8.299 1.00 76.25 337 ARG A N 1
ATOM 2796 C CA . ARG A 1 337 ? 12.411 6.506 -8.443 1.00 76.25 337 ARG A CA 1
ATOM 2797 C C . ARG A 1 337 ? 12.507 6.984 -9.899 1.00 76.25 337 ARG A C 1
ATOM 2799 O O . ARG A 1 337 ? 13.626 7.092 -10.406 1.00 76.25 337 ARG A O 1
ATOM 2806 N N . PRO A 1 338 ? 11.381 7.280 -10.572 1.00 64.25 338 PRO A N 1
ATOM 2807 C CA . PRO A 1 338 ? 11.427 7.869 -11.900 1.00 64.25 338 PRO A CA 1
ATOM 2808 C C . PRO A 1 338 ? 12.190 9.195 -11.827 1.00 64.25 338 PRO A C 1
ATOM 2810 O O . PRO A 1 338 ? 11.739 10.141 -11.185 1.00 64.25 338 PRO A O 1
ATOM 2813 N N . ALA A 1 339 ? 13.364 9.262 -12.450 1.00 51.81 339 ALA A N 1
ATOM 2814 C CA . ALA A 1 339 ? 14.007 10.538 -12.720 1.00 51.81 339 ALA A CA 1
ATOM 2815 C C . ALA A 1 339 ? 13.295 11.159 -13.927 1.00 51.81 339 ALA A C 1
ATOM 2817 O O . ALA A 1 339 ? 13.122 10.473 -14.936 1.00 51.81 339 ALA A O 1
ATOM 2818 N N . ALA A 1 340 ? 12.898 12.431 -13.830 1.00 39.34 340 ALA A N 1
ATOM 2819 C CA . ALA A 1 340 ? 12.056 13.120 -14.818 1.00 39.34 340 ALA A CA 1
ATOM 2820 C C . ALA A 1 340 ? 12.589 13.079 -16.271 1.00 39.34 340 ALA A C 1
ATOM 2822 O O . ALA A 1 340 ? 11.810 13.232 -17.207 1.00 39.34 340 ALA A O 1
ATOM 2823 N N . ASP A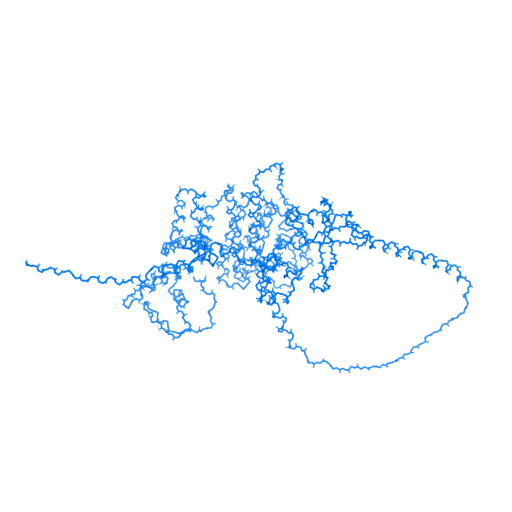 1 341 ? 13.883 12.794 -16.469 1.00 44.34 341 ASP A N 1
ATOM 2824 C CA . ASP A 1 341 ? 14.551 12.779 -17.778 1.00 44.34 341 ASP A CA 1
ATOM 2825 C C . ASP A 1 341 ? 15.063 11.393 -18.236 1.00 44.34 341 ASP A C 1
ATOM 2827 O O . ASP A 1 341 ? 15.687 11.285 -19.296 1.00 44.34 341 ASP A O 1
ATOM 2831 N N . LYS A 1 342 ? 14.839 10.309 -17.475 1.00 56.16 342 LYS A N 1
ATOM 2832 C CA . LYS A 1 342 ? 15.360 8.980 -17.850 1.00 56.16 342 LYS A CA 1
ATOM 2833 C C . LYS A 1 342 ? 14.370 8.241 -18.750 1.00 56.16 342 LYS A C 1
ATOM 2835 O O . LYS A 1 342 ? 13.333 7.770 -18.289 1.00 56.16 342 LYS A O 1
ATOM 2840 N N . LEU A 1 343 ? 14.720 8.090 -20.030 1.00 62.72 343 LEU A N 1
ATOM 2841 C CA . LEU A 1 343 ? 13.956 7.266 -20.967 1.00 62.72 343 LEU A CA 1
ATOM 2842 C C . LEU A 1 343 ? 13.929 5.813 -20.462 1.00 62.72 343 LEU A C 1
ATOM 2844 O O . LEU A 1 343 ? 14.978 5.181 -20.309 1.00 62.72 343 LEU A O 1
ATOM 2848 N N . VAL A 1 344 ? 12.736 5.288 -20.181 1.00 71.88 344 VAL A N 1
ATOM 2849 C CA . VAL A 1 344 ? 12.566 3.899 -19.742 1.00 71.88 344 VAL A CA 1
ATOM 2850 C C . VAL A 1 344 ? 12.699 2.986 -20.961 1.00 71.88 344 VAL A C 1
ATOM 2852 O O . VAL A 1 344 ? 11.875 3.023 -21.872 1.00 71.88 344 VAL A O 1
ATOM 2855 N N . SER A 1 345 ? 13.753 2.170 -20.992 1.00 83.44 345 SER A N 1
ATOM 2856 C CA . SER A 1 345 ? 13.948 1.164 -22.042 1.00 83.44 345 SER A CA 1
ATOM 2857 C C . SER A 1 345 ? 12.942 0.033 -21.863 1.00 83.44 345 SER A C 1
ATOM 2859 O O . SER A 1 345 ? 12.815 -0.502 -20.763 1.00 83.44 345 SER A O 1
ATOM 2861 N N . LEU A 1 346 ? 12.290 -0.411 -22.940 1.00 87.19 346 LEU A N 1
ATOM 2862 C CA . LEU A 1 346 ? 11.366 -1.553 -22.871 1.00 87.19 346 LEU A CA 1
ATOM 2863 C C . LEU A 1 346 ? 12.069 -2.850 -22.440 1.00 87.19 346 LEU A C 1
ATOM 2865 O O . LEU A 1 346 ? 11.446 -3.718 -21.842 1.00 87.19 346 LEU A O 1
ATOM 2869 N N . GLU A 1 347 ? 13.373 -2.980 -22.689 1.00 90.38 347 GLU A N 1
ATOM 2870 C CA . GLU A 1 347 ? 14.204 -4.102 -22.230 1.00 90.38 347 GLU A CA 1
ATOM 2871 C C . GLU A 1 347 ? 14.405 -4.129 -20.708 1.00 90.38 347 GLU A C 1
ATOM 2873 O O . GLU A 1 347 ? 14.795 -5.164 -20.172 1.00 90.38 347 GLU A O 1
ATOM 2878 N N . ASP A 1 348 ? 14.132 -3.016 -20.024 1.00 89.75 348 ASP A N 1
ATOM 2879 C CA . ASP A 1 348 ? 14.214 -2.880 -18.568 1.00 89.75 348 ASP A CA 1
ATOM 2880 C C . ASP A 1 348 ? 12.826 -2.955 -17.898 1.00 89.75 348 ASP A C 1
ATOM 2882 O O . ASP A 1 348 ? 12.714 -2.811 -16.681 1.00 89.75 348 ASP A O 1
ATOM 2886 N N . VAL A 1 349 ? 11.762 -3.192 -18.674 1.00 93.19 349 VAL A N 1
ATOM 2887 C CA . VAL A 1 349 ? 10.375 -3.329 -18.201 1.00 93.19 349 VAL A CA 1
ATOM 2888 C C . VAL A 1 349 ? 9.915 -4.771 -18.399 1.00 93.19 349 VAL A C 1
ATOM 2890 O O . VAL A 1 349 ? 10.041 -5.328 -19.495 1.00 93.19 349 VAL A O 1
ATOM 2893 N N . ARG A 1 350 ? 9.392 -5.391 -17.337 1.00 96.12 350 ARG A N 1
ATOM 2894 C CA . ARG A 1 350 ? 8.889 -6.774 -17.359 1.00 96.12 350 ARG A CA 1
ATOM 2895 C C . ARG A 1 350 ? 7.480 -6.835 -17.954 1.00 96.12 350 ARG A C 1
ATOM 2897 O O . ARG A 1 350 ? 6.629 -6.088 -17.483 1.00 96.12 350 ARG A O 1
ATOM 2904 N N . PRO A 1 351 ? 7.201 -7.702 -18.943 1.00 96.50 351 PRO A N 1
ATOM 2905 C CA . PRO A 1 351 ? 5.841 -7.940 -19.415 1.00 96.50 351 PRO A CA 1
ATOM 2906 C C . PRO A 1 351 ? 4.981 -8.620 -18.338 1.00 96.50 351 PRO A C 1
ATOM 2908 O O . PRO A 1 351 ? 5.502 -9.145 -17.355 1.00 96.50 351 PRO A O 1
ATOM 2911 N N . TYR A 1 352 ? 3.658 -8.592 -18.522 1.00 97.00 352 TYR A N 1
ATOM 2912 C CA . TYR A 1 352 ? 2.674 -9.070 -17.540 1.00 97.00 352 TYR A CA 1
ATOM 2913 C C . TYR A 1 352 ? 2.942 -10.485 -17.002 1.00 97.00 352 TYR A C 1
ATOM 2915 O O . TYR A 1 352 ? 2.909 -10.694 -15.793 1.00 97.00 352 TYR A O 1
ATOM 2923 N N . ASP A 1 353 ? 3.260 -11.437 -17.878 1.00 97.38 353 ASP A N 1
ATOM 2924 C CA . ASP A 1 353 ? 3.604 -12.818 -17.523 1.00 97.38 353 ASP A CA 1
ATOM 2925 C C . ASP A 1 353 ? 4.778 -12.877 -16.536 1.00 97.38 353 ASP A C 1
ATOM 2927 O O . ASP A 1 353 ? 4.722 -13.565 -15.519 1.00 97.38 353 ASP A O 1
ATOM 2931 N N . VAL A 1 354 ? 5.809 -12.066 -16.770 1.00 97.94 354 VAL A N 1
ATOM 2932 C CA . VAL A 1 354 ? 6.973 -11.975 -15.884 1.00 97.94 354 VAL A CA 1
ATOM 2933 C C . VAL A 1 354 ? 6.642 -11.227 -14.587 1.00 97.94 354 VAL A C 1
ATOM 2935 O O . VAL A 1 354 ? 7.221 -11.541 -13.547 1.00 97.94 354 VAL A O 1
ATOM 2938 N N . LEU A 1 355 ? 5.718 -10.258 -14.603 1.00 98.25 355 LEU A N 1
ATOM 2939 C CA . LEU A 1 355 ? 5.245 -9.583 -13.385 1.00 98.25 355 LEU A CA 1
ATOM 2940 C C . LEU A 1 355 ? 4.490 -10.542 -12.460 1.00 98.25 355 LEU A C 1
ATOM 2942 O O . LEU A 1 355 ? 4.713 -10.496 -11.249 1.00 98.25 355 LEU A O 1
ATOM 2946 N N . ILE A 1 356 ? 3.648 -11.419 -13.014 1.00 98.19 356 ILE A N 1
ATOM 2947 C CA . ILE A 1 356 ? 2.944 -12.459 -12.250 1.00 98.19 356 ILE A CA 1
ATOM 2948 C C . ILE A 1 356 ? 3.952 -13.424 -11.628 1.00 98.19 356 ILE A C 1
ATOM 2950 O O . ILE A 1 356 ? 3.978 -13.544 -10.407 1.00 98.19 356 ILE A O 1
ATOM 2954 N N . ILE A 1 357 ? 4.865 -13.983 -12.430 1.00 98.12 357 ILE A N 1
ATOM 2955 C CA . ILE A 1 357 ? 5.922 -14.886 -11.938 1.00 98.12 357 ILE A CA 1
ATOM 2956 C C . ILE A 1 357 ? 6.759 -14.212 -10.841 1.00 98.12 357 ILE A C 1
ATOM 2958 O O . ILE A 1 357 ? 7.059 -14.818 -9.815 1.00 98.12 357 ILE A O 1
ATOM 2962 N N . SER A 1 358 ? 7.116 -12.934 -11.027 1.00 98.44 358 SER A N 1
ATOM 2963 C CA . SER A 1 358 ? 7.860 -12.171 -10.016 1.00 98.44 358 SER A CA 1
ATOM 2964 C C . SER A 1 358 ? 7.062 -12.019 -8.719 1.00 98.44 358 SER A C 1
ATOM 2966 O O . SER A 1 358 ? 7.636 -12.101 -7.638 1.00 98.44 358 SER A O 1
ATOM 2968 N N . THR A 1 359 ? 5.752 -11.781 -8.819 1.00 98.44 359 THR A N 1
ATOM 2969 C CA . THR A 1 359 ? 4.865 -11.616 -7.659 1.00 98.44 359 THR A CA 1
ATOM 2970 C C . THR A 1 359 ? 4.731 -12.928 -6.890 1.00 98.44 359 THR A C 1
ATOM 2972 O O . THR A 1 359 ? 4.920 -12.938 -5.678 1.00 98.44 359 THR A O 1
ATOM 2975 N N . GLU A 1 360 ? 4.485 -14.038 -7.585 1.00 97.94 360 GLU A N 1
ATOM 2976 C CA . GLU A 1 360 ? 4.358 -15.372 -6.985 1.00 97.94 360 GLU A CA 1
ATOM 2977 C C . GLU A 1 360 ? 5.657 -15.818 -6.307 1.00 97.94 360 GLU A C 1
ATOM 2979 O O . GLU A 1 360 ? 5.629 -16.293 -5.173 1.00 97.94 360 GLU A O 1
ATOM 2984 N N . TYR A 1 361 ? 6.810 -15.583 -6.944 1.00 98.25 361 TYR A N 1
ATOM 2985 C CA . TYR A 1 361 ? 8.106 -15.858 -6.325 1.00 98.25 361 TYR A CA 1
ATOM 2986 C C . TYR A 1 361 ? 8.297 -15.063 -5.025 1.00 98.25 361 TYR A C 1
ATOM 2988 O O . TYR A 1 361 ? 8.726 -15.623 -4.018 1.00 98.25 361 TYR A O 1
ATOM 2996 N N . LEU A 1 362 ? 7.968 -13.764 -5.024 1.00 98.38 362 LEU A N 1
ATOM 2997 C CA . LEU A 1 362 ? 8.083 -12.909 -3.837 1.00 98.38 362 LEU A CA 1
ATOM 2998 C C . LEU A 1 362 ? 7.162 -13.361 -2.702 1.00 98.38 362 LEU A C 1
ATOM 3000 O O . LEU A 1 362 ? 7.588 -13.350 -1.549 1.00 98.38 362 LEU A O 1
ATOM 3004 N N . LEU A 1 363 ? 5.935 -13.781 -3.019 1.00 97.25 363 LEU A N 1
ATOM 3005 C CA . LEU A 1 363 ? 5.018 -14.350 -2.032 1.00 97.25 363 LEU A CA 1
ATOM 3006 C C . LEU A 1 363 ? 5.567 -15.661 -1.453 1.00 97.25 363 LEU A C 1
ATOM 3008 O O . LEU A 1 363 ? 5.591 -15.814 -0.236 1.00 97.25 363 LEU A O 1
ATOM 3012 N N . GLY A 1 364 ? 6.142 -16.534 -2.285 1.00 97.00 364 GLY A N 1
ATOM 3013 C CA . GLY A 1 364 ? 6.789 -17.764 -1.817 1.00 97.00 364 GLY A CA 1
ATOM 3014 C C . GLY A 1 364 ? 7.966 -17.527 -0.857 1.00 97.00 364 GLY A C 1
ATOM 3015 O O . GLY A 1 364 ? 8.250 -18.372 -0.004 1.00 97.00 364 GLY A O 1
ATOM 3016 N N . LEU A 1 365 ? 8.637 -16.367 -0.926 1.00 95.94 365 LEU A N 1
ATOM 3017 C CA . LEU A 1 365 ? 9.648 -15.987 0.072 1.00 95.94 365 LEU A CA 1
ATOM 3018 C C . LEU A 1 365 ? 9.028 -15.724 1.449 1.00 95.94 365 LEU A C 1
ATOM 3020 O O . LEU A 1 365 ? 9.660 -16.033 2.456 1.00 95.94 365 LEU A O 1
ATOM 3024 N N . LEU A 1 366 ? 7.821 -15.156 1.507 1.00 93.62 366 LEU A N 1
ATOM 3025 C CA . LEU A 1 366 ? 7.121 -14.901 2.770 1.00 93.62 366 LEU A CA 1
ATOM 3026 C C . LEU A 1 366 ? 6.719 -16.214 3.446 1.00 93.62 366 LEU A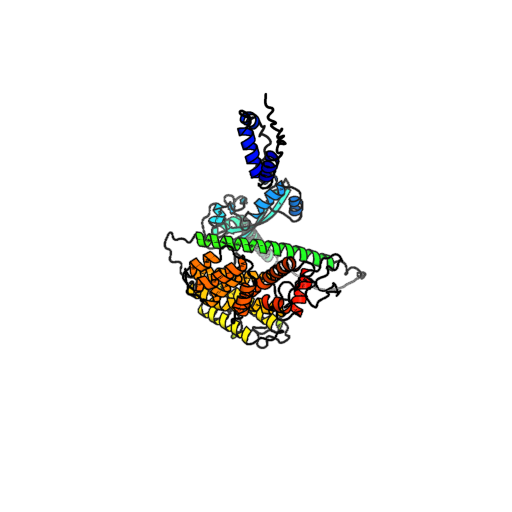 C 1
ATOM 3028 O O . LEU A 1 366 ? 6.850 -16.336 4.664 1.00 93.62 366 LEU A O 1
ATOM 3032 N N . ASP A 1 367 ? 6.305 -17.202 2.653 1.00 91.69 367 ASP A N 1
ATOM 3033 C CA . ASP A 1 367 ? 5.961 -18.537 3.148 1.00 91.69 367 ASP A CA 1
ATOM 3034 C C . ASP A 1 367 ? 7.202 -19.295 3.632 1.00 91.69 367 ASP A C 1
ATOM 3036 O O . ASP A 1 367 ? 7.176 -19.961 4.665 1.00 91.69 367 ASP A O 1
ATOM 3040 N N . SER A 1 368 ? 8.319 -19.142 2.918 1.00 93.12 368 SER A N 1
ATOM 3041 C CA . SER A 1 368 ? 9.579 -19.824 3.236 1.00 93.12 368 SER A CA 1
ATOM 3042 C C . SER A 1 368 ? 10.290 -19.254 4.469 1.00 93.12 368 SER A C 1
ATOM 3044 O O . SER A 1 368 ? 11.066 -19.960 5.114 1.00 93.12 368 SER A O 1
ATOM 3046 N N . TYR A 1 369 ? 10.068 -17.977 4.795 1.00 91.88 369 TYR A N 1
ATOM 3047 C CA . TYR A 1 369 ? 10.837 -17.251 5.809 1.00 91.88 369 TYR A CA 1
ATOM 3048 C C . TYR A 1 369 ? 9.939 -16.557 6.832 1.00 91.88 369 TYR A C 1
ATOM 3050 O O . TYR A 1 369 ? 9.718 -15.345 6.802 1.00 91.88 369 TYR A O 1
ATOM 3058 N N . GLN A 1 370 ? 9.461 -17.344 7.794 1.00 86.62 370 GLN A N 1
ATOM 3059 C CA . GLN A 1 370 ? 8.532 -16.873 8.821 1.00 86.62 370 GLN A CA 1
ATOM 3060 C C . GLN A 1 370 ? 9.215 -16.446 10.128 1.00 86.62 370 GLN A C 1
ATOM 3062 O O . GLN A 1 370 ? 8.565 -15.844 10.984 1.00 86.62 370 GLN A O 1
ATOM 3067 N N . GLN A 1 371 ? 10.509 -16.714 10.317 1.00 88.12 371 GLN A N 1
ATOM 3068 C CA . GLN A 1 371 ? 11.161 -16.426 11.597 1.00 88.12 371 GLN A CA 1
ATOM 3069 C C . GLN A 1 371 ? 11.268 -14.910 11.861 1.00 88.12 371 GLN A C 1
ATOM 3071 O O . GLN A 1 371 ? 11.563 -14.149 10.933 1.00 88.12 371 GLN A O 1
ATOM 3076 N N . PRO A 1 372 ? 11.073 -14.439 13.112 1.00 85.00 372 PRO A N 1
ATOM 3077 C CA . PRO A 1 372 ? 11.084 -13.009 13.441 1.00 85.00 372 PRO A CA 1
ATOM 3078 C C . PRO A 1 372 ? 12.341 -12.253 12.987 1.00 85.00 372 PRO A C 1
ATOM 3080 O O . PRO A 1 372 ? 12.251 -11.147 12.459 1.00 85.00 372 PRO A O 1
ATOM 3083 N N . ASN A 1 373 ? 13.515 -12.869 13.143 1.00 84.31 373 ASN A N 1
ATOM 3084 C CA . ASN A 1 373 ? 14.810 -12.301 12.753 1.00 84.31 373 ASN A CA 1
ATOM 3085 C C . ASN A 1 373 ? 15.014 -12.219 11.228 1.00 84.31 373 ASN A C 1
ATOM 3087 O O . ASN A 1 373 ? 15.796 -11.399 10.753 1.00 84.31 373 ASN A O 1
ATOM 3091 N N . GLN A 1 374 ? 14.313 -13.050 10.456 1.00 91.19 374 GLN A N 1
ATOM 3092 C CA . GLN A 1 374 ? 14.355 -13.054 8.992 1.00 91.19 374 GLN A CA 1
ATOM 3093 C C . GLN A 1 374 ? 13.359 -12.054 8.409 1.00 91.19 374 GLN A C 1
ATOM 3095 O O . GLN A 1 374 ? 13.651 -11.385 7.415 1.00 91.19 374 GLN A O 1
ATOM 3100 N N . TRP A 1 375 ? 12.198 -11.929 9.055 1.00 91.62 375 TRP A N 1
ATOM 3101 C CA . TRP A 1 375 ? 11.058 -11.167 8.565 1.00 91.62 375 TRP A CA 1
ATOM 3102 C C . TRP A 1 375 ? 11.408 -9.721 8.200 1.00 91.62 375 TRP A C 1
ATOM 3104 O O . TRP A 1 375 ? 10.979 -9.243 7.157 1.00 91.62 375 TRP A O 1
ATOM 3114 N N . GLN A 1 376 ? 12.254 -9.043 8.981 1.00 89.56 376 GLN A N 1
ATOM 3115 C CA . GLN A 1 376 ? 12.704 -7.681 8.670 1.00 89.56 376 GLN A CA 1
ATOM 3116 C C . GLN A 1 376 ? 13.356 -7.566 7.278 1.00 89.56 376 GLN A C 1
ATOM 3118 O O . GLN A 1 376 ? 13.061 -6.638 6.525 1.00 89.56 376 GLN A O 1
ATOM 3123 N N . ILE A 1 377 ? 14.240 -8.505 6.935 1.00 91.56 377 ILE A N 1
ATOM 3124 C CA . ILE A 1 377 ? 14.970 -8.504 5.660 1.00 91.56 377 ILE A CA 1
ATOM 3125 C C . ILE A 1 377 ? 14.024 -8.876 4.515 1.00 91.56 377 ILE A C 1
ATOM 3127 O O . ILE A 1 377 ? 14.064 -8.262 3.448 1.00 91.56 377 ILE A O 1
ATOM 3131 N N . VAL A 1 378 ? 13.167 -9.873 4.741 1.00 94.88 378 VAL A N 1
ATOM 3132 C CA . VAL A 1 378 ? 12.234 -10.390 3.734 1.00 94.88 378 VAL A CA 1
ATOM 3133 C C . VAL A 1 378 ? 11.157 -9.357 3.418 1.00 94.88 378 VAL A C 1
ATOM 3135 O O . VAL A 1 378 ? 10.946 -9.043 2.251 1.00 94.88 378 VAL A O 1
ATOM 3138 N N . TYR A 1 379 ? 10.525 -8.774 4.437 1.00 94.56 379 TYR A N 1
ATOM 3139 C CA . TYR A 1 379 ? 9.486 -7.763 4.275 1.00 94.56 379 TYR A CA 1
ATOM 3140 C C . TYR A 1 379 ? 10.005 -6.542 3.508 1.00 94.56 379 TYR A C 1
ATOM 3142 O O . TYR A 1 379 ? 9.385 -6.127 2.530 1.00 94.56 379 TYR A O 1
ATOM 3150 N N . GLY A 1 380 ? 11.164 -5.997 3.905 1.00 93.56 380 GLY A N 1
ATOM 3151 C CA . GLY A 1 380 ? 11.762 -4.843 3.229 1.00 93.56 380 GLY A CA 1
ATOM 3152 C C . GLY A 1 380 ? 12.091 -5.129 1.762 1.00 93.56 380 GLY A C 1
ATOM 3153 O O . GLY A 1 380 ? 11.822 -4.300 0.894 1.00 93.56 380 GLY A O 1
ATOM 3154 N N . PHE A 1 381 ? 12.603 -6.329 1.472 1.00 96.19 381 PHE A N 1
ATOM 3155 C CA . PHE A 1 381 ? 12.848 -6.778 0.104 1.00 96.19 381 PHE A CA 1
ATOM 3156 C C . PHE A 1 381 ? 11.552 -6.885 -0.704 1.00 96.19 381 PHE A C 1
ATOM 3158 O O . PHE A 1 381 ? 11.449 -6.295 -1.774 1.00 96.19 381 PHE A O 1
ATOM 3165 N N . VAL A 1 382 ? 10.551 -7.609 -0.197 1.00 97.62 382 VAL A N 1
ATOM 3166 C CA . VAL A 1 382 ? 9.290 -7.844 -0.913 1.00 97.62 382 VAL A CA 1
ATOM 3167 C C . VAL A 1 382 ? 8.545 -6.534 -1.172 1.00 97.62 382 VAL A C 1
ATOM 3169 O O . VAL A 1 382 ? 8.122 -6.308 -2.305 1.00 97.62 382 VAL A O 1
ATOM 3172 N N . ALA A 1 383 ? 8.456 -5.641 -0.180 1.00 96.31 383 ALA A N 1
ATOM 3173 C CA . ALA A 1 383 ? 7.804 -4.340 -0.330 1.00 96.31 383 ALA A CA 1
ATOM 3174 C C . ALA A 1 383 ? 8.436 -3.501 -1.455 1.00 96.31 383 ALA A C 1
ATOM 3176 O O . ALA A 1 383 ? 7.725 -2.992 -2.325 1.00 96.31 383 ALA A O 1
ATOM 3177 N N . ASP A 1 384 ? 9.772 -3.421 -1.496 1.00 96.25 384 ASP A N 1
ATOM 3178 C CA . ASP A 1 384 ? 10.491 -2.705 -2.553 1.00 96.25 384 ASP A CA 1
ATOM 3179 C C . ASP A 1 384 ? 10.230 -3.318 -3.939 1.00 96.25 384 ASP A C 1
ATOM 3181 O O . ASP A 1 384 ? 9.872 -2.620 -4.894 1.00 96.25 384 ASP A O 1
ATOM 3185 N N . ARG A 1 385 ? 10.336 -4.648 -4.056 1.00 97.94 385 ARG A N 1
ATOM 3186 C CA . ARG A 1 385 ? 10.153 -5.342 -5.337 1.00 97.94 385 ARG A CA 1
ATOM 3187 C C . ARG A 1 385 ? 8.701 -5.292 -5.830 1.00 97.94 385 ARG A C 1
ATOM 3189 O O . ARG A 1 385 ? 8.481 -5.173 -7.039 1.00 97.94 385 ARG A O 1
ATOM 3196 N N . PHE A 1 386 ? 7.710 -5.294 -4.936 1.00 98.25 386 PHE A N 1
ATOM 3197 C CA . PHE A 1 386 ? 6.306 -5.023 -5.277 1.00 98.25 386 PHE A CA 1
ATOM 3198 C C . PHE A 1 386 ? 6.108 -3.608 -5.807 1.00 98.25 386 PHE A C 1
ATOM 3200 O O . PHE A 1 386 ? 5.423 -3.420 -6.814 1.00 98.25 386 PHE A O 1
ATOM 3207 N N . ARG A 1 387 ? 6.780 -2.614 -5.226 1.00 96.31 387 ARG A N 1
ATOM 3208 C CA . ARG A 1 387 ? 6.760 -1.245 -5.747 1.00 96.31 387 ARG A CA 1
ATOM 3209 C C . ARG A 1 387 ? 7.339 -1.159 -7.164 1.00 96.31 387 ARG A C 1
ATOM 3211 O O . ARG A 1 387 ? 6.777 -0.480 -8.024 1.00 96.31 387 ARG A O 1
ATOM 3218 N N . ALA A 1 388 ? 8.404 -1.908 -7.451 1.00 96.62 388 ALA A N 1
ATOM 3219 C CA . ALA A 1 388 ? 8.959 -2.029 -8.801 1.00 96.62 388 ALA A CA 1
ATOM 3220 C C . ALA A 1 388 ? 8.006 -2.735 -9.788 1.00 96.62 388 ALA A C 1
ATOM 3222 O O . ALA A 1 388 ? 7.952 -2.381 -10.965 1.00 96.62 388 ALA A O 1
ATOM 3223 N N . ILE A 1 389 ? 7.249 -3.739 -9.330 1.00 98.06 389 ILE A N 1
ATOM 3224 C CA . ILE A 1 389 ? 6.212 -4.414 -10.134 1.00 98.06 389 ILE A CA 1
ATOM 3225 C C . ILE A 1 389 ? 5.079 -3.441 -10.470 1.00 98.06 389 ILE A C 1
ATOM 3227 O O . ILE A 1 389 ? 4.687 -3.336 -11.633 1.00 98.06 389 ILE A O 1
ATOM 3231 N N . ARG A 1 390 ? 4.598 -2.671 -9.485 1.00 96.44 390 ARG A N 1
ATOM 3232 C CA . ARG A 1 390 ? 3.577 -1.634 -9.700 1.00 96.44 390 ARG A CA 1
ATOM 3233 C C . ARG A 1 390 ? 4.070 -0.538 -10.651 1.00 96.44 390 ARG A C 1
ATOM 3235 O O . ARG A 1 390 ? 3.311 -0.094 -11.509 1.00 96.44 390 ARG A O 1
ATOM 3242 N N . GLN A 1 391 ? 5.350 -0.167 -10.583 1.00 93.38 391 GLN A N 1
ATOM 3243 C CA . GLN A 1 391 ? 5.965 0.748 -11.550 1.00 93.38 391 GLN A CA 1
ATOM 3244 C C . GLN A 1 391 ? 5.935 0.195 -12.986 1.00 93.38 391 GLN A C 1
ATOM 3246 O O . GLN A 1 391 ? 5.572 0.922 -13.909 1.00 93.38 391 GLN A O 1
ATOM 3251 N N . ASP A 1 392 ? 6.283 -1.076 -13.195 1.00 95.06 392 ASP A N 1
ATOM 3252 C CA . ASP A 1 392 ? 6.237 -1.694 -14.528 1.00 95.06 392 ASP A CA 1
ATOM 3253 C C . ASP A 1 392 ? 4.802 -1.809 -15.065 1.00 95.06 392 ASP A C 1
ATOM 3255 O O . ASP A 1 392 ? 4.574 -1.617 -16.261 1.00 95.06 392 ASP A O 1
ATOM 3259 N N . LEU A 1 393 ? 3.830 -2.080 -14.190 1.00 93.50 393 LEU A N 1
ATOM 3260 C CA . LEU A 1 393 ? 2.400 -2.067 -14.515 1.00 93.50 393 LEU A CA 1
ATOM 3261 C C . LEU A 1 393 ? 1.950 -0.690 -15.019 1.00 93.50 393 LEU A C 1
ATOM 3263 O O . LEU A 1 393 ? 1.232 -0.603 -16.015 1.00 93.50 393 LEU A O 1
ATOM 3267 N N . ILE A 1 394 ? 2.396 0.380 -14.355 1.00 89.38 394 ILE A N 1
ATOM 3268 C CA . ILE A 1 394 ? 2.099 1.769 -14.728 1.00 89.38 394 ILE A CA 1
ATOM 3269 C C . ILE A 1 394 ? 2.675 2.102 -16.101 1.00 89.38 394 ILE A C 1
ATOM 3271 O O . ILE A 1 394 ? 1.963 2.608 -16.966 1.00 89.38 394 ILE A O 1
ATOM 3275 N N . VAL A 1 395 ? 3.963 1.808 -16.305 1.00 88.56 395 VAL A N 1
ATOM 3276 C CA . VAL A 1 395 ? 4.676 2.137 -17.549 1.00 88.56 395 VAL A CA 1
ATOM 3277 C C . VAL A 1 395 ? 4.016 1.478 -18.761 1.00 88.56 395 VAL A C 1
ATOM 3279 O O . VAL A 1 395 ? 3.973 2.074 -19.836 1.00 88.56 395 VAL A O 1
ATOM 3282 N N . GLN A 1 396 ? 3.489 0.266 -18.591 1.00 90.69 396 GLN A N 1
ATOM 3283 C CA . GLN A 1 396 ? 2.874 -0.501 -19.674 1.00 90.69 396 GLN A CA 1
ATOM 3284 C C . GLN A 1 396 ? 1.392 -0.195 -19.897 1.00 90.69 396 GLN A C 1
ATOM 3286 O O . GLN A 1 396 ? 0.863 -0.591 -20.933 1.00 90.69 396 GLN A O 1
ATOM 3291 N N . GLN A 1 397 ? 0.729 0.493 -18.958 1.00 89.88 397 GLN A N 1
ATOM 3292 C CA . GLN A 1 397 ? -0.719 0.737 -18.985 1.00 89.88 397 GLN A CA 1
ATOM 3293 C C . GLN A 1 397 ? -1.504 -0.565 -19.213 1.00 89.88 397 GLN A C 1
ATOM 3295 O O . GLN A 1 397 ? -2.236 -0.715 -20.192 1.00 89.88 397 GLN A O 1
ATOM 3300 N N . LEU A 1 398 ? -1.281 -1.544 -18.331 1.00 92.19 398 LEU A N 1
ATOM 3301 C CA . LEU A 1 398 ? -1.910 -2.861 -18.443 1.00 92.19 398 LEU A CA 1
ATOM 3302 C C . LEU A 1 398 ? -3.450 -2.772 -18.422 1.00 92.19 398 LEU A C 1
ATOM 3304 O O . LEU A 1 398 ? -4.004 -1.868 -17.797 1.00 92.19 398 LEU A O 1
ATOM 3308 N N . PRO A 1 399 ? -4.157 -3.715 -19.072 1.00 94.44 399 PRO A N 1
ATOM 3309 C CA . PRO A 1 399 ? -5.613 -3.765 -19.030 1.00 94.44 399 PRO A CA 1
ATOM 3310 C C . PRO A 1 399 ? -6.137 -4.009 -17.600 1.00 94.44 399 PRO A C 1
ATOM 3312 O O . PRO A 1 399 ? -5.454 -4.675 -16.812 1.00 94.44 399 PRO A O 1
ATOM 3315 N N . PRO A 1 400 ? -7.364 -3.551 -17.273 1.00 95.88 400 PRO A N 1
ATOM 3316 C CA . PRO A 1 400 ? -7.913 -3.605 -15.915 1.00 95.88 400 PRO A CA 1
ATOM 3317 C C . PRO A 1 400 ? -7.834 -4.986 -15.254 1.00 95.88 400 PRO A C 1
ATOM 3319 O O . PRO A 1 400 ? -7.348 -5.093 -14.132 1.00 95.88 400 PRO A O 1
ATOM 3322 N N . GLN A 1 401 ? -8.185 -6.058 -15.973 1.00 97.12 401 GLN A N 1
ATOM 3323 C CA . GLN A 1 401 ? -8.151 -7.417 -15.417 1.00 97.12 401 GLN A CA 1
ATOM 3324 C C . GLN A 1 401 ? -6.749 -7.853 -14.963 1.00 97.12 401 GLN A C 1
ATOM 3326 O O . GLN A 1 401 ? -6.582 -8.515 -13.939 1.00 97.12 401 GLN A O 1
ATOM 3331 N N . GLN A 1 402 ? -5.717 -7.463 -15.714 1.00 97.12 402 GLN A N 1
ATOM 3332 C CA . GLN A 1 402 ? -4.329 -7.781 -15.378 1.00 97.12 402 GLN A CA 1
ATOM 3333 C C . GLN A 1 402 ? -3.846 -6.978 -14.169 1.00 97.12 402 GLN A C 1
ATOM 3335 O O . GLN A 1 402 ? -3.106 -7.508 -13.339 1.00 97.12 402 GLN A O 1
ATOM 3340 N N . ILE A 1 403 ? -4.282 -5.718 -14.061 1.00 97.56 403 ILE A N 1
ATOM 3341 C CA . ILE A 1 403 ? -4.015 -4.866 -12.899 1.00 97.56 403 ILE A CA 1
ATOM 3342 C C . ILE A 1 403 ? -4.636 -5.489 -11.652 1.00 97.56 403 ILE A C 1
ATOM 3344 O O . ILE A 1 403 ? -3.921 -5.707 -10.676 1.00 97.56 403 ILE A O 1
ATOM 3348 N N . ILE A 1 404 ? -5.929 -5.822 -11.703 1.00 98.31 404 ILE A N 1
ATOM 3349 C CA . ILE A 1 404 ? -6.654 -6.403 -10.570 1.00 98.31 404 ILE A CA 1
ATOM 3350 C C . ILE A 1 404 ? -5.948 -7.667 -10.094 1.00 98.31 404 ILE A C 1
ATOM 3352 O O . ILE A 1 404 ? -5.536 -7.728 -8.938 1.00 98.31 404 ILE A O 1
ATOM 3356 N N . ARG A 1 405 ? -5.680 -8.619 -10.997 1.00 98.12 405 ARG A N 1
ATOM 3357 C CA . ARG A 1 405 ? -5.029 -9.884 -10.631 1.00 98.12 405 ARG A CA 1
ATOM 3358 C C . ARG A 1 405 ? -3.679 -9.692 -9.931 1.00 98.12 405 ARG A C 1
ATOM 3360 O O . ARG A 1 405 ? -3.382 -10.420 -8.991 1.00 98.12 405 ARG A O 1
ATOM 3367 N N . LEU A 1 406 ? -2.857 -8.739 -10.378 1.00 98.00 406 LEU A N 1
ATOM 3368 C CA . LEU A 1 406 ? -1.564 -8.451 -9.743 1.00 98.00 406 LEU A CA 1
ATOM 3369 C C . LEU A 1 406 ? -1.725 -7.804 -8.366 1.00 98.00 406 LEU A C 1
ATOM 3371 O O . LEU A 1 406 ? -1.011 -8.168 -7.434 1.00 98.00 406 LEU A O 1
ATOM 3375 N N . LEU A 1 407 ? -2.624 -6.829 -8.236 1.00 98.38 407 LEU A N 1
ATOM 3376 C CA . LEU A 1 407 ? -2.777 -6.071 -6.996 1.00 98.38 407 LEU A CA 1
ATOM 3377 C C . LEU A 1 407 ? -3.497 -6.883 -5.912 1.00 98.38 407 LEU A C 1
ATOM 3379 O O . LEU A 1 407 ? -3.121 -6.779 -4.749 1.00 98.38 407 LEU A O 1
ATOM 3383 N N . GLU A 1 408 ? -4.436 -7.760 -6.274 1.00 98.44 408 GLU A N 1
ATOM 3384 C CA . GLU A 1 408 ? -5.084 -8.684 -5.329 1.00 98.44 408 GLU A CA 1
ATOM 3385 C C . GLU A 1 408 ? -4.101 -9.648 -4.663 1.00 98.44 408 GLU A C 1
ATOM 3387 O O . GLU A 1 408 ? -4.295 -10.014 -3.509 1.00 98.44 408 GLU A O 1
ATOM 3392 N N . LEU A 1 409 ? -3.007 -10.009 -5.342 1.00 98.12 409 LEU A N 1
ATOM 3393 C CA . LEU A 1 409 ? -1.924 -10.796 -4.745 1.00 98.12 409 LEU A CA 1
ATOM 3394 C C . LEU A 1 409 ? -1.080 -9.975 -3.753 1.00 98.12 409 LEU A C 1
ATOM 3396 O O . LEU A 1 409 ? -0.534 -10.523 -2.798 1.00 98.12 409 LEU A O 1
ATOM 3400 N N . GLN A 1 410 ? -0.964 -8.659 -3.958 1.00 98.25 410 GLN A N 1
ATOM 3401 C CA . GLN A 1 410 ? -0.140 -7.773 -3.125 1.00 98.25 410 GLN A CA 1
ATOM 3402 C C . GLN A 1 410 ? -0.891 -7.217 -1.908 1.00 98.25 410 GLN A C 1
ATOM 3404 O O . GLN A 1 410 ? -0.277 -6.960 -0.873 1.00 98.25 410 GLN A O 1
ATOM 3409 N N . ILE A 1 411 ? -2.209 -7.025 -2.002 1.00 98.44 411 ILE A N 1
ATOM 3410 C CA . ILE A 1 411 ? -3.030 -6.450 -0.925 1.00 98.44 411 ILE A CA 1
ATOM 3411 C C . ILE A 1 411 ? -2.915 -7.250 0.390 1.00 98.44 411 ILE A C 1
ATOM 3413 O O . ILE A 1 411 ? -2.620 -6.633 1.420 1.00 98.44 411 ILE A O 1
ATOM 3417 N N . PRO A 1 412 ? -3.046 -8.594 0.405 1.00 98.06 412 PRO A N 1
ATOM 3418 C CA . PRO A 1 412 ? -2.886 -9.381 1.628 1.00 98.06 412 PRO A CA 1
ATOM 3419 C C . PRO A 1 412 ? -1.512 -9.216 2.283 1.00 98.06 412 PRO A C 1
ATOM 3421 O O . PRO A 1 412 ? -1.424 -9.166 3.511 1.00 98.06 412 PRO A O 1
ATOM 3424 N N . PHE A 1 413 ? -0.445 -9.078 1.484 1.00 97.44 413 PHE A N 1
ATOM 3425 C CA . PHE A 1 413 ? 0.903 -8.816 1.993 1.00 97.44 413 PHE A CA 1
ATOM 3426 C C . PHE A 1 413 ? 0.962 -7.504 2.774 1.00 97.44 413 PHE A C 1
ATOM 3428 O O . PHE A 1 413 ? 1.513 -7.483 3.872 1.00 97.44 413 PHE A O 1
ATOM 3435 N N . TYR A 1 414 ? 0.384 -6.423 2.246 1.00 97.56 414 TYR A N 1
ATOM 3436 C CA . TYR A 1 414 ? 0.394 -5.137 2.938 1.00 97.56 414 TYR A CA 1
ATOM 3437 C C . TYR A 1 414 ? -0.441 -5.190 4.227 1.00 97.56 414 TYR A C 1
ATOM 3439 O O . TYR A 1 414 ? 0.053 -4.847 5.301 1.00 97.56 414 TYR A O 1
ATOM 3447 N N . LEU A 1 415 ? -1.664 -5.720 4.169 1.00 96.88 415 LEU A N 1
ATOM 3448 C CA . LEU A 1 415 ? -2.547 -5.796 5.340 1.00 96.88 415 LEU A CA 1
ATOM 3449 C C . LEU A 1 415 ? -1.951 -6.639 6.480 1.00 96.88 415 LEU A C 1
ATOM 3451 O O . LEU A 1 415 ? -1.893 -6.187 7.625 1.00 96.88 415 LEU A O 1
ATOM 3455 N N . ASN A 1 416 ? -1.450 -7.839 6.173 1.00 95.69 416 ASN A N 1
ATOM 3456 C CA . ASN A 1 416 ? -0.797 -8.700 7.166 1.00 95.69 416 ASN A CA 1
ATOM 3457 C C . ASN A 1 416 ? 0.563 -8.151 7.601 1.00 95.69 416 ASN A C 1
ATOM 3459 O O . ASN A 1 416 ? 0.934 -8.236 8.775 1.00 95.69 416 ASN A O 1
ATOM 3463 N N . GLY A 1 417 ? 1.301 -7.573 6.653 1.00 93.62 417 GLY A N 1
ATOM 3464 C CA . GLY A 1 417 ? 2.620 -7.007 6.875 1.00 93.62 417 GLY A CA 1
ATOM 3465 C C . GLY A 1 417 ? 2.592 -5.909 7.925 1.00 93.62 417 GLY A C 1
ATOM 3466 O O . GLY A 1 417 ? 3.438 -5.920 8.814 1.00 93.62 417 GLY A O 1
ATOM 3467 N N . ARG A 1 418 ? 1.578 -5.033 7.906 1.00 93.25 418 ARG A N 1
ATOM 3468 C CA . ARG A 1 418 ? 1.398 -4.007 8.941 1.00 93.25 418 ARG A CA 1
ATOM 3469 C C . ARG A 1 418 ? 1.383 -4.606 10.339 1.00 93.25 418 ARG A C 1
ATOM 3471 O O . ARG A 1 418 ? 2.231 -4.259 11.158 1.00 93.25 418 ARG A O 1
ATOM 3478 N N . LYS A 1 419 ? 0.424 -5.501 10.595 1.00 90.31 419 LYS A N 1
ATOM 3479 C CA . LYS A 1 419 ? 0.209 -6.104 11.915 1.00 90.31 419 LYS A CA 1
ATOM 3480 C C . LYS A 1 419 ? 1.484 -6.784 12.398 1.00 90.31 419 LYS A C 1
ATOM 3482 O O . LYS A 1 419 ? 1.974 -6.487 13.482 1.00 90.31 419 LYS A O 1
ATOM 3487 N N . ARG A 1 420 ? 2.076 -7.621 11.544 1.00 92.44 420 ARG A N 1
ATOM 3488 C CA . ARG A 1 420 ? 3.285 -8.380 11.872 1.00 92.44 420 ARG A CA 1
ATOM 3489 C C . ARG A 1 420 ? 4.493 -7.482 12.142 1.00 92.44 420 ARG A C 1
ATOM 3491 O O . ARG A 1 420 ? 5.251 -7.747 13.070 1.00 92.44 420 ARG A O 1
ATOM 3498 N N . CYS A 1 421 ? 4.681 -6.422 11.358 1.00 92.00 421 CYS A N 1
ATOM 3499 C CA . CYS A 1 421 ? 5.772 -5.471 11.564 1.00 92.00 421 CYS A CA 1
ATOM 3500 C C . CYS A 1 421 ? 5.615 -4.661 12.854 1.00 92.00 421 CYS A C 1
ATOM 3502 O O . CYS A 1 421 ? 6.614 -4.386 13.522 1.00 92.00 421 CYS A O 1
ATOM 3504 N N . GLU A 1 422 ? 4.381 -4.297 13.209 1.00 89.75 422 GLU A N 1
ATOM 3505 C CA . GLU A 1 422 ? 4.083 -3.614 14.468 1.00 89.75 422 GLU A CA 1
ATOM 3506 C C . GLU A 1 422 ? 4.271 -4.543 15.681 1.00 89.75 422 GLU A C 1
ATOM 3508 O O . GLU A 1 422 ? 4.896 -4.126 16.656 1.00 89.75 422 GLU A O 1
ATOM 3513 N N . ASP A 1 423 ? 3.846 -5.806 15.590 1.00 88.31 423 ASP A N 1
ATOM 3514 C CA . ASP A 1 423 ? 4.007 -6.808 16.655 1.00 88.31 423 ASP A CA 1
ATOM 3515 C C . ASP A 1 423 ? 5.478 -7.142 16.927 1.00 88.31 423 ASP A C 1
ATOM 3517 O O . ASP A 1 423 ? 5.915 -7.196 18.076 1.00 88.31 423 ASP A O 1
ATOM 3521 N N . LEU A 1 424 ? 6.266 -7.324 15.864 1.00 89.06 424 LEU A N 1
ATOM 3522 C CA . LEU A 1 424 ? 7.694 -7.636 15.959 1.00 89.06 424 LEU A CA 1
ATOM 3523 C C . LEU A 1 424 ? 8.572 -6.406 16.234 1.00 89.06 424 LEU A C 1
ATOM 3525 O O . LEU A 1 424 ? 9.786 -6.551 16.364 1.00 89.06 424 LEU A O 1
ATOM 3529 N N . LYS A 1 425 ? 7.983 -5.202 16.304 1.00 88.12 425 LYS A N 1
ATOM 3530 C CA . LYS A 1 425 ? 8.688 -3.926 16.529 1.00 88.12 425 LYS A CA 1
ATOM 3531 C C . LYS A 1 425 ? 9.898 -3.747 15.601 1.00 88.12 425 LYS A C 1
ATOM 3533 O O . LYS A 1 425 ? 10.995 -3.391 16.032 1.00 88.12 425 LYS A O 1
ATOM 3538 N N . ILE A 1 426 ? 9.697 -3.999 14.308 1.00 85.44 426 ILE A N 1
ATOM 3539 C CA . ILE A 1 426 ? 10.772 -3.928 13.312 1.00 85.44 426 ILE A CA 1
ATOM 3540 C C . ILE A 1 426 ? 11.313 -2.499 13.217 1.00 85.44 426 ILE A C 1
ATOM 3542 O O . ILE A 1 426 ? 10.583 -1.572 12.877 1.00 85.44 426 ILE A O 1
ATOM 3546 N N . GLN A 1 427 ? 12.619 -2.326 13.421 1.00 82.31 427 GLN A N 1
ATOM 3547 C CA . GLN A 1 427 ? 13.251 -0.999 13.417 1.00 82.31 427 GLN A CA 1
ATOM 3548 C C . GLN A 1 427 ? 13.237 -0.319 12.041 1.00 82.31 427 GLN A C 1
ATOM 3550 O O . GLN A 1 427 ? 13.091 0.895 11.945 1.00 82.31 427 GLN A O 1
ATOM 3555 N N . SER A 1 428 ? 13.386 -1.095 10.965 1.00 78.94 428 SER A N 1
ATOM 3556 C CA . SER A 1 428 ? 13.388 -0.573 9.586 1.00 78.94 428 SER A CA 1
ATOM 3557 C C . SER A 1 428 ? 11.991 -0.329 9.002 1.00 78.94 428 SER A C 1
ATOM 3559 O O . SER A 1 428 ? 11.874 0.148 7.874 1.00 78.94 428 SER A O 1
ATOM 3561 N N . TYR A 1 429 ? 10.928 -0.656 9.741 1.00 89.56 429 TYR A N 1
ATOM 3562 C CA . TYR A 1 429 ? 9.560 -0.503 9.267 1.00 89.56 429 TYR A CA 1
ATOM 3563 C C . TYR A 1 429 ? 9.092 0.953 9.389 1.00 89.56 429 TYR A C 1
ATOM 3565 O O . TYR A 1 429 ? 8.913 1.482 10.487 1.00 89.56 429 TYR A O 1
ATOM 3573 N N . ASP A 1 430 ? 8.846 1.598 8.247 1.00 91.00 430 ASP A N 1
ATOM 3574 C CA . ASP A 1 430 ? 8.266 2.941 8.187 1.00 91.00 430 ASP A CA 1
ATOM 3575 C C . ASP A 1 430 ? 6.744 2.861 7.989 1.00 91.00 430 ASP A C 1
ATOM 3577 O O . ASP A 1 430 ? 6.249 2.569 6.896 1.00 91.00 430 ASP A O 1
ATOM 3581 N N . LYS A 1 431 ? 5.992 3.182 9.051 1.00 91.44 431 LYS A N 1
ATOM 3582 C CA . LYS A 1 431 ? 4.518 3.188 9.048 1.00 91.44 431 LYS A CA 1
ATOM 3583 C C . LYS A 1 431 ? 3.920 4.109 7.978 1.00 91.44 431 LYS A C 1
ATOM 3585 O O . LYS A 1 431 ? 2.888 3.778 7.401 1.00 91.44 431 LYS A O 1
ATOM 3590 N N . LYS A 1 432 ? 4.536 5.269 7.716 1.00 91.62 432 LYS A N 1
ATOM 3591 C CA . LYS A 1 432 ? 4.024 6.242 6.735 1.00 91.62 432 LYS A CA 1
ATOM 3592 C C . LYS A 1 432 ? 4.253 5.747 5.318 1.00 91.62 432 LYS A C 1
ATOM 3594 O O . LYS A 1 432 ? 3.358 5.858 4.485 1.00 91.62 432 LYS A O 1
ATOM 3599 N N . LEU A 1 433 ? 5.439 5.195 5.060 1.00 91.38 433 LEU A N 1
ATOM 3600 C CA . LEU A 1 433 ? 5.754 4.598 3.768 1.00 91.38 433 LEU A CA 1
ATOM 3601 C C . LEU A 1 433 ? 4.812 3.431 3.471 1.00 91.38 433 LEU A C 1
ATOM 3603 O O . LEU A 1 433 ? 4.210 3.396 2.404 1.00 91.38 433 LEU A O 1
ATOM 3607 N N . HIS A 1 434 ? 4.630 2.539 4.444 1.00 94.38 434 HIS A N 1
ATOM 3608 C CA . HIS A 1 434 ? 3.719 1.407 4.335 1.00 94.38 434 HIS A CA 1
ATOM 3609 C C . HIS A 1 434 ? 2.279 1.842 4.037 1.00 94.38 434 HIS A C 1
ATOM 3611 O O . HIS A 1 434 ? 1.650 1.309 3.125 1.00 94.38 434 HIS A O 1
ATOM 3617 N N . HIS A 1 435 ? 1.763 2.833 4.772 1.00 93.94 435 HIS A N 1
ATOM 3618 C CA . HIS A 1 435 ? 0.431 3.386 4.523 1.00 93.94 435 HIS A CA 1
ATOM 3619 C C . HIS A 1 435 ? 0.311 3.929 3.098 1.00 93.94 435 HIS A C 1
ATOM 3621 O O . HIS A 1 435 ? -0.619 3.573 2.388 1.00 93.94 435 HIS A O 1
ATOM 3627 N N . SER A 1 436 ? 1.283 4.732 2.651 1.00 94.81 436 SER A N 1
ATOM 3628 C CA . SER A 1 436 ? 1.291 5.282 1.293 1.00 94.81 436 SER A CA 1
ATOM 3629 C C . SER A 1 436 ? 1.316 4.194 0.219 1.00 94.81 436 SER A C 1
ATOM 3631 O O . SER A 1 436 ? 0.676 4.353 -0.815 1.00 94.81 436 SER A O 1
ATOM 3633 N N . GLU A 1 437 ? 2.061 3.108 0.431 1.00 95.31 437 GLU A N 1
ATOM 3634 C CA . GLU A 1 437 ? 2.128 1.998 -0.521 1.00 95.31 437 GLU A CA 1
ATOM 3635 C C . GLU A 1 437 ? 0.843 1.172 -0.545 1.00 95.31 437 GLU A C 1
ATOM 3637 O O . GLU A 1 437 ? 0.404 0.764 -1.620 1.00 95.31 437 GLU A O 1
ATOM 3642 N N . THR A 1 438 ? 0.233 0.960 0.619 1.00 97.06 438 THR A N 1
ATOM 3643 C CA . THR A 1 438 ? -1.052 0.265 0.749 1.00 97.06 438 THR A CA 1
ATOM 3644 C C . THR A 1 438 ? -2.159 1.067 0.067 1.00 97.06 438 THR A C 1
ATOM 3646 O O . THR A 1 438 ? -2.886 0.519 -0.759 1.00 97.06 438 THR A O 1
ATOM 3649 N N . ASP A 1 439 ? -2.216 2.379 0.320 1.00 95.31 439 ASP A N 1
ATOM 3650 C CA . ASP A 1 439 ? -3.177 3.291 -0.305 1.00 95.31 439 ASP A CA 1
ATOM 3651 C C . ASP A 1 439 ? -3.036 3.340 -1.822 1.00 95.3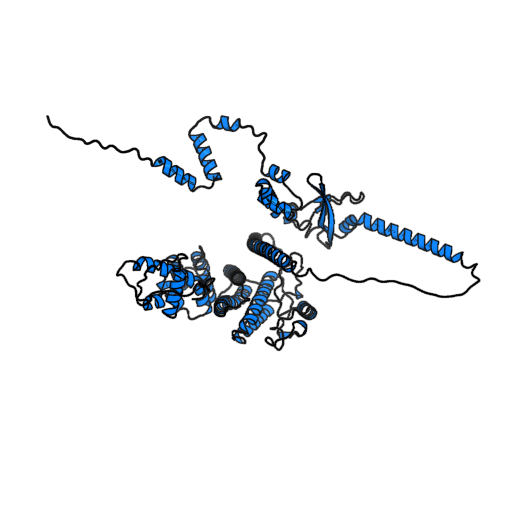1 439 ASP A C 1
ATOM 3653 O O . ASP A 1 439 ? -4.024 3.242 -2.546 1.00 95.31 439 ASP A O 1
ATOM 3657 N N . GLU A 1 440 ? -1.808 3.477 -2.324 1.00 95.12 440 GLU A N 1
ATOM 3658 C CA . GLU A 1 440 ? -1.554 3.488 -3.763 1.00 95.12 440 GLU A CA 1
ATOM 3659 C C . GLU A 1 440 ? -1.977 2.155 -4.402 1.00 95.12 440 GLU A C 1
ATOM 3661 O O . GLU A 1 440 ? -2.528 2.137 -5.501 1.00 95.12 440 GLU A O 1
ATOM 3666 N N . THR A 1 441 ? -1.750 1.033 -3.711 1.00 98.00 441 THR A N 1
ATOM 3667 C CA . THR A 1 441 ? -2.149 -0.302 -4.178 1.00 98.00 441 THR A CA 1
ATOM 3668 C C . THR A 1 441 ? -3.670 -0.426 -4.258 1.00 98.00 441 THR A C 1
ATOM 3670 O O . THR A 1 441 ? -4.189 -0.785 -5.314 1.00 98.00 441 THR A O 1
ATOM 3673 N N . PHE A 1 442 ? -4.396 -0.074 -3.193 1.00 97.94 442 PHE A N 1
ATOM 3674 C CA . PHE A 1 442 ? -5.859 -0.122 -3.190 1.00 97.94 442 PHE A CA 1
ATOM 3675 C C . PHE A 1 442 ? -6.494 0.865 -4.165 1.00 97.94 442 PHE A C 1
ATOM 3677 O O . PHE A 1 442 ? -7.432 0.495 -4.863 1.00 97.94 442 PHE A O 1
ATOM 3684 N N . SER A 1 443 ? -5.984 2.095 -4.245 1.00 96.00 443 SER A N 1
ATOM 3685 C CA . SER A 1 443 ? -6.529 3.124 -5.138 1.00 96.00 443 SER A CA 1
ATOM 3686 C C . SER A 1 443 ? -6.453 2.671 -6.593 1.00 96.00 443 SER A C 1
ATOM 3688 O O . SER A 1 443 ? -7.452 2.699 -7.305 1.00 96.00 443 SER A O 1
ATOM 3690 N N . ARG A 1 444 ? -5.296 2.144 -7.017 1.00 96.31 444 ARG A N 1
ATOM 3691 C CA . ARG A 1 444 ? -5.120 1.615 -8.378 1.00 96.31 444 ARG A CA 1
ATOM 3692 C C . ARG A 1 444 ? -5.950 0.364 -8.646 1.00 96.31 444 ARG A C 1
ATOM 3694 O O . ARG A 1 444 ? -6.431 0.182 -9.762 1.00 96.31 444 ARG A O 1
ATOM 3701 N N . TRP A 1 445 ? -6.091 -0.512 -7.653 1.00 98.25 445 TRP A N 1
ATOM 3702 C CA . TRP A 1 445 ? -6.964 -1.679 -7.764 1.00 98.25 445 TRP A CA 1
ATOM 3703 C C . TRP A 1 445 ? -8.418 -1.239 -7.964 1.00 98.25 445 TRP A C 1
ATOM 3705 O O . TRP A 1 445 ? -9.063 -1.684 -8.908 1.00 98.25 445 TRP A O 1
ATOM 3715 N N . PHE A 1 446 ? -8.894 -0.285 -7.164 1.00 97.19 446 PHE A N 1
ATOM 3716 C CA . PHE A 1 446 ? -10.261 0.220 -7.232 1.00 97.19 446 PHE A CA 1
ATOM 3717 C C . PHE A 1 446 ? -10.551 0.984 -8.534 1.00 97.19 446 PHE 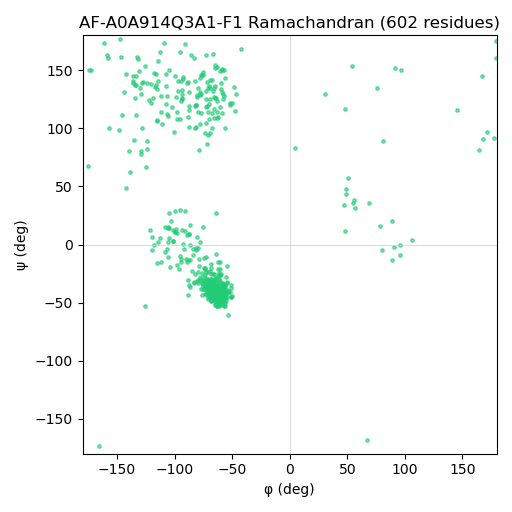A C 1
ATOM 3719 O O . PHE A 1 446 ? -11.622 0.826 -9.114 1.00 97.19 446 PHE A O 1
ATOM 3726 N N . GLU A 1 447 ? -9.588 1.750 -9.059 1.00 95.56 447 GLU A N 1
ATOM 3727 C CA . GLU A 1 447 ? -9.684 2.349 -10.400 1.00 95.56 447 GLU A CA 1
ATOM 3728 C C . GLU A 1 447 ? -9.889 1.283 -11.486 1.00 95.56 447 GLU A C 1
ATOM 3730 O O . GLU A 1 447 ? -10.739 1.444 -12.359 1.00 95.56 447 GLU A O 1
ATOM 3735 N N . ALA A 1 448 ? -9.148 0.174 -11.427 1.00 95.56 448 ALA A N 1
ATOM 3736 C CA . ALA A 1 448 ? -9.305 -0.920 -12.380 1.00 95.56 448 ALA A CA 1
ATOM 3737 C C . ALA A 1 448 ? -10.653 -1.648 -12.219 1.00 95.56 448 ALA A C 1
ATOM 3739 O O . ALA A 1 448 ? -11.266 -2.012 -13.223 1.00 95.56 448 ALA A O 1
ATOM 3740 N N . VAL A 1 449 ? -11.148 -1.799 -10.986 1.00 96.69 449 VAL A N 1
ATOM 3741 C CA . VAL A 1 449 ? -12.498 -2.319 -10.705 1.00 96.69 449 VAL A CA 1
ATOM 3742 C C . VAL A 1 449 ? -13.568 -1.431 -11.344 1.00 96.69 449 VAL A C 1
ATOM 3744 O O . VAL A 1 449 ? -14.443 -1.932 -12.045 1.00 96.69 449 VAL A O 1
ATOM 3747 N N . LYS A 1 450 ? -13.458 -0.103 -11.202 1.00 94.69 450 LYS A N 1
ATOM 3748 C CA . LYS A 1 450 ? -14.381 0.860 -11.833 1.00 94.69 450 LYS A CA 1
ATOM 3749 C C . LYS A 1 450 ? -14.392 0.797 -13.357 1.00 94.69 450 LYS A C 1
ATOM 3751 O O . LYS A 1 450 ? -15.396 1.136 -13.976 1.00 94.69 450 LYS A O 1
ATOM 3756 N N . LEU A 1 451 ? -13.297 0.352 -13.966 1.00 94.19 451 LEU A N 1
ATOM 3757 C CA . LEU A 1 451 ? -13.209 0.118 -15.408 1.00 94.19 451 LEU A CA 1
ATOM 3758 C C . LEU A 1 451 ? -13.828 -1.224 -15.847 1.00 94.19 451 LEU A C 1
ATOM 3760 O O . LEU A 1 451 ? -13.718 -1.579 -17.020 1.00 94.19 451 LEU A O 1
ATOM 3764 N N . GLY A 1 452 ? -14.483 -1.955 -14.938 1.00 90.81 452 GLY A N 1
ATOM 3765 C CA . GLY A 1 452 ? -15.238 -3.174 -15.234 1.00 90.81 452 GLY A CA 1
ATOM 3766 C C . GLY A 1 452 ? -14.420 -4.463 -15.186 1.00 90.81 452 GLY A C 1
ATOM 3767 O O . GLY A 1 452 ? -14.815 -5.448 -15.803 1.00 90.81 452 GLY A O 1
ATOM 3768 N N . GLY A 1 453 ? -13.267 -4.471 -14.511 1.00 91.75 453 GLY A N 1
ATOM 3769 C CA . GLY A 1 453 ? -12.529 -5.713 -14.283 1.00 91.75 453 GLY A CA 1
ATOM 3770 C C . GLY A 1 453 ? -13.161 -6.571 -13.179 1.00 91.75 453 GLY A C 1
ATOM 3771 O O . GLY A 1 453 ? -13.698 -6.045 -12.207 1.00 91.75 453 GLY A O 1
ATOM 3772 N N . GLU A 1 454 ? -13.081 -7.891 -13.324 1.00 95.69 454 GLU A N 1
ATOM 3773 C CA . GLU A 1 454 ? -13.556 -8.867 -12.342 1.00 95.69 454 GLU A CA 1
ATOM 3774 C C . GLU A 1 454 ? -12.633 -8.894 -11.123 1.00 95.69 454 GLU A C 1
ATOM 3776 O O . GLU A 1 454 ? -11.411 -9.005 -11.272 1.00 95.69 454 GLU A O 1
ATOM 3781 N N . PHE A 1 455 ? -13.223 -8.834 -9.929 1.00 96.94 455 PHE A N 1
ATOM 3782 C CA . PHE A 1 455 ? -12.515 -8.714 -8.657 1.00 96.94 455 PHE A CA 1
ATOM 3783 C C . PHE A 1 455 ? -13.010 -9.710 -7.607 1.00 96.94 455 PHE A C 1
ATOM 3785 O O . PHE A 1 455 ? -14.122 -10.232 -7.675 1.00 96.94 455 PHE A O 1
ATOM 3792 N N . SER A 1 456 ? -12.172 -9.957 -6.604 1.00 96.69 456 SER A N 1
ATOM 3793 C CA . SER A 1 456 ? -12.476 -10.812 -5.462 1.00 96.69 456 SER A CA 1
ATOM 3794 C C . SER A 1 456 ? -13.358 -10.099 -4.436 1.00 96.69 456 SER A C 1
ATOM 3796 O O . SER A 1 456 ? -13.011 -9.027 -3.929 1.00 96.69 456 SER A O 1
ATOM 3798 N N . ASN A 1 457 ? -14.457 -10.750 -4.042 1.00 94.75 457 ASN A N 1
ATOM 3799 C CA . ASN A 1 457 ? -15.329 -10.282 -2.960 1.00 94.75 457 ASN A CA 1
ATOM 3800 C C . ASN A 1 457 ? -14.578 -10.139 -1.627 1.00 94.75 457 ASN A C 1
ATOM 3802 O O . ASN A 1 457 ? -14.862 -9.224 -0.856 1.00 94.75 457 ASN A O 1
ATOM 3806 N N . GLU A 1 458 ? -13.597 -11.005 -1.358 1.00 96.19 458 GLU A N 1
ATOM 3807 C CA . GLU A 1 458 ? -12.793 -10.934 -0.134 1.00 96.19 458 GLU A CA 1
ATOM 3808 C C . GLU A 1 458 ? -11.894 -9.692 -0.115 1.00 96.19 458 GLU A C 1
ATOM 3810 O O . GLU A 1 458 ? -11.788 -9.009 0.907 1.00 96.19 458 GLU A O 1
ATOM 3815 N N . ILE A 1 459 ? -11.284 -9.358 -1.258 1.00 98.06 459 ILE A N 1
ATOM 3816 C CA . ILE A 1 459 ? -10.456 -8.154 -1.391 1.00 98.06 459 ILE A CA 1
ATOM 3817 C C . ILE A 1 459 ? -11.326 -6.900 -1.340 1.00 98.06 459 ILE A C 1
ATOM 3819 O O . ILE A 1 459 ? -10.946 -5.929 -0.687 1.00 98.06 459 ILE A O 1
ATOM 3823 N N . PHE A 1 460 ? -12.515 -6.925 -1.946 1.00 97.56 460 PHE A N 1
ATOM 3824 C CA . PHE A 1 460 ? -13.472 -5.828 -1.828 1.00 97.56 460 PHE A CA 1
ATOM 3825 C C . PHE A 1 460 ? -13.917 -5.617 -0.378 1.00 97.56 460 PHE A C 1
ATOM 3827 O O . PHE A 1 460 ? -13.892 -4.490 0.112 1.00 97.56 460 PHE A O 1
ATOM 3834 N N . LYS A 1 461 ? -14.208 -6.690 0.366 1.00 97.06 461 LYS A N 1
ATOM 3835 C CA . LYS A 1 461 ? -14.482 -6.610 1.807 1.00 97.06 461 LYS A CA 1
ATOM 3836 C C . LYS A 1 461 ? -13.301 -6.007 2.579 1.00 97.06 461 LYS A C 1
ATOM 3838 O O . LYS A 1 461 ? -13.503 -5.101 3.385 1.00 97.06 461 LYS A O 1
ATOM 3843 N N . ALA A 1 462 ? -12.070 -6.436 2.290 1.00 97.88 462 ALA A N 1
ATOM 3844 C CA . ALA A 1 462 ? -10.865 -5.864 2.895 1.00 97.88 462 ALA A CA 1
ATOM 3845 C C . ALA A 1 462 ? -10.683 -4.370 2.567 1.00 97.88 462 ALA A C 1
ATOM 3847 O O . ALA A 1 462 ? -10.311 -3.597 3.449 1.00 97.88 462 ALA A O 1
ATOM 3848 N N . TYR A 1 463 ? -10.984 -3.950 1.335 1.00 98.00 463 TYR A N 1
ATOM 3849 C CA . TYR A 1 463 ? -10.971 -2.546 0.915 1.00 98.00 463 TYR A CA 1
ATOM 3850 C C . TYR A 1 463 ? -11.953 -1.706 1.742 1.00 98.00 463 TYR A C 1
ATOM 3852 O O . TYR A 1 463 ? -11.559 -0.690 2.316 1.00 98.00 463 TYR A O 1
ATOM 3860 N N . ILE A 1 464 ? -13.205 -2.158 1.881 1.00 97.81 464 ILE A N 1
ATOM 3861 C CA . ILE A 1 464 ? -14.211 -1.465 2.701 1.00 97.81 464 ILE A CA 1
ATOM 3862 C C . ILE A 1 464 ? -13.761 -1.369 4.159 1.00 97.81 464 ILE A C 1
ATOM 3864 O O . ILE A 1 464 ? -13.861 -0.306 4.769 1.00 97.81 464 ILE A O 1
ATOM 3868 N N . PHE A 1 465 ? -13.226 -2.458 4.714 1.00 97.19 465 PHE A N 1
ATOM 3869 C CA . PHE A 1 465 ? -12.778 -2.502 6.107 1.00 97.19 465 PHE A CA 1
ATOM 3870 C C . PHE A 1 465 ? -11.597 -1.557 6.348 1.00 97.19 465 PHE A C 1
ATOM 3872 O O . PHE A 1 465 ? -11.529 -0.902 7.386 1.00 97.19 465 PHE A O 1
ATOM 3879 N N . TYR A 1 466 ? -10.698 -1.434 5.371 1.00 96.88 466 TYR A N 1
ATOM 3880 C CA . TYR A 1 466 ? -9.591 -0.488 5.423 1.00 96.88 466 TYR A CA 1
ATOM 3881 C C . TYR A 1 466 ? -10.087 0.969 5.362 1.00 96.88 466 TYR A C 1
ATOM 3883 O O . TYR A 1 466 ? -9.640 1.804 6.145 1.00 96.88 466 TYR A O 1
ATOM 3891 N N . TYR A 1 467 ? -11.074 1.283 4.519 1.00 96.12 467 TYR A N 1
ATOM 3892 C CA . TYR A 1 467 ? -11.571 2.651 4.305 1.00 96.12 467 TYR A CA 1
ATOM 3893 C C . TYR A 1 467 ? -12.870 3.005 5.054 1.00 96.12 467 TYR A C 1
ATOM 3895 O O . TYR A 1 467 ? -13.609 3.882 4.613 1.00 96.12 467 TYR A O 1
ATOM 3903 N N . LEU A 1 468 ? -13.155 2.396 6.212 1.00 93.25 468 LEU A N 1
ATOM 3904 C CA . LEU A 1 468 ? -14.378 2.688 6.989 1.00 93.25 468 LEU A CA 1
ATOM 3905 C C . LEU A 1 468 ? -14.570 4.172 7.350 1.00 93.25 468 LEU A C 1
ATOM 3907 O O . LEU A 1 468 ? -15.698 4.628 7.516 1.00 93.25 468 LEU A O 1
ATOM 3911 N N . ASN A 1 469 ? -13.481 4.930 7.474 1.00 88.12 469 ASN A N 1
ATOM 3912 C CA . ASN A 1 469 ? -13.496 6.360 7.786 1.00 88.12 469 ASN A CA 1
ATOM 3913 C C . ASN A 1 469 ? -13.636 7.271 6.551 1.00 88.12 469 ASN A C 1
ATOM 3915 O O . ASN A 1 469 ? -13.629 8.493 6.699 1.00 88.12 469 ASN A O 1
ATOM 3919 N N . LYS A 1 470 ? -13.729 6.711 5.342 1.00 89.62 470 LYS A N 1
ATOM 3920 C CA . LYS A 1 470 ? -13.876 7.469 4.098 1.00 89.62 470 LYS A CA 1
ATOM 3921 C C . LYS A 1 470 ? -15.334 7.891 3.909 1.00 89.62 470 LYS A C 1
ATOM 3923 O O . LYS A 1 470 ? -16.230 7.054 3.898 1.00 89.62 470 LYS A O 1
ATOM 3928 N N . GLU A 1 471 ? -15.564 9.186 3.695 1.00 87.06 471 GLU A N 1
ATOM 3929 C CA . GLU A 1 471 ? -16.911 9.789 3.656 1.00 87.06 471 GLU A CA 1
ATOM 3930 C C . GLU A 1 471 ? -17.857 9.130 2.635 1.00 87.06 471 GLU A C 1
ATOM 3932 O O . GLU A 1 471 ? -19.030 8.911 2.924 1.00 87.06 471 GLU A O 1
ATOM 3937 N N . ASN A 1 472 ? -17.341 8.751 1.462 1.00 90.00 472 ASN A N 1
ATOM 3938 C CA . ASN A 1 472 ? -18.145 8.215 0.357 1.00 90.00 472 ASN A CA 1
ATOM 3939 C C . ASN A 1 472 ? -18.139 6.680 0.266 1.00 90.00 472 ASN A C 1
ATOM 3941 O O . ASN A 1 472 ? -18.566 6.131 -0.749 1.00 90.00 472 ASN A O 1
ATOM 3945 N N . ILE A 1 473 ? -17.674 5.968 1.300 1.00 93.56 473 ILE A N 1
ATOM 3946 C CA . ILE A 1 473 ? -17.502 4.507 1.232 1.00 93.56 473 ILE A CA 1
ATOM 3947 C C . ILE A 1 473 ? -18.828 3.764 1.003 1.00 93.56 473 ILE A C 1
ATOM 3949 O O . ILE A 1 473 ? -18.882 2.807 0.238 1.00 93.56 473 ILE A O 1
ATOM 3953 N N . ALA A 1 474 ? -19.927 4.243 1.595 1.00 93.50 474 ALA A N 1
ATOM 3954 C CA . ALA A 1 474 ? -21.255 3.657 1.408 1.00 93.50 474 ALA A CA 1
ATOM 3955 C C . ALA A 1 474 ? -21.748 3.779 -0.043 1.00 93.50 474 ALA A C 1
ATOM 3957 O O . ALA A 1 474 ? -22.345 2.846 -0.577 1.00 93.50 474 ALA A O 1
ATOM 3958 N N . TYR A 1 475 ? -21.467 4.916 -0.689 1.00 93.69 475 TYR A N 1
ATOM 3959 C CA . TYR A 1 475 ? -21.786 5.119 -2.099 1.00 93.69 475 TYR A CA 1
ATOM 3960 C C . TYR A 1 475 ? -20.964 4.178 -2.984 1.00 93.69 475 TYR A C 1
ATOM 3962 O O . TYR A 1 475 ? -21.525 3.546 -3.869 1.00 93.69 475 TYR A O 1
ATOM 3970 N N . GLU A 1 476 ? -19.666 4.024 -2.710 1.00 94.50 476 GLU A N 1
ATOM 3971 C CA . GLU A 1 476 ? -18.787 3.119 -3.465 1.00 94.50 476 GLU A CA 1
ATOM 3972 C C . GLU A 1 476 ? -19.238 1.652 -3.389 1.00 94.50 476 GLU A C 1
ATOM 3974 O O . GLU A 1 476 ? -19.155 0.937 -4.385 1.00 94.50 476 GLU A O 1
ATOM 3979 N N . ILE A 1 477 ? -19.774 1.210 -2.245 1.00 95.50 477 ILE A N 1
ATOM 3980 C CA . ILE A 1 477 ? -20.361 -0.133 -2.105 1.00 95.50 477 ILE A CA 1
ATOM 3981 C C . ILE A 1 477 ? -21.538 -0.310 -3.067 1.00 95.50 477 ILE A C 1
ATOM 3983 O O . ILE A 1 477 ? -21.580 -1.289 -3.810 1.00 95.50 477 ILE A O 1
ATOM 3987 N N . ILE A 1 478 ? -22.485 0.631 -3.062 1.00 95.50 478 ILE A N 1
ATOM 3988 C CA . ILE A 1 478 ? -23.686 0.560 -3.903 1.00 95.50 478 ILE A CA 1
ATOM 3989 C C . ILE A 1 478 ? -23.345 0.739 -5.384 1.00 95.50 478 ILE A C 1
ATOM 3991 O O . ILE A 1 478 ? -23.926 0.060 -6.224 1.00 95.50 478 ILE A O 1
ATOM 3995 N N . GLU A 1 479 ? -22.391 1.611 -5.711 1.00 94.00 479 GLU A N 1
ATOM 3996 C CA . GLU A 1 479 ? -21.921 1.834 -7.081 1.00 94.00 479 GLU A CA 1
ATOM 3997 C C . GLU A 1 479 ? -21.346 0.551 -7.695 1.00 94.00 479 GLU A C 1
ATOM 3999 O O . GLU A 1 479 ? -21.617 0.256 -8.856 1.00 94.00 479 GLU A O 1
ATOM 4004 N N . ILE A 1 480 ? -20.581 -0.224 -6.919 1.00 94.69 480 ILE A N 1
ATOM 4005 C CA . ILE A 1 480 ? -19.904 -1.427 -7.415 1.00 94.69 480 ILE A CA 1
ATOM 4006 C C . ILE A 1 480 ? -20.772 -2.686 -7.317 1.00 94.69 480 ILE A C 1
ATOM 4008 O O . ILE A 1 480 ? -20.791 -3.484 -8.251 1.00 94.69 480 ILE A O 1
ATOM 4012 N N . LEU A 1 481 ? -21.472 -2.896 -6.200 1.00 94.12 481 LEU A N 1
ATOM 4013 C CA . LEU A 1 481 ? -22.224 -4.133 -5.955 1.00 94.12 481 LEU A CA 1
ATOM 4014 C C . LEU A 1 481 ? -23.718 -4.016 -6.279 1.00 94.12 481 LEU A C 1
ATOM 4016 O O . LEU A 1 481 ? -24.390 -5.040 -6.406 1.00 94.12 481 LEU A O 1
ATOM 4020 N N . GLY A 1 482 ? -24.259 -2.802 -6.396 1.00 92.56 482 GLY A N 1
ATOM 4021 C CA . GLY A 1 482 ? -25.703 -2.577 -6.403 1.00 92.56 482 GLY A CA 1
ATOM 4022 C C . GLY A 1 482 ? -26.353 -2.907 -5.054 1.00 92.56 482 GLY A C 1
ATOM 4023 O O . GLY A 1 482 ? -25.679 -3.103 -4.044 1.00 92.56 482 GLY A O 1
ATOM 4024 N N . PHE A 1 483 ? -27.687 -2.972 -5.033 1.00 91.94 483 PHE A N 1
ATOM 4025 C CA . PHE A 1 483 ? -28.455 -3.355 -3.845 1.00 91.94 483 PHE A CA 1
ATOM 4026 C C . PHE A 1 483 ? -28.634 -4.876 -3.783 1.00 91.94 483 PHE A C 1
ATOM 4028 O O . PHE A 1 483 ? -29.480 -5.441 -4.473 1.00 91.94 483 PHE A O 1
ATOM 4035 N N . ASN A 1 484 ? -27.834 -5.538 -2.951 1.00 92.50 484 ASN A N 1
ATOM 4036 C CA . ASN A 1 484 ? -27.902 -6.980 -2.688 1.00 92.50 484 ASN A CA 1
ATOM 4037 C C . ASN A 1 484 ? -27.494 -7.324 -1.239 1.00 92.50 484 ASN A C 1
ATOM 4039 O O . ASN A 1 484 ? -27.093 -6.448 -0.470 1.00 92.50 484 ASN A O 1
ATOM 4043 N N . GLU A 1 485 ? -27.573 -8.601 -0.858 1.00 91.06 485 GLU A N 1
ATOM 4044 C CA . GLU A 1 485 ? -27.226 -9.064 0.497 1.00 91.06 485 GLU A CA 1
ATOM 4045 C C . GLU A 1 485 ? -25.773 -8.739 0.887 1.00 91.06 485 GLU A C 1
ATOM 4047 O O . GLU A 1 485 ? -25.532 -8.238 1.985 1.00 91.06 485 GLU A O 1
ATOM 4052 N N . ASN A 1 486 ? -24.817 -8.909 -0.035 1.00 90.94 486 ASN A N 1
ATOM 4053 C CA . ASN A 1 486 ? -23.403 -8.593 0.203 1.00 90.94 486 ASN A CA 1
ATOM 4054 C C . ASN A 1 486 ? -23.195 -7.096 0.491 1.00 90.94 486 ASN A C 1
ATOM 4056 O O . ASN A 1 486 ? -22.462 -6.720 1.405 1.00 90.94 486 ASN A O 1
ATOM 4060 N N . SER A 1 487 ? -23.865 -6.224 -0.268 1.00 93.38 487 SER A N 1
ATOM 4061 C CA . SER A 1 487 ? -23.832 -4.776 -0.053 1.00 93.38 487 SER A CA 1
ATOM 4062 C C . SER A 1 487 ? -24.432 -4.402 1.305 1.00 93.38 487 SER A C 1
ATOM 4064 O O . SER A 1 487 ? -23.888 -3.542 1.994 1.00 93.38 487 SER A O 1
ATOM 4066 N N . ALA A 1 488 ? -25.496 -5.089 1.738 1.00 93.56 488 ALA A N 1
ATOM 4067 C CA . ALA A 1 488 ? -26.127 -4.860 3.032 1.00 93.56 488 ALA A CA 1
ATOM 4068 C C . ALA A 1 488 ? -25.206 -5.269 4.192 1.00 93.56 488 ALA A C 1
ATOM 4070 O O . ALA A 1 488 ? -25.087 -4.530 5.170 1.00 93.56 488 ALA A O 1
ATOM 4071 N N . GLU A 1 489 ? -24.504 -6.400 4.075 1.00 93.06 489 GLU A N 1
ATOM 4072 C CA . GLU A 1 489 ? -23.508 -6.836 5.059 1.00 93.06 489 GLU A CA 1
ATOM 4073 C C . GLU A 1 489 ? -22.378 -5.803 5.217 1.00 93.06 489 GLU A C 1
ATOM 4075 O O . GLU A 1 489 ? -22.052 -5.393 6.334 1.00 93.06 489 GLU A O 1
ATOM 4080 N N . LEU A 1 490 ? -21.826 -5.314 4.103 1.00 96.12 490 LEU A N 1
ATOM 4081 C CA . LEU A 1 490 ? -20.762 -4.305 4.115 1.00 96.12 490 LEU A CA 1
ATOM 4082 C C . LEU A 1 490 ? -21.253 -2.947 4.638 1.00 96.12 490 LEU A C 1
ATOM 4084 O O . LEU A 1 490 ? -20.548 -2.274 5.389 1.00 96.12 490 LEU A O 1
ATOM 4088 N N . LEU A 1 491 ? -22.478 -2.544 4.306 1.00 95.88 491 LEU A N 1
ATOM 4089 C CA . LEU A 1 491 ? -23.069 -1.321 4.846 1.00 95.88 491 LEU A CA 1
ATOM 4090 C C . LEU A 1 491 ? -23.336 -1.426 6.350 1.00 95.88 491 LEU A C 1
ATOM 4092 O O . LEU A 1 491 ? -23.161 -0.441 7.064 1.00 95.88 491 LEU A O 1
ATOM 4096 N N . ASN A 1 492 ? -23.693 -2.606 6.864 1.00 95.00 492 ASN A N 1
ATOM 4097 C CA . ASN A 1 492 ? -23.914 -2.807 8.296 1.00 95.00 492 ASN A CA 1
ATOM 4098 C C . ASN A 1 492 ? -22.662 -2.499 9.125 1.00 95.00 492 ASN A C 1
ATOM 4100 O O . ASN A 1 492 ? -22.782 -1.855 10.171 1.00 95.00 492 ASN A O 1
ATOM 4104 N N . ILE A 1 493 ? -21.469 -2.903 8.670 1.00 96.00 493 ILE A N 1
ATOM 4105 C CA . ILE A 1 493 ? -20.223 -2.569 9.375 1.00 96.00 493 ILE A CA 1
ATOM 4106 C C . ILE A 1 493 ? -19.864 -1.084 9.233 1.00 96.00 493 ILE A C 1
ATOM 4108 O O . ILE A 1 493 ? -19.429 -0.476 10.211 1.00 96.00 493 ILE A O 1
ATOM 4112 N N . VAL A 1 494 ? -20.123 -0.467 8.072 1.00 96.00 494 VAL A N 1
ATOM 4113 C CA . VAL A 1 494 ? -19.939 0.982 7.868 1.00 96.00 494 VAL A CA 1
ATOM 4114 C C . VAL A 1 494 ? -20.820 1.761 8.843 1.00 96.00 494 VAL A C 1
ATOM 4116 O O . VAL A 1 494 ? -20.332 2.618 9.579 1.00 96.00 494 VAL A O 1
ATOM 4119 N N . PHE A 1 495 ? -22.106 1.419 8.935 1.00 94.69 495 PHE A N 1
ATOM 4120 C CA . PHE A 1 495 ? -23.017 2.043 9.889 1.00 94.69 495 PHE A CA 1
ATOM 4121 C C . PHE A 1 495 ? -22.645 1.742 11.339 1.00 94.69 495 PHE A C 1
ATOM 4123 O O . PHE A 1 495 ? -22.799 2.621 12.186 1.00 94.69 495 PHE A O 1
ATOM 4130 N N . ALA A 1 496 ? -22.153 0.540 11.650 1.00 95.62 496 ALA A N 1
ATOM 4131 C CA . ALA A 1 496 ? -21.683 0.221 12.992 1.00 95.62 496 ALA A CA 1
ATOM 4132 C C . ALA A 1 496 ? -20.488 1.098 13.392 1.00 95.62 496 ALA A C 1
ATOM 4134 O O . ALA A 1 496 ? -20.473 1.621 14.504 1.00 95.62 496 ALA A O 1
ATOM 4135 N N . PHE A 1 497 ? -19.535 1.314 12.484 1.00 95.00 497 PHE A N 1
ATOM 4136 C CA . PHE A 1 497 ? -18.394 2.196 12.710 1.00 95.00 497 PHE A CA 1
ATOM 4137 C C . PHE A 1 497 ? -18.831 3.659 12.890 1.00 95.00 497 PHE A C 1
ATOM 4139 O O . PHE A 1 497 ? -18.529 4.268 13.914 1.00 95.00 497 PHE A O 1
ATOM 4146 N N . LEU A 1 498 ? -19.621 4.202 11.956 1.00 91.88 498 LEU A N 1
ATOM 4147 C CA . LEU A 1 498 ? -20.061 5.605 11.989 1.00 91.88 498 LEU A CA 1
ATOM 4148 C C . LEU A 1 498 ? -20.935 5.938 13.207 1.00 91.88 498 LEU A C 1
ATOM 4150 O O . LEU A 1 498 ? -20.804 7.013 13.789 1.00 91.88 498 LEU A O 1
ATOM 4154 N N . ASN A 1 499 ? -21.804 5.011 13.622 1.00 93.75 499 ASN A N 1
ATOM 4155 C CA . ASN A 1 499 ? -22.667 5.190 14.794 1.00 93.75 499 ASN A CA 1
ATOM 4156 C C . ASN A 1 499 ? -22.002 4.762 16.108 1.00 93.75 499 ASN A C 1
ATOM 4158 O O . ASN A 1 499 ? -22.685 4.676 17.129 1.00 93.75 499 ASN A O 1
ATOM 4162 N N . LYS A 1 500 ? -20.696 4.463 16.099 1.00 92.62 500 LYS A N 1
ATOM 4163 C CA . LYS A 1 500 ? -19.944 4.032 17.287 1.00 92.62 500 LYS A CA 1
ATOM 4164 C C . LYS A 1 500 ? -20.569 2.817 17.981 1.00 92.62 500 LYS A C 1
ATOM 4166 O O . LYS A 1 500 ? -20.556 2.683 19.203 1.00 92.62 500 LYS A O 1
ATOM 4171 N N . ASN A 1 501 ? -21.137 1.904 17.197 1.00 95.50 501 ASN A N 1
ATOM 4172 C CA . ASN A 1 501 ? -21.652 0.636 17.691 1.00 95.50 501 ASN A CA 1
ATOM 4173 C C . ASN A 1 501 ? -20.485 -0.338 17.901 1.00 95.50 501 ASN A C 1
ATOM 4175 O O . ASN A 1 501 ? -20.195 -1.194 17.062 1.00 95.50 501 ASN A O 1
ATOM 4179 N N . TYR A 1 502 ? -19.810 -0.180 19.040 1.00 94.00 502 TYR A N 1
ATOM 4180 C CA . TYR A 1 502 ? -18.610 -0.939 19.394 1.00 94.00 502 TYR A CA 1
ATOM 4181 C C . TYR A 1 502 ? -18.860 -2.451 19.407 1.00 94.00 502 TYR A C 1
ATOM 4183 O O . TYR A 1 502 ? -18.045 -3.206 18.888 1.00 94.00 502 TYR A O 1
ATOM 4191 N N . SER A 1 503 ? -20.010 -2.885 19.936 1.00 92.81 503 SER A N 1
ATOM 4192 C CA . SER A 1 503 ? -20.373 -4.305 20.017 1.00 92.81 503 SER A CA 1
ATOM 4193 C C . SER A 1 503 ? -20.435 -4.947 18.630 1.00 92.81 503 SER A C 1
ATOM 4195 O O . SER A 1 503 ? -19.756 -5.940 18.387 1.00 92.81 503 SER A O 1
ATOM 4197 N N . ARG A 1 504 ? -21.155 -4.334 17.677 1.00 94.38 504 ARG A N 1
ATOM 4198 C CA . ARG A 1 504 ? -21.219 -4.851 16.299 1.00 94.38 504 ARG A CA 1
ATOM 4199 C C . ARG A 1 504 ? -19.869 -4.800 15.589 1.00 94.38 504 ARG A C 1
ATOM 4201 O O . ARG A 1 504 ? -19.522 -5.752 14.900 1.00 94.38 504 ARG A O 1
ATOM 4208 N N . PHE A 1 505 ? -19.100 -3.726 15.774 1.00 96.31 505 PHE A N 1
ATOM 4209 C CA . PHE A 1 505 ? -17.764 -3.608 15.184 1.00 96.31 505 PHE A CA 1
ATOM 4210 C C . PHE A 1 505 ? -16.832 -4.738 15.652 1.00 96.31 505 PHE A C 1
ATOM 4212 O O . PHE A 1 505 ? -16.217 -5.416 14.830 1.00 96.31 505 PHE A O 1
ATOM 4219 N N . PHE A 1 506 ? -16.750 -4.980 16.964 1.00 95.88 506 PHE A N 1
ATOM 4220 C CA . PHE A 1 506 ? -15.892 -6.033 17.512 1.00 95.88 506 PHE A CA 1
ATOM 4221 C C . PHE A 1 506 ? -16.466 -7.438 17.320 1.00 95.88 506 PHE A C 1
ATOM 4223 O O . PHE A 1 506 ? -15.700 -8.394 17.241 1.00 95.88 506 PHE A O 1
ATOM 4230 N N . GLN A 1 507 ? -17.784 -7.588 17.180 1.00 95.00 507 GLN A N 1
ATOM 4231 C CA . GLN A 1 507 ? -18.390 -8.846 16.751 1.00 95.00 507 GLN A CA 1
ATOM 4232 C C . GLN A 1 507 ? -17.950 -9.201 15.327 1.00 95.00 507 GLN A C 1
ATOM 4234 O O . GLN A 1 507 ? -17.486 -10.317 15.104 1.00 95.00 507 GLN A O 1
ATOM 4239 N N . GLU A 1 508 ? -18.010 -8.248 14.391 1.00 94.56 508 GLU A N 1
ATOM 4240 C CA . GLU A 1 508 ? -17.507 -8.452 13.029 1.00 94.56 508 GLU A CA 1
ATOM 4241 C C . GLU A 1 508 ? -16.012 -8.786 13.049 1.00 94.56 508 GLU A C 1
ATOM 4243 O O . GLU A 1 508 ? -15.586 -9.759 12.433 1.00 94.56 508 GLU A O 1
ATOM 4248 N N . PHE A 1 509 ? -15.225 -8.057 13.847 1.00 94.38 509 PHE A N 1
ATOM 4249 C CA . PHE A 1 509 ? -13.801 -8.332 14.048 1.00 94.38 509 PHE A CA 1
ATOM 4250 C C . PHE A 1 509 ? -13.520 -9.762 14.533 1.00 94.38 509 PHE A C 1
ATOM 4252 O O . PHE A 1 509 ? -12.642 -10.427 13.982 1.00 94.38 509 PHE A O 1
ATOM 4259 N N . LYS A 1 510 ? -14.271 -10.253 15.529 1.00 93.62 510 LYS A N 1
ATOM 4260 C CA . LYS A 1 510 ? -14.140 -11.621 16.062 1.00 93.62 510 LYS A CA 1
ATOM 4261 C C . LYS A 1 510 ? -14.580 -12.683 15.048 1.00 93.62 510 LYS A C 1
ATOM 4263 O O . LYS A 1 510 ? -13.972 -13.748 14.981 1.00 93.62 510 LYS A O 1
ATOM 4268 N N . ASN A 1 511 ? -15.597 -12.391 14.239 1.00 94.00 511 ASN A N 1
ATOM 4269 C CA . ASN A 1 511 ? -16.139 -13.325 13.252 1.00 94.00 511 ASN A CA 1
ATOM 4270 C C . ASN A 1 511 ? -15.233 -13.508 12.021 1.00 94.00 511 ASN A C 1
ATOM 4272 O O . ASN A 1 511 ? -15.356 -14.513 11.315 1.00 94.00 511 ASN A O 1
ATOM 4276 N N . GLN A 1 512 ? -14.314 -12.573 11.749 1.00 93.81 512 GLN A N 1
ATOM 4277 C CA . GLN A 1 512 ? -13.434 -12.653 10.584 1.00 93.81 512 GLN A CA 1
ATOM 4278 C C . GLN A 1 512 ? -12.384 -13.767 10.692 1.00 93.81 512 GLN A C 1
ATOM 4280 O O . GLN A 1 512 ? -11.382 -13.650 11.402 1.00 93.81 512 GLN A O 1
ATOM 4285 N N . LYS A 1 513 ? -12.563 -14.831 9.900 1.00 93.56 513 LYS A N 1
ATOM 4286 C CA . LYS A 1 513 ? -11.631 -15.973 9.818 1.00 93.56 513 LYS A CA 1
ATOM 4287 C C . LYS A 1 513 ? -10.387 -15.686 8.978 1.00 93.56 513 LYS A C 1
ATOM 4289 O O . LYS A 1 513 ? -9.338 -16.259 9.244 1.00 93.56 513 LYS A O 1
ATOM 4294 N N . VAL A 1 514 ? -10.489 -14.788 8.000 1.00 95.94 514 VAL A N 1
ATOM 4295 C CA . VAL A 1 514 ? -9.385 -14.449 7.096 1.00 95.94 514 VAL A CA 1
ATOM 4296 C C . VAL A 1 514 ? -8.526 -13.344 7.711 1.00 95.94 514 VAL A C 1
ATOM 4298 O O . VAL A 1 514 ? -9.009 -12.238 7.959 1.00 95.94 514 VAL A O 1
ATOM 4301 N N . ASP A 1 515 ? -7.244 -13.632 7.946 1.00 94.50 515 ASP A N 1
ATOM 4302 C CA . ASP A 1 515 ? -6.357 -12.747 8.712 1.00 94.50 515 ASP A CA 1
ATOM 4303 C C . ASP A 1 515 ? -6.169 -11.370 8.071 1.00 94.50 515 ASP A C 1
ATOM 4305 O O . ASP A 1 515 ? -6.225 -10.366 8.775 1.00 94.50 515 ASP A O 1
ATOM 4309 N N . TYR A 1 516 ? -6.008 -11.283 6.746 1.00 96.56 516 TYR A N 1
ATOM 4310 C CA . TYR A 1 516 ? -5.802 -9.986 6.095 1.00 96.56 516 TYR A CA 1
ATOM 4311 C C . TYR A 1 516 ? -7.059 -9.107 6.143 1.00 96.56 516 TYR A C 1
ATOM 4313 O O . TYR A 1 516 ? -6.945 -7.899 6.336 1.00 96.56 516 TYR A O 1
ATOM 4321 N N . ILE A 1 517 ? -8.257 -9.698 6.058 1.00 97.38 517 ILE A N 1
ATOM 4322 C CA . ILE A 1 517 ? -9.532 -8.978 6.216 1.00 97.38 517 ILE A CA 1
ATOM 4323 C C . ILE A 1 517 ? -9.675 -8.496 7.663 1.00 97.38 517 ILE A C 1
ATOM 4325 O O . ILE A 1 517 ? -9.989 -7.331 7.908 1.00 97.38 517 ILE A O 1
ATOM 4329 N N . ARG A 1 518 ? -9.371 -9.363 8.638 1.00 96.25 518 ARG A N 1
ATOM 4330 C CA . ARG A 1 518 ? -9.347 -8.990 10.060 1.00 96.25 518 ARG A CA 1
ATOM 4331 C C . ARG A 1 518 ? -8.358 -7.849 10.319 1.00 96.25 518 ARG A C 1
ATOM 4333 O O . ARG A 1 518 ? -8.689 -6.896 11.019 1.00 96.25 518 ARG A O 1
ATOM 4340 N N . ASN A 1 519 ? -7.173 -7.905 9.710 1.00 95.62 519 ASN A N 1
ATOM 4341 C CA . ASN A 1 519 ? -6.133 -6.882 9.822 1.00 95.62 519 ASN A CA 1
ATOM 4342 C C . ASN A 1 519 ? -6.515 -5.560 9.136 1.00 95.62 519 ASN A C 1
ATOM 4344 O O . ASN A 1 519 ? -6.106 -4.502 9.612 1.00 95.62 519 ASN A O 1
ATOM 4348 N N . ALA A 1 520 ? -7.335 -5.589 8.081 1.00 96.75 520 ALA A N 1
ATOM 4349 C CA . ALA A 1 520 ? -7.916 -4.377 7.502 1.00 96.75 520 ALA A CA 1
ATOM 4350 C C . ALA A 1 520 ? -8.840 -3.658 8.497 1.00 96.75 520 ALA A C 1
ATOM 4352 O O . ALA A 1 520 ? -8.787 -2.439 8.600 1.00 96.75 520 ALA A O 1
ATOM 4353 N N . LEU A 1 521 ? -9.622 -4.403 9.286 1.00 94.56 521 LEU A N 1
ATOM 4354 C CA . LEU A 1 521 ? -10.482 -3.842 10.335 1.00 94.56 521 LEU A CA 1
ATOM 4355 C C . LEU A 1 521 ? -9.690 -3.418 11.582 1.00 94.56 521 LEU A C 1
ATOM 4357 O O . LEU A 1 521 ? -10.010 -2.423 12.236 1.00 94.56 521 LEU A O 1
ATOM 4361 N N . TRP A 1 522 ? -8.620 -4.155 11.893 1.00 93.50 522 TRP A N 1
ATOM 4362 C CA . TRP A 1 522 ? -7.742 -3.902 13.033 1.00 93.50 522 TRP A CA 1
ATOM 4363 C C . TRP A 1 522 ? -7.182 -2.478 13.057 1.00 93.50 522 TRP A C 1
ATOM 4365 O O . TRP A 1 522 ? -7.022 -1.919 14.138 1.00 93.50 522 TRP A O 1
ATOM 4375 N N . ILE A 1 523 ? -6.946 -1.841 11.908 1.00 90.19 523 ILE A N 1
ATOM 4376 C CA . ILE A 1 523 ? -6.393 -0.477 11.869 1.00 90.19 523 ILE A CA 1
ATOM 4377 C C . ILE A 1 523 ? -7.278 0.554 12.596 1.00 90.19 523 ILE A C 1
ATOM 4379 O O . ILE A 1 523 ? -6.765 1.564 13.076 1.00 90.19 523 ILE A O 1
ATOM 4383 N N . HIS A 1 524 ? -8.585 0.282 12.692 1.00 91.38 524 HIS A N 1
ATOM 4384 C CA . HIS A 1 524 ? -9.584 1.124 13.356 1.00 91.38 524 HIS A CA 1
ATOM 4385 C C . HIS A 1 524 ? -9.841 0.713 14.811 1.00 91.38 524 HIS A C 1
ATOM 4387 O O . HIS A 1 524 ? -10.454 1.463 15.571 1.00 91.38 524 HIS A O 1
ATOM 4393 N N . SER A 1 525 ? -9.362 -0.465 15.224 1.00 90.38 525 SER A N 1
ATOM 4394 C CA . SER A 1 525 ? -9.629 -1.046 16.547 1.00 90.38 525 SER A CA 1
ATOM 4395 C C . SER A 1 525 ? -9.142 -0.167 17.696 1.00 90.38 525 SER A C 1
ATOM 4397 O O . SER A 1 525 ? -9.863 -0.014 18.677 1.00 90.38 525 SER A O 1
ATOM 4399 N N . GLY A 1 526 ? -7.974 0.469 17.564 1.00 85.00 526 GLY A N 1
ATOM 4400 C CA . GLY A 1 526 ? -7.442 1.378 18.581 1.00 85.00 526 GLY A CA 1
ATOM 4401 C C . GLY A 1 526 ? -8.349 2.590 18.812 1.00 85.00 526 GLY A C 1
ATOM 4402 O O . GLY A 1 526 ? -8.650 2.925 19.957 1.00 85.00 526 GLY A O 1
ATOM 4403 N N . LEU A 1 527 ? -8.860 3.195 17.732 1.00 87.12 527 LEU A N 1
ATOM 4404 C CA . LEU A 1 527 ? -9.827 4.295 17.813 1.00 87.12 527 LEU A CA 1
ATOM 4405 C C . LEU A 1 527 ? -11.139 3.824 18.452 1.00 87.12 527 LEU A C 1
ATOM 4407 O O . LEU A 1 527 ? -11.621 4.446 19.394 1.00 87.12 527 LEU A O 1
ATOM 4411 N N . MET A 1 528 ? -11.683 2.697 17.989 1.00 88.75 528 MET A N 1
ATOM 4412 C CA . MET A 1 528 ? -12.937 2.150 18.515 1.00 88.75 528 MET A CA 1
ATOM 4413 C C . MET A 1 528 ? -12.827 1.762 19.995 1.00 88.75 528 MET A C 1
ATOM 4415 O O . MET A 1 528 ? -13.746 2.030 20.764 1.00 88.75 528 MET A O 1
ATOM 4419 N N . ARG A 1 529 ? -11.690 1.196 20.425 1.00 88.94 529 ARG A N 1
ATOM 4420 C CA . ARG A 1 529 ? -11.391 0.909 21.840 1.00 88.94 529 ARG A CA 1
ATOM 4421 C C . ARG A 1 529 ? -11.316 2.189 22.660 1.00 88.94 529 ARG A C 1
ATOM 4423 O O . ARG A 1 529 ? -11.935 2.262 23.717 1.00 88.94 529 ARG A O 1
ATOM 4430 N N . PHE A 1 530 ? -10.600 3.201 22.169 1.00 84.19 530 PHE A N 1
ATOM 4431 C CA . PHE A 1 530 ? -10.485 4.501 22.831 1.00 84.19 530 PHE A CA 1
ATOM 4432 C C . PHE A 1 530 ? -11.865 5.133 23.058 1.00 84.19 530 PHE A C 1
ATOM 4434 O O . PHE A 1 530 ? -12.207 5.492 24.185 1.00 84.19 530 PHE A O 1
ATOM 4441 N N . GLU A 1 531 ? -12.681 5.242 22.008 1.00 84.94 531 GLU A N 1
ATOM 4442 C CA . GLU A 1 531 ? -13.998 5.878 22.097 1.00 84.94 531 GLU A CA 1
ATOM 4443 C C . GLU A 1 531 ? -14.979 5.084 22.966 1.00 84.94 531 GLU A C 1
ATOM 4445 O O . GLU A 1 531 ? -15.721 5.674 23.763 1.00 84.94 531 GLU A O 1
ATOM 4450 N N . ALA A 1 532 ? -14.939 3.752 22.883 1.00 88.94 532 ALA A N 1
ATOM 4451 C CA . ALA A 1 532 ? -15.719 2.888 23.756 1.00 88.94 532 ALA A CA 1
ATOM 4452 C C . ALA A 1 532 ? -15.360 3.130 25.223 1.00 88.94 532 ALA A C 1
ATOM 4454 O O . ALA A 1 532 ? -16.238 3.429 26.028 1.00 88.94 532 ALA A O 1
ATOM 4455 N N . LEU A 1 533 ? -14.074 3.091 25.573 1.00 84.62 533 LEU A N 1
ATOM 4456 C CA . LEU A 1 533 ? -13.628 3.266 26.955 1.00 84.62 533 LEU A CA 1
ATOM 4457 C C . LEU A 1 533 ? -13.976 4.655 27.512 1.00 84.62 533 LEU A C 1
ATOM 4459 O O . LEU A 1 533 ? -14.376 4.757 28.672 1.00 84.62 533 LEU A O 1
ATOM 4463 N N . GLN A 1 534 ? -13.932 5.713 26.694 1.00 81.69 534 GLN A N 1
ATOM 4464 C CA . GLN A 1 534 ? -14.439 7.033 27.099 1.00 81.69 534 GLN A CA 1
ATOM 4465 C C . GLN A 1 534 ? -15.956 7.026 27.337 1.00 81.69 534 GLN A C 1
ATOM 4467 O O . GLN A 1 534 ? -16.433 7.608 28.311 1.00 81.69 534 GLN A O 1
ATOM 4472 N N . THR A 1 535 ? -16.718 6.340 26.484 1.00 85.94 535 THR A N 1
ATOM 4473 C CA . THR A 1 535 ? -18.177 6.220 26.626 1.00 85.94 535 THR A CA 1
ATOM 4474 C C . THR A 1 535 ? -18.545 5.475 27.911 1.00 85.94 535 THR A C 1
ATOM 4476 O O . THR A 1 535 ? -19.359 5.958 28.698 1.00 85.94 535 THR A O 1
ATOM 4479 N N . PHE A 1 536 ? -17.897 4.337 28.171 1.00 82.25 536 PHE A N 1
ATOM 4480 C CA . PHE A 1 536 ? -18.096 3.554 29.391 1.00 82.25 536 PHE A CA 1
ATOM 4481 C C . PHE A 1 536 ? -17.667 4.329 30.639 1.00 82.25 536 PHE A C 1
ATOM 4483 O O . PHE A 1 536 ? -18.368 4.296 31.645 1.00 82.25 536 PHE A O 1
ATOM 4490 N N . ARG A 1 537 ? -16.577 5.100 30.576 1.00 76.62 537 ARG A N 1
ATOM 4491 C CA . ARG A 1 537 ? -16.175 5.983 31.679 1.00 76.62 537 ARG A CA 1
ATOM 4492 C C . ARG A 1 537 ? -17.255 7.006 32.029 1.00 76.62 537 ARG A C 1
ATOM 4494 O O . ARG A 1 537 ? -17.484 7.253 33.208 1.00 76.62 537 ARG A O 1
ATOM 4501 N N . LEU A 1 538 ? -17.888 7.623 31.033 1.00 80.38 538 LEU A N 1
ATOM 4502 C CA . LEU A 1 538 ? -18.951 8.603 31.269 1.00 80.38 538 LEU A CA 1
ATOM 4503 C C . LEU A 1 538 ? -20.219 7.940 31.823 1.00 80.38 538 LEU A C 1
ATOM 4505 O O . LEU A 1 538 ? -20.831 8.480 32.738 1.00 80.38 538 LEU A O 1
ATOM 4509 N N . ALA A 1 539 ? -20.586 6.766 31.303 1.00 80.50 539 ALA A N 1
ATOM 4510 C CA . ALA A 1 539 ? -21.789 6.045 31.719 1.00 80.50 539 ALA A CA 1
ATOM 4511 C C . ALA A 1 539 ? -21.671 5.423 33.124 1.00 80.50 539 ALA A C 1
ATOM 4513 O O . ALA A 1 539 ? -22.625 5.463 33.897 1.00 80.50 539 ALA A O 1
ATOM 4514 N N . PHE A 1 540 ? -20.499 4.883 33.469 1.00 75.75 540 PHE A N 1
ATOM 4515 C CA . PHE A 1 540 ? -20.240 4.156 34.719 1.00 75.75 540 PHE A CA 1
ATOM 4516 C C . PHE A 1 540 ? -19.352 4.944 35.701 1.00 75.75 540 PHE A C 1
ATOM 4518 O O . PHE A 1 540 ? -18.816 4.385 36.649 1.00 75.75 540 PHE A O 1
ATOM 4525 N N . GLY A 1 541 ? -19.180 6.254 35.492 1.00 65.75 541 GLY A N 1
ATOM 4526 C CA . GLY A 1 541 ? -18.342 7.117 36.338 1.00 65.75 541 GLY A CA 1
ATOM 4527 C C . GLY A 1 541 ? -19.008 7.606 37.631 1.00 65.75 541 GLY A C 1
ATOM 4528 O O . GLY A 1 541 ? -18.367 8.297 38.426 1.00 65.75 541 GLY A O 1
ATOM 4529 N N . ALA A 1 542 ? -20.290 7.297 37.846 1.00 72.31 542 ALA A N 1
ATOM 4530 C CA . ALA A 1 542 ? -21.023 7.681 39.049 1.00 72.31 542 ALA A CA 1
ATOM 4531 C C . ALA A 1 542 ? -20.676 6.767 40.237 1.00 72.31 542 ALA A C 1
ATOM 4533 O O . ALA A 1 542 ? -20.511 5.556 40.088 1.00 72.31 542 ALA A O 1
ATOM 4534 N N . LYS A 1 543 ? -20.602 7.343 41.444 1.00 64.25 543 LYS A N 1
ATOM 4535 C CA . LYS A 1 543 ? -20.323 6.583 42.672 1.00 64.25 543 LYS A CA 1
ATOM 4536 C C . LYS A 1 543 ? -21.369 5.479 42.866 1.00 64.25 543 LYS A C 1
ATOM 4538 O O . LYS A 1 543 ? -22.560 5.769 42.913 1.00 64.25 543 LYS A O 1
ATOM 4543 N N . GLY A 1 544 ? -20.907 4.238 43.020 1.00 66.75 544 GLY A N 1
ATOM 4544 C CA . GLY A 1 544 ? -21.757 3.069 43.269 1.00 66.75 544 GLY A CA 1
ATOM 4545 C C . GLY A 1 544 ? -22.237 2.330 42.016 1.00 66.75 544 GLY A C 1
ATOM 4546 O O . GLY A 1 544 ? -22.887 1.299 42.157 1.00 66.75 544 GLY A O 1
ATOM 4547 N N . VAL A 1 545 ? -21.904 2.806 40.811 1.00 68.38 545 VAL A N 1
ATOM 4548 C CA . VAL A 1 545 ? -22.186 2.094 39.557 1.00 68.38 545 VAL A CA 1
ATOM 4549 C C . VAL A 1 545 ? -20.918 1.370 39.109 1.00 68.38 545 VAL A C 1
ATOM 4551 O O . VAL A 1 545 ? -19.860 1.981 39.001 1.00 68.38 545 VAL A O 1
ATOM 4554 N N . THR A 1 546 ? -21.013 0.066 38.859 1.00 67.81 546 THR A N 1
ATOM 4555 C CA . THR A 1 546 ? -19.877 -0.778 38.463 1.00 67.81 546 THR A CA 1
ATOM 4556 C C . THR A 1 546 ? -20.177 -1.514 37.160 1.00 67.81 546 THR A C 1
ATOM 4558 O O . THR A 1 546 ? -21.335 -1.760 36.822 1.00 67.81 546 THR A O 1
ATOM 4561 N N . PHE A 1 547 ? -19.127 -1.863 36.412 1.00 73.06 547 PHE A N 1
ATOM 4562 C CA . PHE A 1 547 ? -19.236 -2.674 35.200 1.00 73.06 547 PHE A CA 1
ATOM 4563 C C . PHE A 1 547 ? -18.226 -3.834 35.236 1.00 73.06 547 PHE A C 1
ATOM 4565 O O . PHE A 1 547 ? -17.062 -3.591 35.577 1.00 73.06 547 PHE A O 1
ATOM 4572 N N . PRO A 1 548 ? -18.625 -5.074 34.891 1.00 82.62 548 PRO A N 1
ATOM 4573 C CA . PRO A 1 548 ? -17.711 -6.218 34.866 1.00 82.62 548 PRO A CA 1
ATOM 4574 C C . PRO A 1 548 ? -16.603 -6.061 33.815 1.00 82.62 548 PRO A C 1
ATOM 4576 O O . PRO A 1 548 ? -16.878 -5.851 32.630 1.00 82.62 548 PRO A O 1
ATOM 4579 N N . LEU A 1 549 ? -15.340 -6.183 34.235 1.00 79.25 549 LEU A N 1
ATOM 4580 C CA . LEU A 1 549 ? -14.181 -5.990 33.355 1.00 79.25 549 LEU A CA 1
ATOM 4581 C C . LEU A 1 549 ? -14.020 -7.120 32.336 1.00 79.25 549 LEU A C 1
ATOM 4583 O O . LEU A 1 549 ? -13.554 -6.877 31.226 1.00 79.25 549 LEU A O 1
ATOM 4587 N N . GLU A 1 550 ? -14.442 -8.332 32.679 1.00 81.25 550 GLU A N 1
ATOM 4588 C CA . GLU A 1 550 ? -14.428 -9.499 31.797 1.00 81.25 550 GLU A CA 1
ATOM 4589 C C . GLU A 1 550 ? -15.330 -9.268 30.582 1.00 81.25 550 GLU A C 1
ATOM 4591 O O . GLU A 1 550 ? -14.926 -9.498 29.442 1.00 81.25 550 GLU A O 1
ATOM 4596 N N . ILE A 1 551 ? -16.532 -8.737 30.828 1.00 86.00 551 ILE A N 1
ATOM 4597 C CA . ILE A 1 551 ? -17.502 -8.404 29.780 1.00 86.00 551 ILE A CA 1
ATOM 4598 C C . ILE A 1 551 ? -16.962 -7.263 28.914 1.00 86.00 551 ILE A C 1
ATOM 4600 O O . ILE A 1 551 ? -17.106 -7.292 27.694 1.00 86.00 551 ILE A O 1
ATOM 4604 N N . LEU A 1 552 ? -16.309 -6.267 29.524 1.00 84.69 552 LEU A N 1
ATOM 4605 C CA . LEU A 1 552 ? -15.714 -5.151 28.786 1.00 84.69 552 LEU A CA 1
ATOM 4606 C C . LEU A 1 552 ? -14.554 -5.613 27.896 1.00 84.69 552 LEU A C 1
ATOM 4608 O O . LEU A 1 552 ? -14.454 -5.186 26.747 1.00 84.69 552 LEU A O 1
ATOM 4612 N N . ALA A 1 553 ? -13.696 -6.496 28.409 1.00 85.75 553 ALA A N 1
ATOM 4613 C CA . ALA A 1 553 ? -12.581 -7.054 27.656 1.00 85.75 553 ALA A CA 1
ATOM 4614 C C . ALA A 1 553 ? -13.074 -7.870 26.450 1.00 85.75 553 ALA A C 1
ATOM 4616 O O . ALA A 1 553 ? -12.589 -7.653 25.338 1.00 85.75 553 ALA A O 1
ATOM 4617 N N . ASP A 1 554 ? -14.078 -8.737 26.634 1.00 89.12 554 ASP A N 1
ATOM 4618 C CA . ASP A 1 554 ? -14.657 -9.509 25.527 1.00 89.12 554 ASP A CA 1
ATOM 4619 C C . ASP A 1 554 ? -15.379 -8.615 24.503 1.00 89.12 554 ASP A C 1
ATOM 4621 O O . ASP A 1 554 ? -15.221 -8.799 23.289 1.00 89.12 554 ASP A O 1
ATOM 4625 N N . LEU A 1 555 ? -16.120 -7.598 24.961 1.00 90.88 555 LEU A N 1
ATOM 4626 C CA . LEU A 1 555 ? -16.788 -6.633 24.080 1.00 90.88 555 LEU A CA 1
ATOM 4627 C C . LEU A 1 555 ? -15.789 -5.886 23.190 1.00 90.88 555 LEU A C 1
ATOM 4629 O O . LEU A 1 555 ? -16.091 -5.621 22.032 1.00 90.88 555 LEU A O 1
ATOM 4633 N N . LEU A 1 556 ? -14.597 -5.574 23.704 1.00 90.19 556 LEU A N 1
ATOM 4634 C CA . LEU A 1 556 ? -13.531 -4.871 22.977 1.00 90.19 556 LEU A CA 1
ATOM 4635 C C . LEU A 1 556 ? -12.577 -5.802 22.212 1.00 90.19 556 LEU A C 1
ATOM 4637 O O . LEU A 1 556 ? -11.545 -5.350 21.695 1.00 90.19 556 LEU A O 1
ATOM 4641 N N . ALA A 1 557 ? -12.914 -7.095 22.148 1.00 91.88 557 ALA A N 1
ATOM 4642 C CA . ALA A 1 557 ? -12.096 -8.146 21.554 1.00 91.88 557 ALA A CA 1
ATOM 4643 C C . ALA A 1 557 ? -10.640 -8.106 22.057 1.00 91.88 557 ALA A C 1
ATOM 4645 O O . ALA A 1 557 ? -9.695 -8.173 21.268 1.00 91.88 557 ALA A O 1
ATOM 4646 N N . LEU A 1 558 ? -10.459 -7.916 23.366 1.00 87.25 558 LEU A N 1
ATOM 4647 C CA . LEU A 1 558 ? -9.157 -7.951 24.024 1.00 87.25 558 LEU A CA 1
ATOM 4648 C C . LEU A 1 558 ? -8.875 -9.368 24.538 1.00 87.25 558 LEU A C 1
ATOM 4650 O O . LEU A 1 558 ? -9.785 -10.029 25.035 1.00 87.25 558 LEU A O 1
ATOM 4654 N N . PRO A 1 559 ? -7.621 -9.846 24.464 1.00 83.94 559 PRO A N 1
ATOM 4655 C CA . PRO A 1 559 ? -7.302 -11.226 24.821 1.00 83.94 559 PRO A CA 1
ATOM 4656 C C . PRO A 1 559 ? -7.337 -11.475 26.334 1.00 83.94 559 PRO A C 1
ATOM 4658 O O . PRO A 1 559 ? -7.422 -12.621 26.766 1.00 83.94 559 PRO A O 1
ATOM 4661 N N . SER A 1 560 ? -7.224 -10.427 27.158 1.00 81.44 560 SER A N 1
ATOM 4662 C CA . SER A 1 560 ? -7.221 -10.559 28.614 1.00 81.44 560 SER A CA 1
ATOM 4663 C C . SER A 1 560 ? -7.605 -9.261 29.325 1.00 81.44 560 SER A C 1
ATOM 4665 O O . SER A 1 560 ? -7.479 -8.167 28.770 1.00 81.44 560 SER A O 1
ATOM 4667 N N . ILE A 1 561 ? -7.973 -9.380 30.604 1.00 78.75 561 ILE A N 1
ATOM 4668 C CA . ILE A 1 561 ? -8.169 -8.234 31.507 1.00 78.75 561 ILE A CA 1
ATOM 4669 C C . ILE A 1 561 ? -6.871 -7.423 31.656 1.00 78.75 561 ILE A C 1
ATOM 4671 O O . ILE A 1 561 ? -6.922 -6.206 31.779 1.00 78.75 561 ILE A O 1
ATOM 4675 N N . LYS A 1 562 ? -5.693 -8.062 31.581 1.00 78.31 562 LYS A N 1
ATOM 4676 C CA . LYS A 1 562 ? -4.401 -7.352 31.622 1.00 78.31 562 LYS A CA 1
ATOM 4677 C C . LYS A 1 562 ? -4.237 -6.408 30.430 1.00 78.31 562 LYS A C 1
ATOM 4679 O O . LYS A 1 562 ? -3.782 -5.285 30.598 1.00 78.31 562 LYS A O 1
ATOM 4684 N N . SER A 1 563 ? -4.663 -6.833 29.242 1.00 79.25 563 SER A N 1
ATOM 4685 C CA . SER A 1 563 ? -4.656 -5.984 28.043 1.00 79.25 563 SER A CA 1
ATOM 4686 C C . SER A 1 563 ? -5.631 -4.813 28.175 1.00 79.25 563 SER A C 1
ATOM 4688 O O . SER A 1 563 ? -5.337 -3.708 27.732 1.00 79.25 563 SER A O 1
ATOM 4690 N N . LEU A 1 564 ? -6.774 -5.036 28.832 1.00 78.19 564 LEU A N 1
ATOM 4691 C CA . LEU A 1 564 ? -7.705 -3.965 29.178 1.00 78.19 564 LEU A CA 1
ATOM 4692 C C . LEU A 1 564 ? -7.078 -2.972 30.168 1.00 78.19 564 LEU A C 1
ATOM 4694 O O . LEU A 1 564 ? -7.173 -1.770 29.946 1.00 78.19 564 LEU A O 1
ATOM 4698 N N . ASP A 1 565 ? -6.388 -3.451 31.203 1.00 74.12 565 ASP A N 1
ATOM 4699 C CA . ASP A 1 565 ? -5.653 -2.614 32.159 1.00 74.12 565 ASP A CA 1
ATOM 4700 C C . ASP A 1 565 ? -4.574 -1.758 31.473 1.00 74.12 565 ASP A C 1
ATOM 4702 O O . ASP A 1 565 ? -4.478 -0.557 31.718 1.00 74.12 565 ASP A O 1
ATOM 4706 N N . GLU A 1 566 ? -3.810 -2.330 30.539 1.00 73.56 566 GLU A N 1
ATOM 4707 C CA . GLU A 1 566 ? -2.854 -1.577 29.716 1.00 73.56 566 GLU A CA 1
ATOM 4708 C C . GLU A 1 566 ? -3.537 -0.476 28.890 1.00 73.56 566 GLU A C 1
ATOM 4710 O O . GLU A 1 566 ? -3.077 0.670 28.896 1.00 73.56 566 GLU A O 1
ATOM 4715 N N . CYS A 1 567 ? -4.667 -0.774 28.235 1.00 70.56 567 CYS A N 1
ATOM 4716 C CA . CYS A 1 567 ? -5.454 0.240 27.528 1.00 70.56 567 CYS A CA 1
ATOM 4717 C C . CYS A 1 567 ? -5.931 1.360 28.468 1.00 70.56 567 CYS A C 1
ATOM 4719 O O . CYS A 1 567 ? -5.838 2.538 28.120 1.00 70.56 567 CYS A O 1
ATOM 4721 N N . LEU A 1 568 ? -6.424 1.014 29.661 1.00 71.38 568 LEU A N 1
ATOM 4722 C CA . LEU A 1 568 ? -6.891 1.979 30.660 1.00 71.38 568 LEU A CA 1
ATOM 4723 C C . LEU A 1 568 ? -5.741 2.871 31.158 1.00 71.38 568 LEU A C 1
ATOM 4725 O O . LEU A 1 568 ? -5.899 4.091 31.234 1.00 71.38 568 LEU A O 1
ATOM 4729 N N . LYS A 1 569 ? -4.559 2.303 31.424 1.00 67.81 569 LYS A N 1
ATOM 4730 C CA . LYS A 1 569 ? -3.362 3.065 31.826 1.00 67.81 569 LYS A CA 1
ATOM 4731 C C . LYS A 1 569 ? -2.952 4.094 30.773 1.00 67.81 569 LYS A C 1
ATOM 4733 O O . LYS A 1 569 ? -2.651 5.234 31.122 1.00 67.81 569 LYS A O 1
ATOM 4738 N N . LEU A 1 570 ? -2.994 3.723 29.493 1.00 64.25 570 LEU A N 1
ATOM 4739 C CA . LEU A 1 570 ? -2.682 4.625 28.378 1.00 64.25 570 LEU A CA 1
ATOM 4740 C C . LEU A 1 570 ? -3.686 5.785 28.255 1.00 64.25 570 LEU A C 1
ATOM 4742 O O . LEU A 1 570 ? -3.300 6.901 27.915 1.00 64.25 570 LEU A O 1
ATOM 4746 N N . LEU A 1 571 ? -4.965 5.538 28.550 1.00 58.41 571 LEU A N 1
ATOM 4747 C CA . LEU A 1 571 ? -6.061 6.515 28.459 1.00 58.41 571 LEU A CA 1
ATOM 4748 C C . LEU A 1 571 ? -6.092 7.548 29.575 1.00 58.41 571 LEU A C 1
ATOM 4750 O O . LEU A 1 571 ? -6.571 8.662 29.351 1.00 58.41 571 LEU A O 1
ATOM 4754 N N . PHE A 1 572 ? -5.632 7.181 30.769 1.00 58.03 572 PHE A N 1
ATOM 4755 C CA . PHE A 1 572 ? -5.900 7.957 31.979 1.00 58.03 572 PHE A CA 1
ATOM 4756 C C . PHE A 1 572 ? -4.653 8.492 32.686 1.00 58.03 572 PHE A C 1
ATOM 4758 O O . PHE A 1 572 ? -4.787 9.128 33.731 1.00 58.03 572 PHE A O 1
ATOM 4765 N N . HIS A 1 573 ? -3.459 8.341 32.102 1.00 50.09 573 HIS A N 1
ATOM 4766 C CA . HIS A 1 573 ? -2.276 9.050 32.586 1.00 50.09 573 HIS A CA 1
ATOM 4767 C C . HIS A 1 573 ? -2.344 10.544 32.212 1.00 50.09 573 HIS A C 1
ATOM 4769 O O . HIS A 1 573 ? -1.998 10.962 31.108 1.00 50.09 573 HIS A O 1
ATOM 4775 N N . VAL A 1 574 ? -2.812 11.362 33.158 1.00 37.25 574 VAL A N 1
ATOM 4776 C CA . VAL A 1 574 ? -2.699 12.829 33.128 1.00 37.25 574 VAL A CA 1
ATOM 4777 C C . VAL A 1 574 ? -1.296 13.215 33.640 1.00 37.25 574 VAL A C 1
ATOM 4779 O O . VAL A 1 574 ? -0.842 12.607 34.611 1.00 37.25 574 VAL A O 1
ATOM 4782 N N . PRO A 1 575 ? -0.600 14.219 33.065 1.00 32.09 575 PRO A N 1
ATOM 4783 C CA . PRO A 1 575 ? 0.766 14.600 33.464 1.00 32.09 575 PRO A CA 1
ATOM 4784 C C . PRO A 1 575 ? 0.920 15.141 34.896 1.00 32.09 575 PRO A C 1
ATOM 4786 O O . PRO A 1 575 ? 2.039 15.335 35.351 1.00 32.09 575 PRO A O 1
ATOM 4789 N N . ASN A 1 576 ? -0.178 15.384 35.618 1.00 29.84 576 ASN A N 1
ATOM 4790 C CA . ASN A 1 576 ? -0.163 16.037 36.924 1.00 29.84 576 ASN A CA 1
ATOM 4791 C C . ASN A 1 576 ? -0.845 15.159 37.980 1.00 29.84 576 ASN A C 1
ATOM 4793 O O . ASN A 1 576 ? -2.020 15.351 38.271 1.00 29.84 576 ASN A O 1
ATOM 4797 N N . GLY A 1 577 ? -0.099 14.189 38.516 1.00 30.72 577 GLY A N 1
ATOM 4798 C CA . GLY A 1 577 ? -0.046 13.819 39.942 1.00 30.72 577 GLY A CA 1
ATOM 4799 C C . GLY A 1 577 ? -1.314 13.615 40.786 1.00 30.72 577 GLY A C 1
ATOM 4800 O O . GLY A 1 577 ? -1.172 13.514 42.000 1.00 30.72 577 GLY A O 1
ATOM 4801 N N . ILE A 1 578 ? -2.525 13.544 40.232 1.00 26.84 578 ILE A N 1
ATOM 4802 C CA . ILE A 1 578 ? -3.745 13.283 41.008 1.00 26.84 578 ILE A CA 1
ATOM 4803 C C . ILE A 1 578 ? -4.327 11.934 40.567 1.00 26.84 578 ILE A C 1
ATOM 4805 O O . ILE A 1 578 ? -4.876 11.845 39.465 1.00 26.84 578 ILE A O 1
ATOM 4809 N N . PRO A 1 579 ? -4.232 10.877 41.393 1.00 34.72 579 PRO A N 1
ATOM 4810 C CA . PRO A 1 579 ? -4.923 9.626 41.124 1.00 34.72 579 PRO A CA 1
ATOM 4811 C C . PRO A 1 579 ? -6.431 9.869 41.248 1.00 34.72 579 PRO A C 1
ATOM 4813 O O . PRO A 1 579 ? -6.939 10.180 42.325 1.00 34.72 579 PRO A O 1
ATOM 4816 N N . ILE A 1 580 ? -7.160 9.763 40.137 1.00 34.31 580 ILE A N 1
ATOM 4817 C CA . ILE A 1 580 ? -8.625 9.758 40.163 1.00 34.31 580 ILE A CA 1
ATOM 4818 C C . ILE A 1 580 ? -9.042 8.321 40.506 1.00 34.31 580 ILE A C 1
ATOM 4820 O O . ILE A 1 580 ? -8.684 7.411 39.758 1.00 34.31 580 ILE A O 1
ATOM 4824 N N . PRO A 1 581 ? -9.755 8.077 41.620 1.00 36.81 581 PRO A N 1
ATOM 4825 C CA . PRO A 1 581 ? -10.128 6.726 42.012 1.00 36.81 581 PRO A CA 1
ATOM 4826 C C . PRO A 1 581 ? -11.101 6.131 40.989 1.00 36.81 581 PRO A C 1
ATOM 4828 O O . PRO A 1 581 ? -12.211 6.629 40.798 1.00 36.81 581 PRO A O 1
ATOM 4831 N N . PHE A 1 582 ? -10.665 5.057 40.334 1.00 47.31 582 PHE A N 1
ATOM 4832 C CA . PHE A 1 582 ? -11.501 4.197 39.507 1.00 47.31 582 PHE A CA 1
ATOM 4833 C C . PHE A 1 582 ? -12.090 3.088 40.378 1.00 47.31 582 PHE A C 1
ATOM 4835 O O . PHE A 1 582 ? -11.396 2.504 41.206 1.00 47.31 582 PHE A O 1
ATOM 4842 N N . THR A 1 583 ? -13.365 2.770 40.171 1.00 40.75 583 THR A N 1
ATOM 4843 C CA . THR A 1 583 ? -13.977 1.541 40.697 1.00 40.75 583 THR A CA 1
ATOM 4844 C C . THR A 1 583 ? -14.600 0.762 39.543 1.00 40.75 583 THR A C 1
ATOM 4846 O O . THR A 1 583 ? -15.807 0.605 39.437 1.00 40.75 583 THR A O 1
ATOM 4849 N N . PHE A 1 584 ? -13.748 0.262 38.650 1.00 43.16 584 PHE A N 1
ATOM 4850 C CA . PHE A 1 584 ? -14.049 -0.997 37.973 1.00 43.16 584 PHE A CA 1
ATOM 4851 C C . PHE A 1 584 ? -13.489 -2.111 38.864 1.00 43.16 584 PHE A C 1
ATOM 4853 O O . PHE A 1 584 ? -12.440 -1.921 39.481 1.00 43.16 584 PHE A O 1
ATOM 4860 N N . PHE A 1 585 ? -14.198 -3.229 39.011 1.00 37.00 585 PHE A N 1
ATOM 4861 C CA . PHE A 1 585 ? -13.798 -4.297 39.935 1.00 37.00 585 PHE A CA 1
ATOM 4862 C C . PHE A 1 585 ? -12.320 -4.694 39.732 1.00 37.00 585 PHE A C 1
ATOM 4864 O O . PHE A 1 585 ? -11.938 -5.100 38.642 1.00 37.00 585 PHE A O 1
ATOM 4871 N N . GLY A 1 586 ? -11.496 -4.596 40.783 1.00 41.41 586 GLY A N 1
ATOM 4872 C CA . GLY A 1 586 ? -10.218 -5.318 40.873 1.00 41.41 586 GLY A CA 1
ATOM 4873 C C . GLY A 1 586 ? -8.922 -4.609 40.455 1.00 41.41 586 GLY A C 1
ATOM 4874 O O . GLY A 1 586 ? -7.869 -5.225 40.595 1.00 41.41 586 GLY A O 1
ATOM 4875 N N . LEU A 1 587 ? -8.930 -3.346 40.010 1.00 36.00 587 LEU A N 1
ATOM 4876 C CA . LEU A 1 587 ? -7.689 -2.609 39.705 1.00 36.00 587 LEU A CA 1
ATOM 4877 C C . LEU A 1 587 ? -7.645 -1.249 40.411 1.00 36.00 587 LEU A C 1
ATOM 4879 O O . LEU A 1 587 ? -8.216 -0.263 39.952 1.00 36.00 587 LEU A O 1
ATOM 4883 N N . SER A 1 588 ? -6.905 -1.193 41.521 1.00 36.62 588 SER A N 1
ATOM 4884 C CA . SER A 1 588 ? -6.353 0.059 42.040 1.00 36.62 588 SER A CA 1
ATOM 4885 C C . SER A 1 588 ? -5.067 0.340 41.267 1.00 36.62 588 SER A C 1
ATOM 4887 O O . SER A 1 588 ? -4.036 -0.273 41.540 1.00 36.62 588 SER A O 1
ATOM 4889 N N . ILE A 1 589 ? -5.118 1.224 40.267 1.00 38.44 589 ILE A N 1
ATOM 4890 C CA . ILE A 1 589 ? -3.912 1.685 39.564 1.00 38.44 589 ILE A CA 1
ATOM 4891 C C . ILE A 1 589 ? -3.144 2.602 40.526 1.00 38.44 589 ILE A C 1
ATOM 4893 O O . ILE A 1 589 ? -3.321 3.818 40.540 1.00 38.44 589 ILE A O 1
ATOM 4897 N N . THR A 1 590 ? -2.305 2.006 41.368 1.00 33.06 590 THR A N 1
ATOM 4898 C CA . THR A 1 590 ? -1.289 2.708 42.155 1.00 33.06 590 THR A CA 1
ATOM 4899 C C . THR A 1 590 ? 0.080 2.423 41.553 1.00 33.06 590 THR A C 1
ATOM 4901 O O . THR A 1 590 ? 0.544 1.289 41.594 1.00 33.06 590 THR A O 1
ATOM 4904 N N . SER A 1 591 ? 0.669 3.485 40.990 1.00 32.59 591 SER A N 1
ATOM 4905 C CA . SER A 1 591 ? 2.083 3.700 40.636 1.00 32.59 591 SER A CA 1
ATOM 4906 C C . SER A 1 591 ? 2.817 2.597 39.867 1.00 32.59 591 SER A C 1
ATOM 4908 O O . SER A 1 591 ? 3.140 1.565 40.442 1.00 32.59 591 SER A O 1
ATOM 4910 N N . LEU A 1 592 ? 3.253 2.882 38.634 1.00 29.98 592 LEU A N 1
ATOM 4911 C CA . LEU A 1 592 ? 4.565 2.421 38.165 1.00 29.98 592 LEU A CA 1
ATOM 4912 C C . LEU A 1 592 ? 5.100 3.262 36.992 1.00 29.98 592 LEU A C 1
ATOM 4914 O O . LEU A 1 592 ? 4.367 4.002 36.345 1.00 29.98 592 LEU A O 1
ATOM 4918 N N . ASP A 1 593 ? 6.411 3.139 36.831 1.00 28.19 593 ASP A N 1
ATOM 4919 C CA . ASP A 1 593 ? 7.434 4.078 36.363 1.00 28.19 593 ASP A CA 1
ATOM 4920 C C . ASP 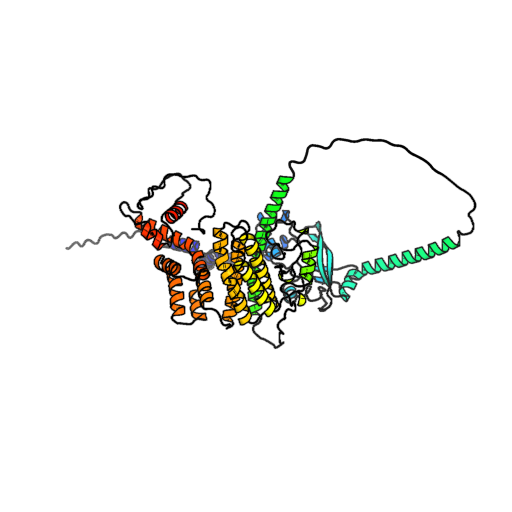A 1 593 ? 7.257 4.740 34.974 1.00 28.19 593 ASP A C 1
ATOM 4922 O O . ASP A 1 593 ? 6.816 4.141 33.994 1.00 28.19 593 ASP A O 1
ATOM 4926 N N . SER A 1 594 ? 7.671 6.007 34.894 1.00 28.81 594 SER A N 1
ATOM 4927 C CA . SER A 1 594 ? 7.388 6.992 33.838 1.00 28.81 594 SER A CA 1
ATOM 4928 C C . SER A 1 594 ? 8.337 6.975 32.626 1.00 28.81 594 SER A C 1
ATOM 4930 O O . SER A 1 594 ? 8.372 7.936 31.859 1.00 28.81 594 SER A O 1
ATOM 4932 N N . SER A 1 595 ? 9.118 5.914 32.414 1.00 28.05 595 SER A N 1
ATOM 4933 C CA . SER A 1 595 ? 10.209 5.927 31.421 1.00 28.05 595 SER A CA 1
ATOM 4934 C C . SER A 1 595 ? 9.918 5.231 30.080 1.00 28.05 595 SER A C 1
ATOM 4936 O O . SER A 1 595 ? 10.791 5.215 29.213 1.00 28.05 595 SER A O 1
ATOM 4938 N N . GLN A 1 596 ? 8.707 4.713 29.829 1.00 32.19 596 GLN A N 1
ATOM 4939 C CA . GLN A 1 596 ? 8.399 4.013 28.565 1.00 32.19 596 GLN A CA 1
ATOM 4940 C C . GLN A 1 596 ? 7.024 4.332 27.963 1.00 32.19 596 GLN A C 1
ATOM 4942 O O . GLN A 1 596 ? 6.202 3.438 27.792 1.00 32.19 596 GLN A O 1
ATOM 4947 N N . LEU A 1 597 ? 6.737 5.582 27.588 1.00 32.88 597 LEU A N 1
ATOM 4948 C CA . LEU A 1 597 ? 5.457 5.897 26.935 1.00 32.88 597 LEU A CA 1
ATOM 4949 C C . LEU A 1 597 ? 5.590 6.907 25.787 1.00 32.88 597 LEU A C 1
ATOM 4951 O O . LEU A 1 597 ? 5.256 8.081 25.903 1.00 32.88 597 LEU A O 1
ATOM 4955 N N . SER A 1 598 ? 5.999 6.409 24.618 1.00 33.94 598 SER A N 1
ATOM 4956 C CA . SER A 1 598 ? 5.553 6.955 23.331 1.00 33.94 598 SER A CA 1
ATOM 4957 C C . SER A 1 598 ? 5.393 5.810 22.318 1.00 33.94 598 SER A C 1
ATOM 4959 O O . SER A 1 598 ? 6.283 4.976 22.197 1.00 33.94 598 SER A O 1
ATOM 4961 N N . HIS A 1 599 ? 4.240 5.773 21.625 1.00 32.47 599 HIS A N 1
ATOM 4962 C CA . HIS A 1 599 ? 3.831 4.880 20.509 1.00 32.47 599 HIS A CA 1
ATOM 4963 C C . HIS A 1 599 ? 2.811 3.731 20.732 1.00 32.47 599 HIS A C 1
ATOM 4965 O O . HIS A 1 599 ? 2.475 3.058 19.757 1.00 32.47 599 HIS A O 1
ATOM 4971 N N . HIS A 1 600 ? 2.202 3.553 21.909 1.00 38.25 600 HIS A N 1
ATOM 4972 C CA . HIS A 1 600 ? 1.401 2.346 22.220 1.00 38.25 600 HIS A CA 1
ATOM 4973 C C . HIS A 1 600 ? -0.133 2.391 22.003 1.00 38.25 600 HIS A C 1
ATOM 4975 O O . HIS A 1 600 ? -0.863 1.654 22.648 1.00 38.25 600 HIS A O 1
ATOM 4981 N N . TRP A 1 601 ? -0.655 3.168 21.050 1.00 37.75 601 TRP A N 1
ATOM 4982 C CA . TRP A 1 601 ? -2.106 3.144 20.744 1.00 37.75 601 TRP A CA 1
ATOM 4983 C C . TRP A 1 601 ? -2.526 2.112 19.692 1.00 37.75 601 TRP A C 1
ATOM 4985 O O . TRP A 1 601 ? -3.708 1.821 19.554 1.00 37.75 601 TRP A O 1
ATOM 4995 N N . PHE A 1 602 ? -1.562 1.568 18.945 1.00 36.28 602 PHE A N 1
ATOM 4996 C CA . PHE A 1 602 ? -1.833 0.691 17.806 1.00 36.28 602 PHE A CA 1
ATOM 4997 C C . PHE A 1 602 ? -1.484 -0.778 18.047 1.00 36.28 602 PHE A C 1
ATOM 4999 O O . PHE A 1 602 ? -1.773 -1.562 17.169 1.00 36.28 602 PHE A O 1
ATOM 5006 N N . SER A 1 603 ? -0.865 -1.182 19.165 1.00 33.19 603 SER A N 1
ATOM 5007 C CA . SER A 1 603 ? -0.366 -2.566 19.327 1.00 33.19 603 SER A CA 1
ATOM 5008 C C . SER A 1 603 ? -1.164 -3.459 20.281 1.00 33.19 603 SER A C 1
ATOM 5010 O O . SER A 1 603 ? -0.789 -4.618 20.437 1.00 33.19 603 SER A O 1
ATOM 5012 N N . VAL A 1 604 ? -2.195 -2.938 20.952 1.00 31.80 604 VAL A N 1
ATOM 5013 C CA . VAL A 1 604 ? -3.103 -3.730 21.804 1.00 31.80 604 VAL A CA 1
ATOM 5014 C C . VAL A 1 604 ? -4.389 -3.942 21.046 1.00 31.80 604 VAL A C 1
ATOM 5016 O O . VAL A 1 604 ? -4.905 -2.922 20.534 1.00 31.80 604 VAL A O 1
#

Sequence (604 aa):
MGDGHLKKYETKPTKHPLARLKKHYQGLDAFTRHKQMINNYFLYYPGAHEKFKERDTSKDKNDYDIIRENHKFLWNSDDITEAEKSWDAKLAKRYYDKLFKEYCIADLTFYEKNKVAMRWRIEREVKSGKGQFICGEKHCEKDKGLESWEVNFTYKEHGEKKSALVKLRLCPTCSAKLNYHSMKKRVSKEKKKESRKRQKKSKEKSSKKSKKEDEESSSSDSSDEDKTEEKEDEDKNESEISQKAREEAKIAKEASKQMTSIQHEFYEIINKKLAPSNSRKNIPLKGKCKGMCSKREINFRSKNHLIHPMETSTPFASMKRSERKPQIHKMIKEYSRPAADKLVSLEDVRPYDVLIISTEYLLGLLDSYQQPNQWQIVYGFVADRFRAIRQDLIVQQLPPQQIIRLLELQIPFYLNGRKRCEDLKIQSYDKKLHHSETDETFSRWFEAVKLGGEFSNEIFKAYIFYYLNKENIAYEIIEILGFNENSAELLNIVFAFLNKNYSRFFQEFKNQKVDYIRNALWIHSGLMRFEALQTFRLAFGAKGVTFPLEILADLLALPSIKSLDECLKLLFHVPNGIPIPFTFFGLSITSLDSSQLSHHWFSV

Solvent-accessible surface area (backbone atoms only — not comparable to full-atom values): 36158 Å² total; per-residue (Å²): 141,83,91,76,93,78,79,88,78,83,76,72,83,74,82,55,68,64,57,52,52,51,54,55,47,69,75,40,56,73,67,60,35,49,54,52,52,51,53,49,50,48,72,76,35,85,71,52,66,58,69,63,66,71,53,84,61,89,79,68,76,48,73,67,54,43,29,67,73,48,59,64,100,70,80,52,79,67,53,52,61,52,25,75,74,38,72,54,36,40,54,22,47,59,53,56,72,72,53,68,78,75,37,27,33,33,41,60,88,44,33,92,77,74,44,71,48,74,43,74,55,50,72,71,35,57,77,71,29,50,16,76,59,24,20,11,36,77,91,46,80,54,57,70,74,65,44,81,41,82,43,83,44,74,48,75,57,99,90,42,83,47,74,45,83,42,38,37,25,26,25,65,76,52,47,49,45,77,39,45,64,62,52,53,53,49,54,51,51,49,53,53,50,51,51,51,52,54,54,48,58,56,51,60,70,67,63,80,79,77,87,80,89,83,84,90,81,90,82,92,85,91,86,86,88,91,87,89,91,90,89,89,89,79,90,70,67,68,65,59,56,57,52,54,54,53,52,53,52,49,54,53,52,53,51,55,56,53,51,55,56,49,51,53,53,52,51,53,54,52,62,69,68,64,64,90,80,80,96,66,89,79,75,70,51,69,33,61,14,88,44,52,32,28,73,68,54,53,54,49,29,60,75,68,40,60,53,54,47,76,21,33,93,59,50,84,59,96,66,59,50,83,72,56,57,81,32,77,94,51,38,58,42,70,57,70,83,84,55,98,82,64,81,80,54,46,56,72,23,43,25,71,72,37,44,50,53,43,50,55,54,48,52,51,48,55,73,73,42,72,50,78,88,47,34,61,60,52,51,57,50,43,55,40,36,50,51,26,48,54,49,34,44,60,72,25,61,60,58,37,50,62,46,29,61,55,38,65,67,47,49,49,53,48,34,42,44,52,57,52,40,61,74,67,61,44,84,88,64,52,69,68,61,51,50,53,53,45,49,55,46,51,52,55,32,49,55,21,42,75,72,70,27,78,78,58,68,66,58,51,51,23,49,50,41,56,42,58,85,45,92,60,46,70,58,53,42,41,74,74,65,37,94,45,72,70,39,51,58,56,44,51,51,43,51,21,57,77,69,66,34,49,58,59,45,31,48,53,51,70,67,45,84,51,64,36,44,31,37,20,40,48,76,50,44,37,58,50,47,51,54,46,53,54,49,50,46,68,74,46,63,52,93,92,42,72,59,66,52,68,60,52,18,56,46,64,64,41,98,36,60,67,55,45,50,54,53,50,54,72,74,66,71,65,98,70,93,67,88,76,89,66,68,48,79,90,56,83,89,72,85,83,81,92,84,80,87,86,81,80,63,79,80,110

pLDDT: mean 74.86, std 22.93, range [23.98, 98.44]

Nearest PDB structures (foldseek):
  8fbj-assembly1_A  TM=3.533E-01  e=2.284E+00  synthetic construct
  8pj3-assembly1_6  TM=2.901E-01  e=1.106E+00  Homo sapiens
  3w3x-assembly1_A  TM=2.341E-01  e=2.516E+00  Saccharomyces cerevisiae

Organism: NCBI:txid227884